Protein 3TW5 (pdb70)

Foldseek 3Di:
DFDDCPLQVLVCVLLVHHFAFFPVPFDQKFFFPPFQFAAALQWQLCLRQCHPLDPPDGTLQQLVCQQPPHDSVQLSVLSNCVRHQVVPVVAAKFQAQVRCVVDDQQWGFGADVPGRIGHTDHGVHGQLVQLQQCSFFAQQQAAWDDGNRGIQFSRSLSRLNSVVSVQFDFDKSKDFVHFVSCVRRVQRCARPVVSHWWWWQQALDDDGHIWTWGMKGWDDKAKAAQQRCCCVFPNDRGNDPDPQFGTKIKTKMKTKTFYHDSDTGRCSVVVVSVVRIDIDIFIKIFGAHPSSGGGGIDGGDPVNSGPIGIIMHGSHDGDCFDAGSSGRTPVVSVVRSVCRNVVD/DFDDCPLQVLVCVLLVHHFAFFPVPFDQKFFAPLFQFAAALQWQLCLRQCHDLDPPDGTLQQLVCVQPVHDSVQLSVLSNCVRHQVVPPVAAKFQAQVSPPPDDQQWGFGDDVPDRIGGTDHRQHGQLVQLQQCSFAADQQAAWDAGNNGIAFSRSLSRLSSVVSVQFDFAKSKDFVPFPSCVVSVQRCARPPVSHWWWFQQDLDDDGHTWTWGMKHWPDKAKDAQQRCCCVFPNDRGRDPDPQFGTKIKTKMKTKTFYHDSDTHDCSVVVVSVVRIDMDIFIKMFGAHPSNGGGGIDGGDPNNSGGIGIIMHGSHRGDQQDAGSSGRTVVVSVVRSVCRSVVD

Secondary structure (DSSP, 8-state):
-BPPHHHHHHHHHHHTSPPP-BGGGS-SEEE-SSPPPP-----GGGTGGGS--STTSPPHHHHHHHHTT--HHHHHHHHHHHTSGGGGTTSPEESSGGGGGG-SS-EEEE--TT-S-EEEEETT-S-HHHHHHHHHHSPPP-S-EEETTEEEPHHHHHHHHHHHHHHS---EEEE----HHHHHHHHIIIIIISS---EEE---SSS--EEEEEEEEEEEEEEE-HHHHHHHHH--SS--S-TT--EEEEEEEEEEEE------S-HHHHTGGGGGEEEEEEEEEEEE-TT-BEEEEEE-TTTTTSS-S-EEEE-SPPPTT-B-TTS-BHHHHHHHHHHHHHT-/-BPPHHHHHHHHHHHSSPPP-BGGGS-SEEE-SSPPPP-----GGGTGGGS-SSTTS--HHHHHHHHTT--HHHHHHHHHHHTSGGGGTTS-EESSGGGGSS-SS-EEEE--TT-S-EEEEETT-S-HHHHHHHHHHSPPP-S-EEETTEEE-HHHHHHHHHHHHHSS---EEEE----HHHHHHHHIIIIIISS---EEE---SSS--EEEEEEEEEEEEEEE-HHHHHHHHH--SS--S-TT--EEEEEEEEEEEE------S-HHHHSGGGGGEEEEEEEEEEEE-TT-BEEEEEE-GGGGTSS-S-EEEE-SPPPTT-B-TTS-BHHHHHHHHHHHHHT-

Radius of gyration: 31.84 Å; Cα contacts (8 Å, |Δi|>4): 1548; chains: 2; bounding box: 90×55×82 Å

InterPro domains:
  IPR032048 Transglutaminase elicitor [PF16683] (169-527)

Sequence (688 aa):
EANGNQDIAKLEAYFGTKMEMTLKDLPTVGVHTPSPWAGPYWPTYQDSINVQWSQGQPSAAEKYAKAFGKDVKTFMDAVSKKNGIDSQSGRKKCSSDDDCSTLTDGSSCSIRTGKTSGYCIPTWFGISHAWSPAAILETEPKCPVKHNGVTFQPMDLKALVSLVYDGARVQTVFTGDLNPAYFHIASANILGKLNSTFVADVTAGAEVWNQPVRGFKVYEQTEMTLEEGAQTFYGLEAYPWNAAAKSLVYVKSRLSWIYETYTDGGLVSSGQIDKFTTGQYYYYLLELDDAGEIIGGEWVYGSDDDHPDFLWLPKAKPAANTVTSVGLSYADVSMLLKKSAACTEANGNQDIAKLEAYFGTKMEMTLKDLPTVGVHTPSPWAGPYWPTYQDSINVQWSQGQPSAAEKYAKAFGKDVKTFMDAVSKKNGIDSQSGRKKCSSDDDCSTLTDGSSCSIRTGKTSGYCIPTWFGISHAWSPAAILETEPKCPVKHNGVTFQPMDLKALVSLVYDGARVQTVFTGDLNPAYFHIASANILGKLNSTFVADVTAGAEVWNQPVRGFKVYEQTEMTLEEGAQTFYGLEAYPWNAAAKSLVYVKSRLSWIYETYTDGGLVSSGQIDKFTTGQYYYYLLELDDAGEIIGGEWVYGSDDDHPDFLWLPKAKPAANTVTSVGLSYADVSMLLKKSAACT

Structure (mmCIF, N/CA/C/O backbone):
data_3TW5
#
_entry.id   3TW5
#
_cell.length_a   195.480
_cell.length_b   195.480
_cell.length_c   137.300
_cell.angle_alpha   90.00
_cell.angle_beta   90.00
_cell.angle_gamma   120.00
#
_symmetry.space_group_name_H-M   'P 62 2 2'
#
loop_
_entity.id
_entity.type
_entity.pdbx_description
1 polymer 'Transglutaminase elicitor'
2 non-polymer '3-CYCLOHEXYL-1-PROPYLSULFONIC ACID'
#
loop_
_atom_site.group_PDB
_atom_site.id
_atom_site.type_symbol
_atom_site.label_atom_id
_atom_site.label_alt_id
_atom_site.label_comp_id
_atom_site.label_asym_id
_atom_site.label_entity_id
_atom_site.label_seq_id
_atom_site.pdbx_PDB_ins_code
_atom_site.Cartn_x
_atom_site.Cartn_y
_atom_site.Cartn_z
_atom_site.occupancy
_atom_site.B_iso_or_equiv
_atom_site.auth_seq_id
_atom_site.auth_comp_id
_atom_site.auth_asym_id
_atom_site.auth_atom_id
_atom_site.pdbx_PDB_model_num
ATOM 1 N N . GLU A 1 1 ? 115.490 -11.728 44.464 1.00 63.19 163 GLU A N 1
ATOM 2 C CA . GLU A 1 1 ? 115.272 -10.256 44.367 1.00 63.29 163 GLU A CA 1
ATOM 3 C C . GLU A 1 1 ? 114.206 -9.799 45.362 1.00 63.12 163 GLU A C 1
ATOM 4 O O . GLU A 1 1 ? 113.194 -10.478 45.552 1.00 63.03 163 GLU A O 1
ATOM 10 N N . ALA A 1 2 ? 114.445 -8.638 45.975 1.00 62.97 164 ALA A N 1
ATOM 11 C CA . ALA A 1 2 ? 113.569 -8.060 47.005 1.00 62.71 164 ALA A CA 1
ATOM 12 C C . ALA A 1 2 ? 112.103 -7.866 46.576 1.00 62.54 164 ALA A C 1
ATOM 13 O O . ALA A 1 2 ? 111.800 -7.681 45.392 1.00 62.54 164 ALA A O 1
ATOM 15 N N . ASN A 1 3 ? 111.211 -7.904 47.565 1.00 62.18 165 ASN A N 1
ATOM 16 C CA . ASN A 1 3 ? 109.765 -7.868 47.353 1.00 61.72 165 ASN A CA 1
ATOM 17 C C . ASN A 1 3 ? 109.166 -6.476 47.585 1.00 61.45 165 ASN A C 1
ATOM 18 O O . ASN A 1 3 ? 109.430 -5.840 48.612 1.00 61.47 165 ASN A O 1
ATOM 23 N N . GLY A 1 4 ? 108.356 -6.018 46.629 1.00 60.99 166 GLY A N 1
ATOM 24 C CA . GLY A 1 4 ? 107.690 -4.711 46.711 1.00 60.24 166 GLY A CA 1
ATOM 25 C C . GLY A 1 4 ? 106.345 -4.735 47.428 1.00 59.71 166 GLY A C 1
ATOM 26 O O . GLY A 1 4 ? 105.404 -5.412 46.994 1.00 59.62 166 GLY A O 1
ATOM 27 N N . ASN A 1 5 ? 106.251 -3.974 48.517 1.00 58.94 167 ASN A N 1
ATOM 28 C CA . ASN A 1 5 ? 105.037 -3.932 49.338 1.00 58.19 167 ASN A CA 1
ATOM 29 C C . ASN A 1 5 ? 103.864 -3.143 48.729 1.00 57.51 167 ASN A C 1
ATOM 30 O O . ASN A 1 5 ? 102.822 -2.982 49.369 1.00 57.49 167 ASN A O 1
ATOM 35 N N . GLN A 1 6 ? 104.039 -2.668 47.497 1.00 56.55 168 GLN A N 1
ATOM 36 C CA . GLN A 1 6 ? 103.015 -1.893 46.792 1.00 55.55 168 GLN A CA 1
ATOM 37 C C . GLN A 1 6 ? 101.772 -2.728 46.470 1.00 54.78 168 GLN A C 1
ATOM 38 O O . GLN A 1 6 ? 100.647 -2.292 46.717 1.00 54.52 168 GLN A O 1
ATOM 44 N N . ASP A 1 7 ? 101.989 -3.921 45.917 1.00 53.81 169 ASP A N 1
ATOM 45 C CA . ASP A 1 7 ? 100.902 -4.830 45.552 1.00 52.76 169 ASP A CA 1
ATOM 46 C C . ASP A 1 7 ? 100.253 -5.484 46.770 1.00 52.07 169 ASP A C 1
ATOM 47 O O . ASP A 1 7 ? 99.052 -5.763 46.761 1.00 51.86 169 ASP A O 1
ATOM 52 N N . ILE A 1 8 ? 101.050 -5.726 47.810 1.00 51.10 170 ILE A N 1
ATOM 53 C CA . ILE A 1 8 ? 100.543 -6.275 49.072 1.00 50.19 170 ILE A CA 1
ATOM 54 C C . ILE A 1 8 ? 99.598 -5.279 49.750 1.00 49.64 170 ILE A C 1
ATOM 55 O O . ILE A 1 8 ? 98.565 -5.670 50.299 1.00 49.50 170 ILE A O 1
ATOM 60 N N . ALA A 1 9 ? 99.955 -3.996 49.686 1.00 48.81 171 ALA A N 1
ATOM 61 C CA . ALA A 1 9 ? 99.125 -2.916 50.216 1.00 48.08 171 ALA A CA 1
ATOM 62 C C . ALA A 1 9 ? 97.729 -2.915 49.594 1.00 47.69 171 ALA A C 1
ATOM 63 O O . ALA A 1 9 ? 96.732 -2.817 50.312 1.00 47.59 171 ALA A O 1
ATOM 65 N N . LYS A 1 10 ? 97.671 -3.033 48.265 1.00 47.08 172 LYS A N 1
ATOM 66 C CA . LYS A 1 10 ? 96.405 -3.082 47.531 1.00 46.55 172 LYS A CA 1
ATOM 67 C C . LYS A 1 10 ? 95.517 -4.214 48.036 1.00 46.23 172 LYS A C 1
ATOM 68 O O . LYS A 1 10 ? 94.307 -4.038 48.195 1.00 46.24 172 LYS A O 1
ATOM 74 N N . LEU A 1 11 ? 96.127 -5.372 48.283 1.00 45.72 173 LEU A N 1
ATOM 75 C CA . LEU A 1 11 ? 95.413 -6.540 48.794 1.00 45.23 173 LEU A CA 1
ATOM 76 C C . LEU A 1 11 ? 94.928 -6.328 50.228 1.00 45.00 173 LEU A C 1
ATOM 77 O O . LEU A 1 11 ? 93.774 -6.623 50.549 1.00 44.89 173 LEU A O 1
ATOM 82 N N . GLU A 1 12 ? 95.814 -5.807 51.076 1.00 44.69 174 GLU A N 1
ATOM 83 C CA . GLU A 1 12 ? 95.509 -5.578 52.489 1.00 44.41 174 GLU A CA 1
ATOM 84 C C . GLU A 1 12 ? 94.398 -4.549 52.667 1.00 44.19 174 GLU A C 1
ATOM 85 O O . GLU A 1 12 ? 93.600 -4.649 53.598 1.00 44.14 174 GLU A O 1
ATOM 91 N N . ALA A 1 13 ? 94.354 -3.571 51.765 1.00 44.02 175 ALA A N 1
ATOM 92 C CA . ALA A 1 13 ? 93.286 -2.573 51.741 1.00 43.81 175 ALA A CA 1
ATOM 93 C C . ALA A 1 13 ? 91.943 -3.202 51.374 1.00 43.68 175 ALA A C 1
ATOM 94 O O . ALA A 1 13 ? 90.941 -2.960 52.046 1.00 43.61 175 ALA A O 1
ATOM 96 N N . TYR A 1 14 ? 91.934 -4.013 50.317 1.00 43.64 176 TYR A N 1
ATOM 97 C CA . TYR A 1 14 ? 90.714 -4.672 49.852 1.00 43.62 176 TYR A CA 1
ATOM 98 C C . TYR A 1 14 ? 90.164 -5.685 50.856 1.00 43.59 176 TYR A C 1
ATOM 99 O O . TYR A 1 14 ? 88.956 -5.745 51.078 1.00 43.73 176 TYR A O 1
ATOM 108 N N . PHE A 1 15 ? 91.047 -6.479 51.455 1.00 43.54 177 PHE A N 1
ATOM 109 C CA . PHE A 1 15 ? 90.621 -7.520 52.389 1.00 43.45 177 PHE A CA 1
ATOM 110 C C . PHE A 1 15 ? 90.444 -7.015 53.821 1.00 43.62 177 PHE A C 1
ATOM 111 O O . PHE A 1 15 ? 89.810 -7.678 54.645 1.00 43.67 177 PHE A O 1
ATOM 119 N N . GLY A 1 16 ? 91.004 -5.842 54.109 1.00 43.71 178 GLY A N 1
ATOM 120 C CA . GLY A 1 16 ? 90.897 -5.234 55.433 1.00 43.88 178 GLY A CA 1
ATOM 121 C C . GLY A 1 16 ? 91.643 -6.013 56.498 1.00 43.97 178 GLY A C 1
ATOM 122 O O . GLY A 1 16 ? 91.297 -5.955 57.680 1.00 44.19 178 GLY A O 1
ATOM 123 N N . THR A 1 17 ? 92.666 -6.749 56.068 1.00 44.01 179 THR A N 1
ATOM 124 C CA . THR A 1 17 ? 93.504 -7.544 56.965 1.00 43.90 179 THR A CA 1
ATOM 125 C C . THR A 1 17 ? 94.921 -7.674 56.402 1.00 43.79 179 THR A C 1
ATOM 126 O O . THR A 1 17 ? 95.118 -7.647 55.184 1.00 43.80 179 THR A O 1
ATOM 130 N N . LYS A 1 18 ? 95.900 -7.801 57.296 1.00 43.64 180 LYS A N 1
ATOM 131 C CA . LYS A 1 18 ? 97.299 -7.966 56.902 1.00 43.50 180 LYS A CA 1
ATOM 132 C C . LYS A 1 18 ? 97.517 -9.322 56.225 1.00 43.42 180 LYS A C 1
ATOM 133 O O . LYS A 1 18 ? 96.827 -10.296 56.537 1.00 43.36 180 LYS A O 1
ATOM 135 N N . MET A 1 19 ? 98.457 -9.367 55.281 1.00 43.31 181 MET A N 1
ATOM 136 C CA . MET A 1 19 ? 98.830 -10.615 54.612 1.00 43.28 181 MET A CA 1
ATOM 137 C C . MET A 1 19 ? 99.822 -11.390 55.475 1.00 43.43 181 MET A C 1
ATOM 138 O O . MET A 1 19 ? 100.694 -10.792 56.112 1.00 43.50 181 MET A O 1
ATOM 143 N N . GLU A 1 20 ? 99.691 -12.715 55.502 1.00 43.50 182 GLU A N 1
ATOM 144 C CA . GLU A 1 20 ? 100.659 -13.548 56.212 1.00 43.69 182 GLU A CA 1
ATOM 145 C C . GLU A 1 20 ? 101.944 -13.655 55.390 1.00 43.69 182 GLU A C 1
ATOM 146 O O . GLU A 1 20 ? 101.910 -14.009 54.210 1.00 43.80 182 GLU A O 1
ATOM 152 N N . MET A 1 21 ? 103.069 -13.338 56.025 1.00 43.66 183 MET A N 1
ATOM 153 C CA . MET A 1 21 ? 104.353 -13.235 55.335 1.00 43.71 183 MET A CA 1
ATOM 154 C C . MET A 1 21 ? 105.375 -14.257 55.841 1.00 43.58 183 MET A C 1
ATOM 155 O O . MET A 1 21 ? 106.451 -14.406 55.257 1.00 43.51 183 MET A O 1
ATOM 160 N N . THR A 1 22 ? 105.035 -14.948 56.928 1.00 43.42 184 THR A N 1
ATOM 161 C CA . THR A 1 22 ? 105.892 -15.990 57.495 1.00 43.12 184 THR A CA 1
ATOM 162 C C . THR A 1 22 ? 105.575 -17.322 56.822 1.00 43.00 184 THR A C 1
ATOM 163 O O . THR A 1 22 ? 104.481 -17.870 56.994 1.00 42.94 184 THR A O 1
ATOM 167 N N . LEU A 1 23 ? 106.541 -17.832 56.060 1.00 42.74 185 LEU A N 1
ATOM 168 C CA . LEU A 1 23 ? 106.350 -19.022 55.226 1.00 42.57 185 LEU A CA 1
ATOM 169 C C . LEU A 1 23 ? 105.764 -20.219 55.972 1.00 42.59 185 LEU A C 1
ATOM 170 O O . LEU A 1 23 ? 104.838 -20.862 55.475 1.00 42.55 185 LEU A O 1
ATOM 175 N N . LYS A 1 24 ? 106.302 -20.507 57.159 1.00 42.66 186 LYS A N 1
ATOM 176 C CA . LYS A 1 24 ? 105.878 -21.662 57.963 1.00 42.67 186 LYS A CA 1
ATOM 177 C C . LYS A 1 24 ? 104.424 -21.558 58.439 1.00 42.73 186 LYS A C 1
ATOM 178 O O . LYS A 1 24 ? 103.802 -22.570 58.773 1.00 42.88 186 LYS A O 1
ATOM 180 N N . ASP A 1 25 ? 103.891 -20.338 58.458 1.00 42.70 187 ASP A N 1
ATOM 181 C CA . ASP A 1 25 ? 102.514 -20.094 58.888 1.00 42.69 187 ASP A CA 1
ATOM 182 C C . ASP A 1 25 ? 101.514 -20.047 57.727 1.00 42.53 187 ASP A C 1
ATOM 183 O O . ASP A 1 25 ? 100.303 -19.981 57.952 1.00 42.75 187 ASP A O 1
ATOM 188 N N . LEU A 1 26 ? 102.018 -20.079 56.495 1.00 42.12 188 LEU A N 1
ATOM 189 C CA . LEU A 1 26 ? 101.159 -20.084 55.312 1.00 41.67 188 LEU A CA 1
ATOM 190 C C . LEU A 1 26 ? 100.592 -21.472 55.050 1.00 41.50 188 LEU A C 1
ATOM 191 O O . LEU A 1 26 ? 101.258 -22.471 55.319 1.00 41.55 188 LEU A O 1
ATOM 196 N N . PRO A 1 27 ? 99.355 -21.542 54.529 1.00 41.39 189 PRO A N 1
ATOM 197 C CA . PRO A 1 27 ? 98.817 -22.835 54.116 1.00 41.33 189 PRO A CA 1
ATOM 198 C C . PRO A 1 27 ? 99.542 -23.362 52.879 1.00 41.25 189 PRO A C 1
ATOM 199 O O . PRO A 1 27 ? 100.104 -22.579 52.108 1.00 41.33 189 PRO A O 1
ATOM 203 N N . THR A 1 28 ? 99.539 -24.679 52.709 1.00 41.12 190 THR A N 1
ATOM 204 C CA . THR A 1 28 ? 100.208 -25.314 51.577 1.00 40.94 190 THR A CA 1
ATOM 205 C C . THR A 1 28 ? 99.187 -25.784 50.546 1.00 40.85 190 THR A C 1
ATOM 206 O O . THR A 1 28 ? 99.543 -26.350 49.512 1.00 40.85 190 THR A O 1
ATOM 210 N N . VAL A 1 29 ? 97.914 -25.545 50.848 1.00 40.80 191 VAL A N 1
ATOM 211 C CA . VAL A 1 29 ? 96.809 -25.886 49.956 1.00 40.70 191 VAL A CA 1
ATOM 212 C C . VAL A 1 29 ? 95.642 -24.913 50.169 1.00 40.68 191 VAL A C 1
ATOM 213 O O . VAL A 1 29 ? 95.296 -24.570 51.306 1.00 40.62 191 VAL A O 1
ATOM 217 N N . GLY A 1 30 ? 95.063 -24.458 49.064 1.00 40.54 192 GLY A N 1
ATOM 218 C CA . GLY A 1 30 ? 93.890 -23.600 49.101 1.00 40.47 192 GLY A CA 1
ATOM 219 C C . GLY A 1 30 ? 93.043 -23.851 47.875 1.00 40.44 192 GLY A C 1
ATOM 220 O O . GLY A 1 30 ? 93.507 -23.664 46.753 1.00 40.49 192 GLY A O 1
ATOM 221 N N . VAL A 1 31 ? 91.809 -24.298 48.093 1.00 40.46 193 VAL A N 1
ATOM 222 C CA . VAL A 1 31 ? 90.861 -24.534 47.004 1.00 40.49 193 VAL A CA 1
ATOM 223 C C . VAL A 1 31 ? 89.636 -23.644 47.192 1.00 40.60 193 VAL A C 1
ATOM 224 O O . VAL A 1 31 ? 89.070 -23.571 48.288 1.00 40.84 193 VAL A O 1
ATOM 228 N N . HIS A 1 32 ? 89.239 -22.961 46.122 1.00 40.59 194 HIS A N 1
ATOM 229 C CA . HIS A 1 32 ? 88.070 -22.100 46.165 1.00 40.52 194 HIS A CA 1
ATOM 230 C C . HIS A 1 32 ? 86.801 -22.863 45.805 1.00 40.52 194 HIS A C 1
ATOM 231 O O . HIS A 1 32 ? 86.688 -23.423 44.715 1.00 40.46 194 HIS A O 1
ATOM 238 N N . THR A 1 33 ? 85.856 -22.882 46.740 1.00 40.69 195 THR A N 1
ATOM 239 C CA . THR A 1 33 ? 84.552 -23.512 46.529 1.00 40.78 195 THR A CA 1
ATOM 240 C C . THR A 1 33 ? 83.425 -22.488 46.702 1.00 40.78 195 THR A C 1
ATOM 241 O O . THR A 1 33 ? 83.459 -21.686 47.642 1.00 40.98 195 THR A O 1
ATOM 245 N N . PRO A 1 34 ? 82.433 -22.497 45.789 1.00 40.72 196 PRO A N 1
ATOM 246 C CA . PRO A 1 34 ? 82.374 -23.380 44.623 1.00 40.60 196 PRO A CA 1
ATOM 247 C C . PRO A 1 34 ? 83.381 -22.954 43.560 1.00 40.43 196 PRO A C 1
ATOM 248 O O . PRO A 1 34 ? 83.765 -21.779 43.504 1.00 40.59 196 PRO A O 1
ATOM 252 N N . SER A 1 35 ? 83.810 -23.908 42.740 1.00 40.07 197 SER A N 1
ATOM 253 C CA . SER A 1 35 ? 84.730 -23.628 41.647 1.00 39.70 197 SER A CA 1
ATOM 254 C C . SER A 1 35 ? 84.125 -22.615 40.681 1.00 39.45 197 SER A C 1
ATOM 255 O O . SER A 1 35 ? 82.913 -22.629 40.448 1.00 39.47 197 SER A O 1
ATOM 258 N N . PRO A 1 36 ? 84.962 -21.716 40.130 1.00 39.11 198 PRO A N 1
ATOM 259 C CA . PRO A 1 36 ? 84.499 -20.881 39.029 1.00 38.91 198 PRO A CA 1
ATOM 260 C C . PRO A 1 36 ? 84.077 -21.768 37.860 1.00 38.70 198 PRO A C 1
ATOM 261 O O . PRO A 1 36 ? 84.733 -22.777 37.588 1.00 38.69 198 PRO A O 1
ATOM 265 N N . TRP A 1 37 ? 82.985 -21.409 37.193 1.00 38.47 199 TRP A N 1
ATOM 266 C CA . TRP A 1 37 ? 82.453 -22.238 36.112 1.00 38.22 199 TRP A CA 1
ATOM 267 C C . TRP A 1 37 ? 83.203 -22.091 34.794 1.00 38.12 199 TRP A C 1
ATOM 268 O O . TRP A 1 37 ? 83.817 -21.058 34.528 1.00 38.19 199 TRP A O 1
ATOM 279 N N . ALA A 1 38 ? 83.152 -23.137 33.975 1.00 37.90 200 ALA A N 1
ATOM 280 C CA . ALA A 1 38 ? 83.801 -23.125 32.673 1.00 37.72 200 ALA A CA 1
ATOM 281 C C . ALA A 1 38 ? 82.888 -22.506 31.625 1.00 37.69 200 ALA A C 1
ATOM 282 O O . ALA A 1 38 ? 81.667 -22.657 31.684 1.00 37.64 200 ALA A O 1
ATOM 284 N N . GLY A 1 39 ? 83.496 -21.805 30.675 1.00 37.63 201 GLY A N 1
ATOM 285 C CA . GLY A 1 39 ? 82.777 -21.149 29.588 1.00 37.81 201 GLY A CA 1
ATOM 286 C C . GLY A 1 39 ? 83.768 -20.623 28.571 1.00 37.97 201 GLY A C 1
ATOM 287 O O . GLY A 1 39 ? 84.947 -20.470 28.884 1.00 38.07 201 GLY A O 1
ATOM 288 N N . PRO A 1 40 ? 83.306 -20.339 27.345 1.00 38.15 202 PRO A N 1
ATOM 289 C CA . PRO A 1 40 ? 84.252 -19.900 26.327 1.00 38.50 202 PRO A CA 1
ATOM 290 C C . PRO A 1 40 ? 84.594 -18.419 26.434 1.00 38.82 202 PRO A C 1
ATOM 291 O O . PRO A 1 40 ? 83.961 -17.682 27.194 1.00 38.67 202 PRO A O 1
ATOM 295 N N . TYR A 1 41 ? 85.601 -18.005 25.674 1.00 39.36 203 TYR A N 1
ATOM 296 C CA . TYR A 1 41 ? 86.005 -16.609 25.613 1.00 40.02 203 TYR A CA 1
ATOM 297 C C . TYR A 1 41 ? 85.302 -15.892 24.457 1.00 40.31 203 TYR A C 1
ATOM 298 O O . TYR A 1 41 ? 85.701 -14.793 24.065 1.00 40.45 203 TYR A O 1
ATOM 307 N N . TRP A 1 42 ? 84.256 -16.531 23.927 1.00 40.69 204 TRP A N 1
ATOM 308 C CA . TRP A 1 42 ? 83.397 -15.975 22.873 1.00 40.97 204 TRP A CA 1
ATOM 309 C C . TRP A 1 42 ? 84.170 -15.139 21.860 1.00 41.37 204 TRP A C 1
ATOM 310 O O . TRP A 1 42 ? 84.008 -13.920 21.807 1.00 41.39 204 TRP A O 1
ATOM 321 N N . PRO A 1 43 ? 85.010 -15.803 21.047 1.00 41.83 205 PRO A N 1
ATOM 322 C CA . PRO A 1 43 ? 85.992 -15.135 20.198 1.00 42.24 205 PRO A CA 1
ATOM 323 C C . PRO A 1 43 ? 85.380 -14.104 19.257 1.00 42.67 205 PRO A C 1
ATOM 324 O O . PRO A 1 43 ? 84.244 -14.264 18.800 1.00 42.75 205 PRO A O 1
ATOM 328 N N . THR A 1 44 ? 86.150 -13.056 18.986 1.00 43.30 206 THR A N 1
ATOM 329 C CA . THR A 1 44 ? 85.753 -11.983 18.082 1.00 43.88 206 THR A CA 1
ATOM 330 C C . THR A 1 44 ? 85.609 -12.510 16.653 1.00 44.34 206 THR A C 1
ATOM 331 O O . THR A 1 44 ? 84.653 -12.171 15.955 1.00 44.30 206 THR A O 1
ATOM 335 N N . TYR A 1 45 ? 86.549 -13.360 16.238 1.00 45.05 207 TYR A N 1
ATOM 336 C CA . TYR A 1 45 ? 86.579 -13.884 14.871 1.00 45.72 207 TYR A CA 1
ATOM 337 C C . TYR A 1 45 ? 85.367 -14.764 14.529 1.00 45.89 207 TYR A C 1
ATOM 338 O O . TYR A 1 45 ? 85.111 -15.044 13.356 1.00 46.00 207 TYR A O 1
ATOM 347 N N . GLN A 1 46 ? 84.635 -15.201 15.552 1.00 46.09 208 GLN A N 1
ATOM 348 C CA . GLN A 1 46 ? 83.401 -15.965 15.353 1.00 46.38 208 GLN A CA 1
ATOM 349 C C . GLN A 1 46 ? 82.150 -15.128 15.627 1.00 46.25 208 GLN A C 1
ATOM 350 O O . GLN A 1 46 ? 81.050 -15.669 15.794 1.00 46.09 208 GLN A O 1
ATOM 356 N N . ASP A 1 47 ? 82.342 -13.809 15.655 1.00 46.11 209 ASP A N 1
ATOM 357 C CA . ASP A 1 47 ? 81.280 -12.825 15.884 1.00 45.99 209 ASP A CA 1
ATOM 358 C C . ASP A 1 47 ? 80.714 -12.878 17.306 1.00 45.93 209 ASP A C 1
ATOM 359 O O . ASP A 1 47 ? 79.498 -12.877 17.501 1.00 45.92 209 ASP A O 1
ATOM 364 N N . SER A 1 48 ? 81.611 -12.916 18.291 1.00 45.76 210 SER A N 1
ATOM 365 C CA . SER A 1 48 ? 81.246 -12.900 19.713 1.00 45.66 210 SER A CA 1
ATOM 366 C C . SER A 1 48 ? 80.082 -13.839 20.048 1.00 45.63 210 SER A C 1
ATOM 367 O O . SER A 1 48 ? 80.116 -15.015 19.692 1.00 45.62 210 SER A O 1
ATOM 370 N N . ILE A 1 49 ? 79.060 -13.313 20.719 1.00 45.58 211 ILE A N 1
ATOM 371 C CA . ILE A 1 49 ? 77.930 -14.123 21.175 1.00 45.57 211 ILE A CA 1
ATOM 372 C C . ILE A 1 49 ? 76.847 -14.298 20.109 1.00 45.69 211 ILE A C 1
ATOM 373 O O . ILE A 1 49 ? 75.806 -14.905 20.366 1.00 45.69 211 ILE A O 1
ATOM 378 N N . ASN A 1 50 ? 77.102 -13.766 18.915 1.00 45.95 212 ASN A N 1
ATOM 379 C CA . ASN A 1 50 ? 76.253 -14.010 17.748 1.00 46.19 212 ASN A CA 1
ATOM 380 C C . ASN A 1 50 ? 76.436 -15.425 17.203 1.00 46.42 212 ASN A C 1
ATOM 381 O O . ASN A 1 50 ? 75.633 -15.894 16.395 1.00 46.42 212 ASN A O 1
ATOM 386 N N . VAL A 1 51 ? 77.502 -16.094 17.643 1.00 46.79 213 VAL A N 1
ATOM 387 C CA . VAL A 1 51 ? 77.827 -17.442 17.182 1.00 47.01 213 VAL A CA 1
ATOM 388 C C . VAL A 1 51 ? 76.755 -18.450 17.587 1.00 47.28 213 VAL A C 1
ATOM 389 O O . VAL A 1 51 ? 76.212 -18.389 18.697 1.00 47.32 213 VAL A O 1
ATOM 393 N N . GLN A 1 52 ? 76.440 -19.352 16.662 1.00 47.54 214 GLN A N 1
ATOM 394 C CA . GLN A 1 52 ? 75.580 -20.485 16.959 1.00 47.86 214 GLN A CA 1
ATOM 395 C C . GLN A 1 52 ? 76.452 -21.621 17.486 1.00 47.87 214 GLN A C 1
ATOM 396 O O . GLN A 1 52 ? 76.968 -22.434 16.715 1.00 47.88 214 GLN A O 1
ATOM 402 N N . TRP A 1 53 ? 76.636 -21.642 18.804 1.00 47.92 215 TRP A N 1
ATOM 403 C CA . TRP A 1 53 ? 77.438 -22.667 19.476 1.00 48.06 215 TRP A CA 1
ATOM 404 C C . TRP A 1 53 ? 76.750 -24.032 19.397 1.00 48.38 215 TRP A C 1
ATOM 405 O O . TRP A 1 53 ? 77.410 -25.074 19.366 1.00 48.42 215 TRP A O 1
ATOM 416 N N . SER A 1 54 ? 75.420 -24.004 19.369 1.00 48.71 216 SER A N 1
ATOM 417 C CA . SER A 1 54 ? 74.604 -25.196 19.211 1.00 49.13 216 SER A CA 1
ATOM 418 C C . SER A 1 54 ? 74.042 -25.241 17.786 1.00 49.46 216 SER A C 1
ATOM 419 O O . SER A 1 54 ? 73.475 -24.254 17.302 1.00 49.61 216 SER A O 1
ATOM 422 N N . GLN A 1 55 ? 74.215 -26.384 17.120 1.00 49.78 217 GLN A N 1
ATOM 423 C CA . GLN A 1 55 ? 73.785 -26.575 15.730 1.00 50.05 217 GLN A CA 1
ATOM 424 C C . GLN A 1 55 ? 72.294 -26.325 15.546 1.00 49.96 217 GLN A C 1
ATOM 425 O O . GLN A 1 55 ? 71.470 -26.854 16.295 1.00 49.98 217 GLN A O 1
ATOM 431 N N . GLY A 1 56 ? 71.957 -25.510 14.551 1.00 49.93 218 GLY A N 1
ATOM 432 C CA . GLY A 1 56 ? 70.564 -25.226 14.214 1.00 49.78 218 GLY A CA 1
ATOM 433 C C . GLY A 1 56 ? 69.837 -24.320 15.189 1.00 49.71 218 GLY A C 1
ATOM 434 O O . GLY A 1 56 ? 68.798 -23.753 14.851 1.00 49.75 218 GLY A O 1
ATOM 435 N N . GLN A 1 57 ? 70.379 -24.188 16.399 1.00 49.59 219 GLN A N 1
ATOM 436 C CA . GLN A 1 57 ? 69.795 -23.328 17.429 1.00 49.40 219 GLN A CA 1
ATOM 437 C C . GLN A 1 57 ? 70.172 -21.861 17.222 1.00 49.21 219 GLN A C 1
ATOM 438 O O . GLN A 1 57 ? 71.300 -21.561 16.824 1.00 49.24 219 GLN A O 1
ATOM 444 N N . PRO A 1 58 ? 69.225 -20.939 17.486 1.00 49.02 220 PRO A N 1
ATOM 445 C CA . PRO A 1 58 ? 69.526 -19.511 17.409 1.00 48.85 220 PRO A CA 1
ATOM 446 C C . PRO A 1 58 ? 70.566 -19.116 18.450 1.00 48.66 220 PRO A C 1
ATOM 447 O O . PRO A 1 58 ? 70.601 -19.693 19.540 1.00 48.66 220 PRO A O 1
ATOM 451 N N . SER A 1 59 ? 71.401 -18.140 18.108 1.00 48.43 221 SER A N 1
ATOM 452 C CA . SER A 1 59 ? 72.457 -17.660 18.998 1.00 48.14 221 SER A CA 1
ATOM 453 C C . SER A 1 59 ? 71.913 -17.058 20.292 1.00 47.98 221 SER A C 1
ATOM 454 O O . SER A 1 59 ? 70.731 -16.707 20.379 1.00 47.89 221 SER A O 1
ATOM 457 N N . ALA A 1 60 ? 72.787 -16.941 21.291 1.00 47.73 222 ALA A N 1
ATOM 458 C CA . ALA A 1 60 ? 72.437 -16.325 22.572 1.00 47.50 222 ALA A CA 1
ATOM 459 C C . ALA A 1 60 ? 71.974 -14.876 22.407 1.00 47.35 222 ALA A C 1
ATOM 460 O O . ALA A 1 60 ? 71.105 -14.408 23.145 1.00 47.35 222 ALA A O 1
ATOM 462 N N . ALA A 1 61 ? 72.555 -14.177 21.434 1.00 47.10 223 ALA A N 1
ATOM 463 C CA . ALA A 1 61 ? 72.141 -12.820 21.099 1.00 46.95 223 ALA A CA 1
ATOM 464 C C . ALA A 1 61 ? 70.710 -12.788 20.565 1.00 46.94 223 ALA A C 1
ATOM 465 O O . ALA A 1 61 ? 69.872 -12.039 21.076 1.00 46.93 223 ALA A O 1
ATOM 467 N N . GLU A 1 62 ? 70.440 -13.612 19.549 1.00 46.84 224 GLU A N 1
ATOM 468 C CA . GLU A 1 62 ? 69.113 -13.713 18.937 1.00 46.71 224 GLU A CA 1
ATOM 469 C C . GLU A 1 62 ? 68.041 -14.096 19.951 1.00 46.68 224 GLU A C 1
ATOM 470 O O . GLU A 1 62 ? 66.929 -13.572 19.914 1.00 46.56 224 GLU A O 1
ATOM 476 N N . LYS A 1 63 ? 68.388 -15.011 20.852 1.00 46.79 225 LYS A N 1
ATOM 477 C CA . LYS A 1 63 ? 67.477 -15.449 21.905 1.00 46.92 225 LYS A CA 1
ATOM 478 C C . LYS A 1 63 ? 67.156 -14.321 22.883 1.00 47.03 225 LYS A C 1
ATOM 479 O O . LYS A 1 63 ? 66.021 -14.207 23.351 1.00 46.93 225 LYS A O 1
ATOM 485 N N . TYR A 1 64 ? 68.157 -13.491 23.179 1.00 47.20 226 TYR A N 1
ATOM 486 C CA . TYR A 1 64 ? 67.972 -12.335 24.056 1.00 47.37 226 TYR A CA 1
ATOM 487 C C . TYR A 1 64 ? 67.060 -11.293 23.412 1.00 47.45 226 TYR A C 1
ATOM 488 O O . TYR A 1 64 ? 66.171 -10.750 24.072 1.00 47.45 226 TYR A O 1
ATOM 497 N N . ALA A 1 65 ? 67.289 -11.020 22.129 1.00 47.52 227 ALA A N 1
ATOM 498 C CA . ALA A 1 65 ? 66.459 -10.088 21.376 1.00 47.78 227 ALA A CA 1
ATOM 499 C C . ALA A 1 65 ? 64.993 -10.528 21.368 1.00 48.03 227 ALA A C 1
ATOM 500 O O . ALA A 1 65 ? 64.108 -9.755 21.740 1.00 48.05 227 ALA A O 1
ATOM 502 N N . LYS A 1 66 ? 64.754 -11.778 20.969 1.00 48.38 228 LYS A N 1
ATOM 503 C CA . LYS A 1 66 ? 63.404 -12.342 20.889 1.00 48.79 228 LYS A CA 1
ATOM 504 C C . LYS A 1 66 ? 62.632 -12.273 22.208 1.00 48.89 228 LYS A C 1
ATOM 505 O O . LYS A 1 66 ? 61.454 -11.913 22.223 1.00 48.98 228 LYS A O 1
ATOM 511 N N . ALA A 1 67 ? 63.302 -12.615 23.306 1.00 49.05 229 ALA A N 1
ATOM 512 C CA . ALA A 1 67 ? 62.672 -12.676 24.623 1.00 49.26 229 ALA A CA 1
ATOM 513 C C . ALA A 1 67 ? 62.277 -11.309 25.166 1.00 49.51 229 ALA A C 1
ATOM 514 O O . ALA A 1 67 ? 61.203 -11.156 25.755 1.00 49.57 229 ALA A O 1
ATOM 516 N N . PHE A 1 68 ? 63.150 -10.324 24.970 1.00 49.68 230 PHE A N 1
ATOM 517 C CA . PHE A 1 68 ? 62.980 -9.009 25.580 1.00 49.83 230 PHE A CA 1
ATOM 518 C C . PHE A 1 68 ? 62.593 -7.928 24.565 1.00 50.06 230 PHE A C 1
ATOM 519 O O . PHE A 1 68 ? 62.896 -6.745 24.750 1.00 50.23 230 PHE A O 1
ATOM 527 N N . GLY A 1 69 ? 61.922 -8.355 23.495 1.00 50.24 231 GLY A N 1
ATOM 528 C CA . GLY A 1 69 ? 61.322 -7.456 22.508 1.00 50.34 231 GLY A CA 1
ATOM 529 C C . GLY A 1 69 ? 62.260 -6.491 21.808 1.00 50.35 231 GLY A C 1
ATOM 530 O O . GLY A 1 69 ? 62.016 -5.283 21.797 1.00 50.54 231 GLY A O 1
ATOM 531 N N . LYS A 1 70 ? 63.330 -7.019 21.223 1.00 50.29 232 LYS A N 1
ATOM 532 C CA . LYS A 1 70 ? 64.263 -6.208 20.441 1.00 50.36 232 LYS A CA 1
ATOM 533 C C . LYS A 1 70 ? 64.413 -6.785 19.037 1.00 50.35 232 LYS A C 1
ATOM 534 O O . LYS A 1 70 ? 64.199 -7.978 18.828 1.00 50.47 232 LYS A O 1
ATOM 540 N N . ASP A 1 71 ? 64.765 -5.937 18.076 1.00 50.34 233 ASP A N 1
ATOM 541 C CA . ASP A 1 71 ? 64.956 -6.389 16.700 1.00 50.43 233 ASP A CA 1
ATOM 542 C C . ASP A 1 71 ? 66.235 -7.217 16.591 1.00 50.37 233 ASP A C 1
ATOM 543 O O . ASP A 1 71 ? 67.321 -6.741 16.927 1.00 50.54 233 ASP A O 1
ATOM 548 N N . VAL A 1 72 ? 66.090 -8.457 16.129 1.00 50.24 234 VAL A N 1
ATOM 549 C CA . VAL A 1 72 ? 67.214 -9.386 16.005 1.00 50.04 234 VAL A CA 1
ATOM 550 C C . VAL A 1 72 ? 68.347 -8.800 15.157 1.00 49.99 234 VAL A C 1
ATOM 551 O O . VAL A 1 72 ? 69.492 -8.743 15.606 1.00 49.91 234 VAL A O 1
ATOM 555 N N . LYS A 1 73 ? 68.017 -8.347 13.950 1.00 49.94 235 LYS A N 1
ATOM 556 C CA . LYS A 1 73 ? 69.013 -7.799 13.026 1.00 49.96 235 LYS A CA 1
ATOM 557 C C . LYS A 1 73 ? 69.853 -6.672 13.638 1.00 49.91 235 LYS A C 1
ATOM 558 O O . LYS A 1 73 ? 71.073 -6.672 13.493 1.00 49.91 235 LYS A O 1
ATOM 560 N N . THR A 1 74 ? 69.209 -5.730 14.328 1.00 49.80 236 THR A N 1
ATOM 561 C CA . THR A 1 74 ? 69.921 -4.568 14.882 1.00 49.70 236 THR A CA 1
ATOM 562 C C . THR A 1 74 ? 70.667 -4.867 16.180 1.00 49.43 236 THR A C 1
ATOM 563 O O . THR A 1 74 ? 71.730 -4.292 16.423 1.00 49.45 236 THR A O 1
ATOM 567 N N . PHE A 1 75 ? 70.115 -5.755 17.008 1.00 49.05 237 PHE A N 1
ATOM 568 C CA . PHE A 1 75 ? 70.783 -6.149 18.251 1.00 48.75 237 PHE A CA 1
ATOM 569 C C . PHE A 1 75 ? 72.042 -6.969 17.983 1.00 48.58 237 PHE A C 1
ATOM 570 O O . PHE A 1 75 ? 73.070 -6.754 18.623 1.00 48.55 237 PHE A O 1
ATOM 578 N N . MET A 1 76 ? 71.955 -7.907 17.042 1.00 48.43 238 MET A N 1
ATOM 579 C CA . MET A 1 76 ? 73.109 -8.712 16.651 1.00 48.24 238 MET A CA 1
ATOM 580 C C . MET A 1 76 ? 74.164 -7.848 15.959 1.00 48.20 238 MET A C 1
ATOM 581 O O . MET A 1 76 ? 75.364 -8.086 16.110 1.00 48.20 238 MET A O 1
ATOM 586 N N . ASP A 1 77 ? 73.711 -6.843 15.211 1.00 48.11 239 ASP A N 1
ATOM 587 C CA . ASP A 1 77 ? 74.616 -5.892 14.569 1.00 48.14 239 ASP A CA 1
ATOM 588 C C . ASP A 1 77 ? 75.343 -5.039 15.601 1.00 47.99 239 ASP A C 1
ATOM 589 O O . ASP A 1 77 ? 76.506 -4.679 15.406 1.00 48.01 239 ASP A O 1
ATOM 594 N N . ALA A 1 78 ? 74.649 -4.722 16.693 1.00 47.71 240 ALA A N 1
ATOM 595 C CA . ALA A 1 78 ? 75.235 -3.976 17.800 1.00 47.48 240 ALA A CA 1
ATOM 596 C C . ALA A 1 78 ? 76.323 -4.800 18.470 1.00 47.38 240 ALA A C 1
ATOM 597 O O . ALA A 1 78 ? 77.411 -4.293 18.748 1.00 47.43 240 ALA A O 1
ATOM 599 N N . VAL A 1 79 ? 76.016 -6.074 18.716 1.00 47.18 241 VAL A N 1
ATOM 600 C CA . VAL A 1 79 ? 76.971 -7.029 19.267 1.00 46.96 241 VAL A CA 1
ATOM 601 C C . VAL A 1 79 ? 78.217 -7.103 18.385 1.00 47.08 241 VAL A C 1
ATOM 602 O O . VAL A 1 79 ? 79.341 -7.058 18.884 1.00 47.11 241 VAL A O 1
ATOM 606 N N . SER A 1 80 ? 78.009 -7.188 17.074 1.00 47.20 242 SER A N 1
ATOM 607 C CA . SER A 1 80 ? 79.115 -7.314 16.132 1.00 47.43 242 SER A CA 1
ATOM 608 C C . SER A 1 80 ? 79.978 -6.053 16.031 1.00 47.64 242 SER A C 1
ATOM 609 O O . SER A 1 80 ? 81.194 -6.144 15.859 1.00 47.70 242 SER A O 1
ATOM 612 N N . LYS A 1 81 ? 79.346 -4.884 16.139 1.00 47.91 243 LYS A N 1
ATOM 613 C CA . LYS A 1 81 ? 80.053 -3.608 16.019 1.00 48.10 243 LYS A CA 1
ATOM 614 C C . LYS A 1 81 ? 80.953 -3.331 17.221 1.00 48.29 243 LYS A C 1
ATOM 615 O O . LYS A 1 81 ? 81.999 -2.702 17.082 1.00 48.30 243 LYS A O 1
ATOM 617 N N . LYS A 1 82 ? 80.545 -3.805 18.395 1.00 48.52 244 LYS A N 1
ATOM 618 C CA . LYS A 1 82 ? 81.305 -3.576 19.622 1.00 48.89 244 LYS A CA 1
ATOM 619 C C . LYS A 1 82 ? 82.272 -4.715 19.928 1.00 49.03 244 LYS A C 1
ATOM 620 O O . LYS A 1 82 ? 83.398 -4.477 20.365 1.00 49.15 244 LYS A O 1
ATOM 626 N N . ASN A 1 83 ? 81.833 -5.948 19.689 1.00 49.29 245 ASN A N 1
ATOM 627 C CA . ASN A 1 83 ? 82.567 -7.129 20.142 1.00 49.45 245 ASN A CA 1
ATOM 628 C C . ASN A 1 83 ? 82.836 -8.192 19.079 1.00 49.72 245 ASN A C 1
ATOM 629 O O . ASN A 1 83 ? 83.719 -9.033 19.255 1.00 49.59 245 ASN A O 1
ATOM 634 N N . GLY A 1 84 ? 82.079 -8.151 17.984 1.00 50.09 246 GLY A N 1
ATOM 635 C CA . GLY A 1 84 ? 82.155 -9.182 16.951 1.00 50.76 246 GLY A CA 1
ATOM 636 C C . GLY A 1 84 ? 83.001 -8.830 15.741 1.00 51.20 246 GLY A C 1
ATOM 637 O O . GLY A 1 84 ? 83.969 -8.077 15.842 1.00 51.21 246 GLY A O 1
ATOM 638 N N . ILE A 1 85 ? 82.622 -9.385 14.593 1.00 51.69 247 ILE A N 1
ATOM 639 C CA . ILE A 1 85 ? 83.364 -9.219 13.342 1.00 52.29 247 ILE A CA 1
ATOM 640 C C . ILE A 1 85 ? 83.391 -7.759 12.867 1.00 52.67 247 ILE A C 1
ATOM 641 O O . ILE A 1 85 ? 84.433 -7.265 12.431 1.00 52.68 247 ILE A O 1
ATOM 646 N N . ASP A 1 86 ? 82.256 -7.072 12.981 1.00 53.26 248 ASP A N 1
ATOM 647 C CA . ASP A 1 86 ? 82.146 -5.679 12.537 1.00 53.91 248 ASP A CA 1
ATOM 648 C C . ASP A 1 86 ? 83.006 -4.703 13.340 1.00 54.33 248 ASP A C 1
ATOM 649 O O . ASP A 1 86 ? 83.238 -3.575 12.901 1.00 54.43 248 ASP A O 1
ATOM 654 N N . SER A 1 87 ? 83.484 -5.141 14.503 1.00 54.97 249 SER A N 1
ATOM 655 C CA . SER A 1 87 ? 84.371 -4.327 15.335 1.00 55.58 249 SER A CA 1
ATOM 656 C C . SER A 1 87 ? 85.788 -4.219 14.760 1.00 56.01 249 SER A C 1
ATOM 657 O O . SER A 1 87 ? 86.607 -3.449 15.263 1.00 56.05 249 SER A O 1
ATOM 660 N N . GLN A 1 88 ? 86.066 -4.988 13.708 1.00 56.74 250 GLN A N 1
ATOM 661 C CA . GLN A 1 88 ? 87.392 -5.013 13.089 1.00 57.47 250 GLN A CA 1
ATOM 662 C C . GLN A 1 88 ? 87.356 -4.605 11.610 1.00 58.08 250 GLN A C 1
ATOM 663 O O . GLN A 1 88 ? 88.147 -5.101 10.801 1.00 58.14 250 GLN A O 1
ATOM 669 N N . SER A 1 89 ? 86.448 -3.685 11.276 1.00 58.95 251 SER A N 1
ATOM 670 C CA . SER A 1 89 ? 86.273 -3.169 9.910 1.00 59.68 251 SER A CA 1
ATOM 671 C C . SER A 1 89 ? 87.575 -2.685 9.272 1.00 60.28 251 SER A C 1
ATOM 672 O O . SER A 1 89 ? 87.719 -2.714 8.048 1.00 60.40 251 SER A O 1
ATOM 675 N N . GLY A 1 90 ? 88.511 -2.240 10.108 1.00 60.97 252 GLY A N 1
ATOM 676 C CA . GLY A 1 90 ? 89.779 -1.685 9.647 1.00 61.97 252 GLY A CA 1
ATOM 677 C C . GLY A 1 90 ? 90.798 -2.707 9.178 1.00 62.57 252 GLY A C 1
ATOM 678 O O . GLY A 1 90 ? 91.770 -2.353 8.509 1.00 62.61 252 GLY A O 1
ATOM 679 N N . ARG A 1 91 ? 90.577 -3.972 9.526 1.00 63.27 253 ARG A N 1
ATOM 680 C CA . ARG A 1 91 ? 91.493 -5.054 9.157 1.00 63.96 253 ARG A CA 1
ATOM 681 C C . ARG A 1 91 ? 91.311 -5.473 7.697 1.00 64.42 253 ARG A C 1
ATOM 682 O O . ARG A 1 91 ? 90.310 -5.121 7.067 1.00 64.51 253 ARG A O 1
ATOM 690 N N . LYS A 1 92 ? 92.284 -6.216 7.168 1.00 65.03 254 LYS A N 1
ATOM 691 C CA . LYS A 1 92 ? 92.289 -6.631 5.759 1.00 65.70 254 LYS A CA 1
ATOM 692 C C . LYS A 1 92 ? 91.022 -7.391 5.370 1.00 66.09 254 LYS A C 1
ATOM 693 O O . LYS A 1 92 ? 90.693 -8.411 5.977 1.00 66.24 254 LYS A O 1
ATOM 695 N N . LYS A 1 93 ? 90.315 -6.874 4.367 1.00 66.71 255 LYS A N 1
ATOM 696 C CA . LYS A 1 93 ? 89.096 -7.502 3.858 1.00 67.38 255 LYS A CA 1
ATOM 697 C C . LYS A 1 93 ? 89.418 -8.835 3.184 1.00 67.86 255 LYS A C 1
ATOM 698 O O . LYS A 1 93 ? 90.477 -8.981 2.567 1.00 67.94 255 LYS A O 1
ATOM 700 N N . CYS A 1 94 ? 88.511 -9.802 3.314 1.00 68.54 256 CYS A N 1
ATOM 701 C CA . CYS A 1 94 ? 88.735 -11.155 2.794 1.00 69.23 256 CYS A CA 1
ATOM 702 C C . CYS A 1 94 ? 87.448 -11.893 2.427 1.00 69.70 256 CYS A C 1
ATOM 703 O O . CYS A 1 94 ? 86.370 -11.585 2.944 1.00 69.77 256 CYS A O 1
ATOM 706 N N . SER A 1 95 ? 87.583 -12.874 1.534 1.00 70.37 257 SER A N 1
ATOM 707 C CA . SER A 1 95 ? 86.487 -13.768 1.152 1.00 70.95 257 SER A CA 1
ATOM 708 C C . SER A 1 95 ? 86.782 -15.207 1.582 1.00 71.30 257 SER A C 1
ATOM 709 O O . SER A 1 95 ? 85.864 -15.988 1.848 1.00 71.33 257 SER A O 1
ATOM 712 N N . SER A 1 96 ? 88.070 -15.545 1.640 1.00 71.82 258 SER A N 1
ATOM 713 C CA . SER A 1 96 ? 88.535 -16.862 2.079 1.00 72.36 258 SER A CA 1
ATOM 714 C C . SER A 1 96 ? 89.770 -16.726 2.969 1.00 72.61 258 SER A C 1
ATOM 715 O O . SER A 1 96 ? 90.364 -15.649 3.056 1.00 72.70 258 SER A O 1
ATOM 718 N N . ASP A 1 97 ? 90.153 -17.823 3.622 1.00 72.98 259 ASP A N 1
ATOM 719 C CA . ASP A 1 97 ? 91.328 -17.843 4.501 1.00 73.30 259 ASP A CA 1
ATOM 720 C C . ASP A 1 97 ? 92.646 -17.634 3.746 1.00 73.46 259 ASP A C 1
ATOM 721 O O . ASP A 1 97 ? 93.652 -17.247 4.345 1.00 73.52 259 ASP A O 1
ATOM 726 N N . ASP A 1 98 ? 92.628 -17.888 2.436 1.00 73.72 260 ASP A N 1
ATOM 727 C CA . ASP A 1 98 ? 93.794 -17.692 1.567 1.00 73.92 260 ASP A CA 1
ATOM 728 C C . ASP A 1 98 ? 94.238 -16.235 1.562 1.00 73.91 260 ASP A C 1
ATOM 729 O O . ASP A 1 98 ? 95.431 -15.940 1.455 1.00 73.95 260 ASP A O 1
ATOM 734 N N . ASP A 1 99 ? 93.261 -15.338 1.684 1.00 73.87 261 ASP A N 1
ATOM 735 C CA . ASP A 1 99 ? 93.484 -13.895 1.639 1.00 73.82 261 ASP A CA 1
ATOM 736 C C . ASP A 1 99 ? 94.333 -13.374 2.803 1.00 73.76 261 ASP A C 1
ATOM 737 O O . ASP A 1 99 ? 95.054 -12.386 2.652 1.00 73.78 261 ASP A O 1
ATOM 742 N N . CYS A 1 100 ? 94.252 -14.040 3.954 1.00 73.64 262 CYS A N 1
ATOM 743 C CA . CYS A 1 100 ? 94.936 -13.578 5.167 1.00 73.44 262 CYS A CA 1
ATOM 744 C C . CYS A 1 100 ? 96.345 -14.166 5.349 1.00 73.79 262 CYS A C 1
ATOM 745 O O . CYS A 1 100 ? 96.981 -13.948 6.386 1.00 73.83 262 CYS A O 1
ATOM 748 N N . SER A 1 101 ? 96.833 -14.890 4.339 1.00 74.17 263 SER A N 1
ATOM 749 C CA . SER A 1 101 ? 98.126 -15.585 4.427 1.00 74.55 263 SER A CA 1
ATOM 750 C C . SER A 1 101 ? 99.344 -14.650 4.491 1.00 74.72 263 SER A C 1
ATOM 751 O O . SER A 1 101 ? 100.429 -15.072 4.896 1.00 74.77 263 SER A O 1
ATOM 754 N N . THR A 1 102 ? 99.152 -13.390 4.102 1.00 74.99 264 THR A N 1
ATOM 755 C CA . THR A 1 102 ? 100.215 -12.377 4.138 1.00 75.23 264 THR A CA 1
ATOM 756 C C . THR A 1 102 ? 100.593 -11.991 5.569 1.00 75.29 264 THR A C 1
ATOM 757 O O . THR A 1 102 ? 101.759 -11.713 5.852 1.00 75.38 264 THR A O 1
ATOM 761 N N . LEU A 1 103 ? 99.600 -11.976 6.458 1.00 75.37 265 LEU A N 1
ATOM 762 C CA . LEU A 1 103 ? 99.774 -11.515 7.838 1.00 75.30 265 LEU A CA 1
ATOM 763 C C . LEU A 1 103 ? 100.451 -12.545 8.743 1.00 75.22 265 LEU A C 1
ATOM 764 O O . LEU A 1 103 ? 100.398 -13.750 8.479 1.00 75.16 265 LEU A O 1
ATOM 769 N N . THR A 1 104 ? 101.083 -12.055 9.808 1.00 75.06 266 THR A N 1
ATOM 770 C CA . THR A 1 104 ? 101.750 -12.907 10.795 1.00 74.97 266 THR A CA 1
ATOM 771 C C . THR A 1 104 ? 101.301 -12.563 12.220 1.00 74.79 266 THR A C 1
ATOM 772 O O . THR A 1 104 ? 102.102 -12.132 13.059 1.00 74.77 266 THR A O 1
ATOM 776 N N . ASP A 1 105 ? 100.009 -12.759 12.476 1.00 74.50 267 ASP A N 1
ATOM 777 C CA . ASP A 1 105 ? 99.400 -12.481 13.782 1.00 74.12 267 ASP A CA 1
ATOM 778 C C . ASP A 1 105 ? 98.421 -13.584 14.194 1.00 73.87 267 ASP A C 1
ATOM 779 O O . ASP A 1 105 ? 97.864 -13.555 15.297 1.00 73.87 267 ASP A O 1
ATOM 784 N N . GLY A 1 106 ? 98.222 -14.549 13.298 1.00 73.48 268 GLY A N 1
ATOM 785 C CA . GLY A 1 106 ? 97.323 -15.674 13.539 1.00 72.88 268 GLY A CA 1
ATOM 786 C C . GLY A 1 106 ? 95.901 -15.385 13.108 1.00 72.49 268 GLY A C 1
ATOM 787 O O . GLY A 1 106 ? 94.952 -15.907 13.696 1.00 72.54 268 GLY A O 1
ATOM 788 N N . SER A 1 107 ? 95.759 -14.553 12.077 1.00 72.03 269 SER A N 1
ATOM 789 C CA . SER A 1 107 ? 94.452 -14.155 11.559 1.00 71.54 269 SER A CA 1
ATOM 790 C C . SER A 1 107 ? 93.737 -15.302 10.864 1.00 71.23 269 SER A C 1
ATOM 791 O O . SER A 1 107 ? 94.364 -16.258 10.411 1.00 71.29 269 SER A O 1
ATOM 794 N N . SER A 1 108 ? 92.416 -15.193 10.794 1.00 70.78 270 SER A N 1
ATOM 795 C CA . SER A 1 108 ? 91.578 -16.129 10.059 1.00 70.34 270 SER A CA 1
ATOM 796 C C . SER A 1 108 ? 90.430 -15.334 9.456 1.00 70.01 270 SER A C 1
ATOM 797 O O . SER A 1 108 ? 89.876 -14.449 10.116 1.00 69.99 270 SER A O 1
ATOM 800 N N . CYS A 1 109 ? 90.080 -15.628 8.206 1.00 69.47 271 CYS A N 1
ATOM 801 C CA . CYS A 1 109 ? 89.016 -14.880 7.549 1.00 69.00 271 CYS A CA 1
ATOM 802 C C . CYS A 1 109 ? 87.690 -15.110 8.252 1.00 68.62 271 CYS A C 1
ATOM 803 O O . CYS A 1 109 ? 87.220 -16.245 8.363 1.00 68.56 271 CYS A O 1
ATOM 806 N N . SER A 1 110 ? 87.109 -14.012 8.729 1.00 68.09 272 SER A N 1
ATOM 807 C CA . SER A 1 110 ? 85.917 -14.049 9.561 1.00 67.51 272 SER A CA 1
ATOM 808 C C . SER A 1 110 ? 84.733 -13.407 8.850 1.00 67.20 272 SER A C 1
ATOM 809 O O . SER A 1 110 ? 84.723 -12.200 8.607 1.00 67.10 272 SER A O 1
ATOM 812 N N . ILE A 1 111 ? 83.744 -14.232 8.520 1.00 66.78 273 ILE A N 1
ATOM 813 C CA . ILE A 1 111 ? 82.547 -13.787 7.817 1.00 66.43 273 ILE A CA 1
ATOM 814 C C . ILE A 1 111 ? 81.324 -14.029 8.694 1.00 66.23 273 ILE A C 1
ATOM 815 O O . ILE A 1 111 ? 81.141 -15.123 9.226 1.00 66.13 273 ILE A O 1
ATOM 820 N N . ARG A 1 112 ? 80.498 -12.998 8.846 1.00 66.03 274 ARG A N 1
ATOM 821 C CA . ARG A 1 112 ? 79.259 -13.097 9.614 1.00 65.90 274 ARG A CA 1
ATOM 822 C C . ARG A 1 112 ? 78.253 -14.027 8.938 1.00 66.03 274 ARG A C 1
ATOM 823 O O . ARG A 1 112 ? 78.368 -14.326 7.748 1.00 66.10 274 ARG A O 1
ATOM 831 N N . THR A 1 113 ? 77.269 -14.480 9.711 1.00 66.19 275 THR A N 1
ATOM 832 C CA . THR A 1 113 ? 76.197 -15.326 9.199 1.00 66.30 275 THR A CA 1
ATOM 833 C C . THR A 1 113 ? 75.289 -14.510 8.281 1.00 66.45 275 THR A C 1
ATOM 834 O O . THR A 1 113 ? 74.708 -13.507 8.699 1.00 66.48 275 THR A O 1
ATOM 838 N N . GLY A 1 114 ? 75.181 -14.941 7.028 1.00 66.67 276 GLY A N 1
ATOM 839 C CA . GLY A 1 114 ? 74.373 -14.232 6.038 1.00 66.96 276 GLY A CA 1
ATOM 840 C C . GLY A 1 114 ? 75.207 -13.376 5.103 1.00 67.13 276 GLY A C 1
ATOM 841 O O . GLY A 1 114 ? 74.806 -13.118 3.966 1.00 67.14 276 GLY A O 1
ATOM 842 N N . LYS A 1 115 ? 76.364 -12.930 5.590 1.00 67.26 277 LYS A N 1
ATOM 843 C CA . LYS A 1 115 ? 77.297 -12.136 4.792 1.00 67.35 277 LYS A CA 1
ATOM 844 C C . LYS A 1 115 ? 78.126 -13.017 3.863 1.00 67.40 277 LYS A C 1
ATOM 845 O O . LYS A 1 115 ? 78.155 -14.240 4.017 1.00 67.43 277 LYS A O 1
ATOM 851 N N . THR A 1 116 ? 78.792 -12.385 2.900 1.00 67.47 278 THR A N 1
ATOM 852 C CA . THR A 1 116 ? 79.560 -13.097 1.876 1.00 67.47 278 THR A CA 1
ATOM 853 C C . THR A 1 116 ? 81.071 -12.820 1.953 1.00 67.39 278 THR A C 1
ATOM 854 O O . THR A 1 116 ? 81.878 -13.604 1.449 1.00 67.36 278 THR A O 1
ATOM 858 N N . SER A 1 117 ? 81.440 -11.707 2.586 1.00 67.33 279 SER A N 1
ATOM 859 C CA . SER A 1 117 ? 82.847 -11.366 2.821 1.00 67.28 279 SER A CA 1
ATOM 860 C C . SER A 1 117 ? 83.046 -10.740 4.203 1.00 67.17 279 SER A C 1
ATOM 861 O O . SER A 1 117 ? 82.118 -10.161 4.770 1.00 67.21 279 SER A O 1
ATOM 864 N N . GLY A 1 118 ? 84.258 -10.863 4.738 1.00 67.06 280 GLY A N 1
ATOM 865 C CA . GLY A 1 118 ? 84.568 -10.352 6.070 1.00 66.88 280 GLY A CA 1
ATOM 866 C C . GLY A 1 118 ? 85.960 -9.766 6.203 1.00 66.85 280 GLY A C 1
ATOM 867 O O . GLY A 1 118 ? 86.484 -9.167 5.262 1.00 66.83 280 GLY A O 1
ATOM 868 N N . TYR A 1 119 ? 86.556 -9.941 7.382 1.00 66.75 281 TYR A N 1
ATOM 869 C CA . TYR A 1 119 ? 87.857 -9.353 7.698 1.00 66.66 281 TYR A CA 1
ATOM 870 C C . TYR A 1 119 ? 88.784 -10.381 8.334 1.00 66.66 281 TYR A C 1
ATOM 871 O O . TYR A 1 119 ? 88.323 -11.370 8.910 1.00 66.65 281 TYR A O 1
ATOM 880 N N . CYS A 1 120 ? 90.090 -10.141 8.223 1.00 66.68 282 CYS A N 1
ATOM 881 C CA . CYS A 1 120 ? 91.102 -11.013 8.822 1.00 66.67 282 CYS A CA 1
ATOM 882 C C . CYS A 1 120 ? 91.331 -10.662 10.293 1.00 65.91 282 CYS A C 1
ATOM 883 O O . CYS A 1 120 ? 92.028 -9.695 10.612 1.00 65.83 282 CYS A O 1
ATOM 886 N N . ILE A 1 121 ? 90.740 -11.462 11.178 1.00 64.91 283 ILE A N 1
ATOM 887 C CA . ILE A 1 121 ? 90.793 -11.229 12.621 1.00 63.84 283 ILE A CA 1
ATOM 888 C C . ILE A 1 121 ? 91.609 -12.326 13.319 1.00 63.13 283 ILE A C 1
ATOM 889 O O . ILE A 1 121 ? 91.409 -13.510 13.040 1.00 63.05 283 ILE A O 1
ATOM 894 N N . PRO A 1 122 ? 92.547 -11.933 14.210 1.00 62.37 284 PRO A N 1
ATOM 895 C CA . PRO A 1 122 ? 93.254 -12.891 15.064 1.00 61.73 284 PRO A CA 1
ATOM 896 C C . PRO A 1 122 ? 92.280 -13.710 15.907 1.00 61.09 284 PRO A C 1
ATOM 897 O O . PRO A 1 122 ? 91.315 -13.163 16.450 1.00 61.07 284 PRO A O 1
ATOM 901 N N . THR A 1 123 ? 92.539 -15.010 16.009 1.00 60.20 285 THR A N 1
ATOM 902 C CA . THR A 1 123 ? 91.602 -15.945 16.638 1.00 59.25 285 THR A CA 1
ATOM 903 C C . THR A 1 123 ? 91.606 -15.912 18.168 1.00 58.58 285 THR A C 1
ATOM 904 O O . THR A 1 123 ? 90.722 -16.486 18.806 1.00 58.46 285 THR A O 1
ATOM 908 N N . TRP A 1 124 ? 92.592 -15.238 18.752 1.00 57.62 286 TRP A N 1
ATOM 909 C CA . TRP A 1 124 ? 92.695 -15.151 20.206 1.00 56.77 286 TRP A CA 1
ATOM 910 C C . TRP A 1 124 ? 91.898 -13.987 20.803 1.00 56.07 286 TRP A C 1
ATOM 911 O O . TRP A 1 124 ? 91.589 -13.991 21.998 1.00 56.02 286 TRP A O 1
ATOM 922 N N . PHE A 1 125 ? 91.575 -12.999 19.966 1.00 54.96 287 PHE A N 1
ATOM 923 C CA . PHE A 1 125 ? 90.722 -11.868 20.346 1.00 53.79 287 PHE A CA 1
ATOM 924 C C . PHE A 1 125 ? 89.412 -12.382 20.930 1.00 52.95 287 PHE A C 1
ATOM 925 O O . PHE A 1 125 ? 88.727 -13.192 20.304 1.00 52.97 287 PHE A O 1
ATOM 933 N N . GLY A 1 126 ? 89.072 -11.919 22.129 1.00 51.85 288 GLY A N 1
ATOM 934 C CA . GLY A 1 126 ? 87.850 -12.355 22.797 1.00 50.27 288 GLY A CA 1
ATOM 935 C C . GLY A 1 126 ? 87.558 -11.632 24.097 1.00 49.32 288 GLY A C 1
ATOM 936 O O . GLY A 1 126 ? 88.045 -10.525 24.333 1.00 49.22 288 GLY A O 1
ATOM 937 N N . ILE A 1 127 ? 86.752 -12.268 24.941 1.00 48.23 289 ILE A N 1
ATOM 938 C CA . ILE A 1 127 ? 86.328 -11.679 26.208 1.00 47.09 289 ILE A CA 1
ATOM 939 C C . ILE A 1 127 ? 86.655 -12.574 27.412 1.00 46.48 289 ILE A C 1
ATOM 940 O O . ILE A 1 127 ? 85.835 -12.743 28.320 1.00 46.29 289 ILE A O 1
ATOM 945 N N . SER A 1 128 ? 87.862 -13.139 27.414 1.00 45.53 290 SER A N 1
ATOM 946 C CA . SER A 1 128 ? 88.335 -13.966 28.528 1.00 44.61 290 SER A CA 1
ATOM 947 C C . SER A 1 128 ? 88.438 -13.147 29.811 1.00 44.01 290 SER A C 1
ATOM 948 O O . SER A 1 128 ? 88.234 -13.669 30.909 1.00 43.73 290 SER A O 1
ATOM 951 N N . HIS A 1 129 ? 88.754 -11.863 29.648 1.00 43.15 291 HIS A N 1
ATOM 952 C CA . HIS A 1 129 ? 88.828 -10.900 30.747 1.00 42.44 291 HIS A CA 1
ATOM 953 C C . HIS A 1 129 ? 87.460 -10.653 31.382 1.00 42.03 291 HIS A C 1
ATOM 954 O O . HIS A 1 129 ? 87.372 -10.166 32.509 1.00 41.96 291 HIS A O 1
ATOM 961 N N . ALA A 1 130 ? 86.403 -10.978 30.641 1.00 41.42 292 ALA A N 1
ATOM 962 C CA . ALA A 1 130 ? 85.031 -10.781 31.094 1.00 40.84 292 ALA A CA 1
ATOM 963 C C . ALA A 1 130 ? 84.418 -12.064 31.652 1.00 40.56 292 ALA A C 1
ATOM 964 O O . ALA A 1 130 ? 83.677 -12.023 32.638 1.00 40.52 292 ALA A O 1
ATOM 966 N N . TRP A 1 131 ? 84.724 -13.195 31.017 1.00 40.03 293 TRP A N 1
ATOM 967 C CA . TRP A 1 131 ? 84.247 -14.501 31.468 1.00 39.39 293 TRP A CA 1
ATOM 968 C C . TRP A 1 131 ? 84.808 -14.879 32.839 1.00 39.21 293 TRP A C 1
ATOM 969 O O . TRP A 1 131 ? 84.069 -15.352 33.708 1.00 39.14 293 TRP A O 1
ATOM 980 N N . SER A 1 132 ? 86.111 -14.669 33.023 1.00 38.79 294 SER A N 1
ATOM 981 C CA . SER A 1 132 ? 86.804 -15.055 34.255 1.00 38.46 294 SER A CA 1
ATOM 982 C C . SER A 1 132 ? 86.167 -14.496 35.535 1.00 38.23 294 SER A C 1
ATOM 983 O O . SER A 1 132 ? 85.852 -15.265 36.444 1.00 38.19 294 SER A O 1
ATOM 986 N N . PRO A 1 133 ? 85.968 -13.162 35.614 1.00 38.06 295 PRO A N 1
ATOM 987 C CA . PRO A 1 133 ? 85.318 -12.625 36.808 1.00 37.88 295 PRO A CA 1
ATOM 988 C C . PRO A 1 133 ? 83.862 -13.066 36.941 1.00 37.79 295 PRO A C 1
ATOM 989 O O . PRO A 1 133 ? 83.363 -13.183 38.058 1.00 37.71 295 PRO A O 1
ATOM 993 N N . ALA A 1 134 ? 83.195 -13.311 35.814 1.00 37.81 296 ALA A N 1
ATOM 994 C CA . ALA A 1 134 ? 81.827 -13.820 35.825 1.00 37.91 296 ALA A CA 1
ATOM 995 C C . ALA A 1 134 ? 81.798 -15.250 36.358 1.00 38.17 296 ALA A C 1
ATOM 996 O O . ALA A 1 134 ? 80.913 -15.609 37.136 1.00 38.20 296 ALA A O 1
ATOM 998 N N . ALA A 1 135 ? 82.782 -16.053 35.955 1.00 38.40 297 ALA A N 1
ATOM 999 C CA . ALA A 1 135 ? 82.944 -17.411 36.473 1.00 38.61 297 ALA A CA 1
ATOM 1000 C C . ALA A 1 135 ? 83.058 -17.427 37.998 1.00 38.80 297 ALA A C 1
ATOM 1001 O O . ALA A 1 135 ? 82.439 -18.257 38.666 1.00 38.92 297 ALA A O 1
ATOM 1003 N N . ILE A 1 136 ? 83.834 -16.491 38.538 1.00 39.06 298 ILE A N 1
ATOM 1004 C CA . ILE A 1 136 ? 84.022 -16.369 39.980 1.00 39.36 298 ILE A CA 1
ATOM 1005 C C . ILE A 1 136 ? 82.762 -15.842 40.673 1.00 39.70 298 ILE A C 1
ATOM 1006 O O . ILE A 1 136 ? 82.131 -16.565 41.447 1.00 39.96 298 ILE A O 1
ATOM 1011 N N . LEU A 1 137 ? 82.391 -14.599 40.373 1.00 40.04 299 LEU A N 1
ATOM 1012 C CA . LEU A 1 137 ? 81.347 -13.895 41.119 1.00 40.45 299 LEU A CA 1
ATOM 1013 C C . LEU A 1 137 ? 79.938 -14.418 40.878 1.00 40.74 299 LEU A C 1
ATOM 1014 O O . LEU A 1 137 ? 79.093 -14.355 41.773 1.00 40.78 299 LEU A O 1
ATOM 1019 N N . GLU A 1 138 ? 79.690 -14.933 39.678 1.00 41.20 300 GLU A N 1
ATOM 1020 C CA . GLU A 1 138 ? 78.345 -15.353 39.291 1.00 41.79 300 GLU A CA 1
ATOM 1021 C C . GLU A 1 138 ? 78.121 -16.857 39.492 1.00 42.08 300 GLU A C 1
ATOM 1022 O O . GLU A 1 138 ? 78.915 -17.677 39.026 1.00 42.19 300 GLU A O 1
ATOM 1028 N N . THR A 1 139 ? 77.045 -17.202 40.201 1.00 42.52 301 THR A N 1
ATOM 1029 C CA . THR A 1 139 ? 76.622 -18.592 40.372 1.00 43.15 301 THR A CA 1
ATOM 1030 C C . THR A 1 139 ? 76.356 -19.203 39.000 1.00 43.60 301 THR A C 1
ATOM 1031 O O . THR A 1 139 ? 75.704 -18.577 38.161 1.00 43.96 301 THR A O 1
ATOM 1035 N N . GLU A 1 140 ? 76.864 -20.414 38.771 1.00 44.18 302 GLU A N 1
ATOM 1036 C CA . GLU A 1 140 ? 76.737 -21.072 37.470 1.00 44.68 302 GLU A CA 1
ATOM 1037 C C . GLU A 1 140 ? 75.287 -21.377 37.105 1.00 45.16 302 GLU A C 1
ATOM 1038 O O . GLU A 1 140 ? 74.537 -21.880 37.942 1.00 45.21 302 GLU A O 1
ATOM 1044 N N . PRO A 1 141 ? 74.890 -21.062 35.855 1.00 45.71 303 PRO A N 1
ATOM 1045 C CA . PRO A 1 141 ? 73.613 -21.524 35.325 1.00 46.30 303 PRO A CA 1
ATOM 1046 C C . PRO A 1 141 ? 73.578 -23.048 35.329 1.00 46.98 303 PRO A C 1
ATOM 1047 O O . PRO A 1 141 ? 74.522 -23.686 34.853 1.00 47.13 303 PRO A O 1
ATOM 1051 N N . LYS A 1 142 ? 72.512 -23.626 35.877 1.00 47.87 304 LYS A N 1
ATOM 1052 C CA . LYS A 1 142 ? 72.421 -25.079 36.004 1.00 48.78 304 LYS A CA 1
ATOM 1053 C C . LYS A 1 142 ? 71.556 -25.710 34.911 1.00 49.28 304 LYS A C 1
ATOM 1054 O O . LYS A 1 142 ? 72.027 -26.571 34.161 1.00 49.42 304 LYS A O 1
ATOM 1060 N N . CYS A 1 143 ? 70.301 -25.278 34.817 1.00 49.95 305 CYS A N 1
ATOM 1061 C CA . CYS A 1 143 ? 69.355 -25.880 33.880 1.00 50.75 305 CYS A CA 1
ATOM 1062 C C . CYS A 1 143 ? 68.566 -24.814 33.092 1.00 50.62 305 CYS A C 1
ATOM 1063 O O . CYS A 1 143 ? 68.495 -23.662 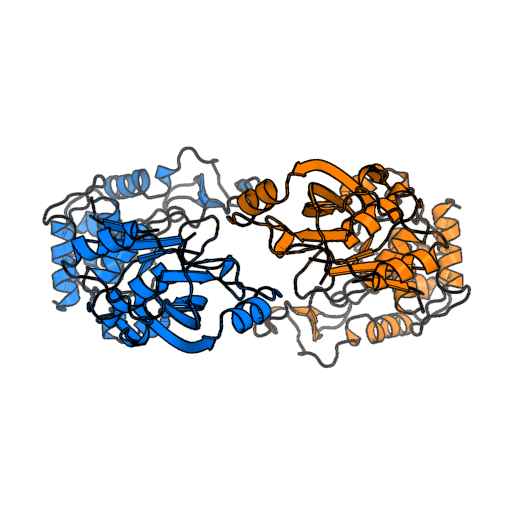33.528 1.00 50.73 305 CYS A O 1
ATOM 1066 N N . PRO A 1 144 ? 67.985 -25.192 31.927 1.00 50.62 306 PRO A N 1
ATOM 1067 C CA . PRO A 1 144 ? 67.352 -24.233 31.005 1.00 50.57 306 PRO A CA 1
ATOM 1068 C C . PRO A 1 144 ? 66.238 -23.377 31.608 1.00 50.55 306 PRO A C 1
ATOM 1069 O O . PRO A 1 144 ? 65.577 -23.794 32.561 1.00 50.48 306 PRO A O 1
ATOM 1073 N N . VAL A 1 145 ? 66.050 -22.184 31.042 1.00 50.62 307 VAL A N 1
ATOM 1074 C CA . VAL A 1 145 ? 65.014 -21.241 31.475 1.00 50.72 307 VAL A CA 1
ATOM 1075 C C . VAL A 1 145 ? 64.220 -20.732 30.272 1.00 50.78 307 VAL A C 1
ATOM 1076 O O . VAL A 1 145 ? 64.797 -20.231 29.303 1.00 50.79 307 VAL A O 1
ATOM 1080 N N . LYS A 1 146 ? 62.898 -20.867 30.339 1.00 50.84 308 LYS A N 1
ATOM 1081 C CA . LYS A 1 146 ? 62.019 -20.344 29.296 1.00 50.90 308 LYS A CA 1
ATOM 1082 C C . LYS A 1 146 ? 61.461 -18.991 29.718 1.00 50.88 308 LYS A C 1
ATOM 1083 O O . LYS A 1 146 ? 60.919 -18.845 30.818 1.00 50.87 308 LYS A O 1
ATOM 1085 N N . HIS A 1 147 ? 61.614 -18.002 28.841 1.00 50.86 309 HIS A N 1
ATOM 1086 C CA . HIS A 1 147 ? 61.104 -16.659 29.087 1.00 50.88 309 HIS A CA 1
ATOM 1087 C C . HIS A 1 147 ? 60.556 -16.072 27.793 1.00 50.92 309 HIS A C 1
ATOM 1088 O O . HIS A 1 147 ? 61.281 -15.955 26.804 1.00 50.92 309 HIS A O 1
ATOM 1095 N N . ASN A 1 148 ? 59.271 -15.712 27.815 1.00 50.92 310 ASN A N 1
ATOM 1096 C CA . ASN A 1 148 ? 58.535 -15.242 26.631 1.00 50.86 310 ASN A CA 1
ATOM 1097 C C . ASN A 1 148 ? 58.702 -16.138 25.395 1.00 50.67 310 ASN A C 1
ATOM 1098 O O . ASN A 1 148 ? 58.985 -15.661 24.292 1.00 50.62 310 ASN A O 1
ATOM 1103 N N . GLY A 1 149 ? 58.535 -17.443 25.602 1.00 50.41 311 GLY A N 1
ATOM 1104 C CA . GLY A 1 149 ? 58.506 -18.413 24.511 1.00 50.03 311 GLY A CA 1
ATOM 1105 C C . GLY A 1 149 ? 59.851 -18.878 23.986 1.00 49.79 311 GLY A C 1
ATOM 1106 O O . GLY A 1 149 ? 59.907 -19.759 23.123 1.00 49.94 311 GLY A O 1
ATOM 1107 N N . VAL A 1 150 ? 60.936 -18.292 24.488 1.00 49.40 312 VAL A N 1
ATOM 1108 C CA . VAL A 1 150 ? 62.281 -18.712 24.077 1.00 48.92 312 VAL A CA 1
ATOM 1109 C C . VAL A 1 150 ? 63.049 -19.384 25.224 1.00 48.51 312 VAL A C 1
ATOM 1110 O O . VAL A 1 150 ? 63.079 -18.878 26.352 1.00 48.42 312 VAL A O 1
ATOM 1114 N N . THR A 1 151 ? 63.637 -20.541 24.918 1.00 47.91 313 THR A N 1
ATOM 1115 C CA . THR A 1 151 ? 64.414 -21.313 25.884 1.00 47.26 313 THR A CA 1
ATOM 1116 C C . THR A 1 151 ? 65.868 -20.858 25.876 1.00 46.80 313 THR A C 1
ATOM 1117 O O . THR A 1 151 ? 66.531 -20.869 24.833 1.00 46.65 313 THR A O 1
ATOM 1121 N N . PHE A 1 152 ? 66.345 -20.444 27.047 1.00 46.15 314 PHE A N 1
ATOM 1122 C CA . PHE A 1 152 ? 67.743 -20.091 27.243 1.00 45.53 314 PHE A CA 1
ATOM 1123 C C . PHE A 1 152 ? 68.484 -21.258 27.875 1.00 45.15 314 PHE A C 1
ATOM 1124 O O . PHE A 1 152 ? 68.132 -21.710 28.967 1.00 45.05 314 PHE A O 1
ATOM 1132 N N . GLN A 1 153 ? 69.502 -21.750 27.179 1.00 44.54 315 GLN A N 1
ATOM 1133 C CA . GLN A 1 153 ? 70.354 -22.801 27.714 1.00 44.08 315 GLN A CA 1
ATOM 1134 C C . GLN A 1 153 ? 71.341 -22.197 28.713 1.00 43.70 315 GLN A C 1
ATOM 1135 O O . GLN A 1 153 ? 71.676 -21.017 28.606 1.00 43.65 315 GLN A O 1
ATOM 1141 N N . PRO A 1 154 ? 71.798 -22.994 29.703 1.00 43.35 316 PRO A N 1
ATOM 1142 C CA . PRO A 1 154 ? 72.818 -22.503 30.632 1.00 42.98 316 PRO A CA 1
ATOM 1143 C C . PRO A 1 154 ? 73.990 -21.859 29.900 1.00 42.54 316 PRO A C 1
ATOM 1144 O O . PRO A 1 154 ? 74.523 -20.843 30.347 1.00 42.56 316 PRO A O 1
ATOM 1148 N N . MET A 1 155 ? 74.357 -22.446 28.768 1.00 42.00 317 MET A N 1
ATOM 1149 C CA . MET A 1 155 ? 75.421 -21.929 27.926 1.00 41.53 317 MET A CA 1
ATOM 1150 C C . MET A 1 155 ? 75.083 -20.564 27.312 1.00 41.25 317 MET A C 1
ATOM 1151 O O . MET A 1 155 ? 75.943 -19.685 27.244 1.00 41.28 317 MET A O 1
ATOM 1156 N N . ASP A 1 156 ? 73.839 -20.396 26.866 1.00 40.76 318 ASP A N 1
ATOM 1157 C CA . ASP A 1 156 ? 73.369 -19.115 26.341 1.00 40.28 318 ASP A CA 1
ATOM 1158 C C . ASP A 1 156 ? 73.515 -18.016 27.393 1.00 40.01 318 ASP A C 1
ATOM 1159 O O . ASP A 1 156 ? 73.942 -16.899 27.084 1.00 39.92 318 ASP A O 1
ATOM 1164 N N . LEU A 1 157 ? 73.163 -18.350 28.635 1.00 39.44 319 LEU A N 1
ATOM 1165 C CA . LEU A 1 157 ? 73.260 -17.418 29.755 1.00 38.93 319 LEU A CA 1
ATOM 1166 C C . LEU A 1 157 ? 74.707 -17.083 30.100 1.00 38.70 319 LEU A C 1
ATOM 1167 O O . LEU A 1 157 ? 75.009 -15.953 30.479 1.00 38.74 319 LEU A O 1
ATOM 1172 N N . LYS A 1 158 ? 75.597 -18.063 29.957 1.00 38.39 320 LYS A N 1
ATOM 1173 C CA . LYS A 1 158 ? 77.035 -17.830 30.110 1.00 38.06 320 LYS A CA 1
ATOM 1174 C C . LYS A 1 158 ? 77.537 -16.802 29.093 1.00 37.85 320 LYS A C 1
ATOM 1175 O O . LYS A 1 158 ? 78.386 -15.972 29.414 1.00 37.74 320 LYS A O 1
ATOM 1181 N N . ALA A 1 159 ? 76.993 -16.858 27.877 1.00 37.58 321 ALA A N 1
ATOM 1182 C CA . ALA A 1 159 ? 77.309 -15.895 26.822 1.00 37.29 321 ALA A CA 1
ATOM 1183 C C . ALA A 1 159 ? 76.827 -14.498 27.176 1.00 37.11 321 ALA A C 1
ATOM 1184 O O . ALA A 1 159 ? 77.582 -13.530 27.074 1.00 37.08 321 ALA A O 1
ATOM 1186 N N . LEU A 1 160 ? 75.567 -14.405 27.591 1.00 36.76 322 LEU A N 1
ATOM 1187 C CA . LEU A 1 160 ? 74.955 -13.124 27.916 1.00 36.45 322 LEU A CA 1
ATOM 1188 C C . LEU A 1 160 ? 75.664 -12.425 29.075 1.00 36.33 322 LEU A C 1
ATOM 1189 O O . LEU A 1 160 ? 76.043 -11.259 28.951 1.00 36.42 322 LEU A O 1
ATOM 1194 N N . VAL A 1 161 ? 75.865 -13.143 30.181 1.00 36.03 323 VAL A N 1
ATOM 1195 C CA . VAL A 1 161 ? 76.519 -12.574 31.364 1.00 35.78 323 VAL A CA 1
ATOM 1196 C C . VAL A 1 161 ? 77.990 -12.216 31.106 1.00 35.63 323 VAL A C 1
ATOM 1197 O O . VAL A 1 161 ? 78.499 -11.243 31.658 1.00 35.70 323 VAL A O 1
ATOM 1201 N N . SER A 1 162 ? 78.658 -12.984 30.250 1.00 35.47 324 SER A N 1
ATOM 1202 C CA . SER A 1 162 ? 80.046 -12.697 29.899 1.00 35.33 324 SER A CA 1
ATOM 1203 C C . SER A 1 162 ? 80.175 -11.354 29.185 1.00 35.27 324 SER A C 1
ATOM 1204 O O . SER A 1 162 ? 81.041 -10.550 29.529 1.00 35.20 324 SER A O 1
ATOM 1207 N N . LEU A 1 163 ? 79.302 -11.114 28.207 1.00 35.19 325 LEU A N 1
ATOM 1208 C CA . LEU A 1 163 ? 79.314 -9.866 27.447 1.00 35.14 325 LEU A CA 1
ATOM 1209 C C . LEU A 1 163 ? 78.879 -8.673 28.301 1.00 35.35 325 LEU A C 1
ATOM 1210 O O . LEU A 1 163 ? 79.343 -7.549 28.083 1.00 35.46 325 LEU A O 1
ATOM 1215 N N . VAL A 1 164 ? 77.990 -8.922 29.264 1.00 35.43 326 VAL A N 1
ATOM 1216 C CA . VAL A 1 164 ? 77.598 -7.900 30.231 1.00 35.54 326 VAL A CA 1
ATOM 1217 C C . VAL A 1 164 ? 78.843 -7.395 30.949 1.00 35.73 326 VAL A C 1
ATOM 1218 O O . VAL A 1 164 ? 79.097 -6.192 30.982 1.00 35.94 326 VAL A O 1
ATOM 1222 N N . TYR A 1 165 ? 79.628 -8.324 31.489 1.00 35.99 327 TYR A N 1
ATOM 1223 C CA . TYR A 1 165 ? 80.853 -7.996 32.218 1.00 36.20 327 TYR A CA 1
ATOM 1224 C C . TYR A 1 165 ? 81.867 -7.236 31.370 1.00 36.77 327 TYR A C 1
ATOM 1225 O O . TYR A 1 165 ? 82.651 -6.448 31.898 1.00 37.00 327 TYR A O 1
ATOM 1234 N N . ASP A 1 166 ? 81.851 -7.472 30.061 1.00 37.52 328 ASP A N 1
ATOM 1235 C CA . ASP A 1 166 ? 82.695 -6.714 29.146 1.00 38.28 328 ASP A CA 1
ATOM 1236 C C . ASP A 1 166 ? 82.200 -5.277 29.020 1.00 38.86 328 ASP A C 1
ATOM 1237 O O . ASP A 1 166 ? 82.999 -4.342 29.020 1.00 39.14 328 ASP A O 1
ATOM 1242 N N . GLY A 1 167 ? 80.884 -5.113 28.916 1.00 39.53 329 GLY A N 1
ATOM 1243 C CA . GLY A 1 167 ? 80.281 -3.804 28.695 1.00 40.49 329 GLY A CA 1
ATOM 1244 C C . GLY A 1 167 ? 80.200 -2.935 29.933 1.00 41.14 329 GLY A C 1
ATOM 1245 O O . GLY A 1 167 ? 80.212 -1.708 29.840 1.00 41.28 329 GLY A O 1
ATOM 1246 N N . ALA A 1 168 ? 80.116 -3.572 31.095 1.00 41.79 330 ALA A N 1
ATOM 1247 C CA . ALA A 1 168 ? 79.991 -2.857 32.356 1.00 42.51 330 ALA A CA 1
ATOM 1248 C C . ALA A 1 168 ? 81.349 -2.592 32.993 1.00 43.04 330 ALA A C 1
ATOM 1249 O O . ALA A 1 168 ? 82.327 -3.294 32.722 1.00 43.12 330 ALA A O 1
ATOM 1251 N N . ARG A 1 169 ? 81.399 -1.563 33.832 1.00 43.91 331 ARG A N 1
ATOM 1252 C CA . ARG A 1 169 ? 82.566 -1.294 34.656 1.00 44.62 331 ARG A CA 1
ATOM 1253 C C . ARG A 1 169 ? 82.587 -2.302 35.800 1.00 45.04 331 ARG A C 1
ATOM 1254 O O . ARG A 1 169 ? 81.694 -2.305 36.652 1.00 45.16 331 ARG A O 1
ATOM 1256 N N . VAL A 1 170 ? 83.588 -3.179 35.790 1.00 45.60 332 VAL A N 1
ATOM 1257 C CA . VAL A 1 170 ? 83.808 -4.109 36.894 1.00 46.04 332 VAL A CA 1
ATOM 1258 C C . VAL A 1 170 ? 85.052 -3.649 37.640 1.00 46.35 332 VAL A C 1
ATOM 1259 O O . VAL A 1 170 ? 86.142 -3.583 37.065 1.00 46.41 332 VAL A O 1
ATOM 1263 N N . GLN A 1 171 ? 84.873 -3.322 38.916 1.00 46.75 333 GLN A N 1
ATOM 1264 C CA . GLN A 1 171 ? 85.960 -2.817 39.752 1.00 47.11 333 GLN A CA 1
ATOM 1265 C C . GLN A 1 171 ? 86.941 -3.929 40.092 1.00 47.00 333 GLN A C 1
ATOM 1266 O O . GLN A 1 171 ? 86.540 -4.999 40.548 1.00 47.04 333 GLN A O 1
ATOM 1272 N N . THR A 1 172 ? 88.226 -3.671 39.860 1.00 46.94 334 THR A N 1
ATOM 1273 C CA . THR A 1 172 ? 89.257 -4.692 40.034 1.00 46.83 334 THR A CA 1
ATOM 1274 C C . THR A 1 172 ? 90.350 -4.273 41.010 1.00 46.84 334 THR A C 1
ATOM 1275 O O . THR A 1 172 ? 90.616 -3.082 41.187 1.00 46.82 334 THR A O 1
ATOM 1279 N N . VAL A 1 173 ? 90.972 -5.271 41.637 1.00 46.81 335 VAL A N 1
ATOM 1280 C CA . VAL A 1 173 ? 92.227 -5.087 42.362 1.00 46.73 335 VAL A CA 1
ATOM 1281 C C . VAL A 1 173 ? 93.322 -5.686 41.486 1.00 46.74 335 VAL A C 1
ATOM 1282 O O . VAL A 1 173 ? 93.538 -6.897 41.500 1.00 46.83 335 VAL A O 1
ATOM 1286 N N . PHE A 1 174 ? 93.992 -4.836 40.713 1.00 46.81 336 PHE A N 1
ATOM 1287 C CA . PHE A 1 174 ? 94.989 -5.287 39.743 1.00 46.93 336 PHE A CA 1
ATOM 1288 C C . PHE A 1 174 ? 96.399 -5.250 40.321 1.00 46.97 336 PHE A C 1
ATOM 1289 O O . PHE A 1 174 ? 96.825 -4.234 40.875 1.00 47.08 336 PHE A O 1
ATOM 1297 N N . THR A 1 175 ? 97.120 -6.362 40.187 1.00 47.02 337 THR A N 1
ATOM 1298 C CA . THR A 1 175 ? 98.477 -6.476 40.729 1.00 47.07 337 THR A CA 1
ATOM 1299 C C . THR A 1 175 ? 99.444 -7.129 39.741 1.00 47.21 337 THR A C 1
ATOM 1300 O O . THR A 1 175 ? 99.056 -8.006 38.970 1.00 47.16 337 THR A O 1
ATOM 1304 N N . GLY A 1 176 ? 100.703 -6.696 39.778 1.00 47.38 338 GLY A N 1
ATOM 1305 C CA . GLY A 1 176 ? 101.739 -7.229 38.895 1.00 47.61 338 GLY A CA 1
ATOM 1306 C C . GLY A 1 176 ? 102.519 -6.148 38.170 1.00 47.76 338 GLY A C 1
ATOM 1307 O O . GLY A 1 176 ? 102.260 -5.859 37.002 1.00 47.81 338 GLY A O 1
ATOM 1308 N N . ASP A 1 199 ? 106.578 -9.392 34.067 1.00 48.92 361 ASP A N 1
ATOM 1309 C CA . ASP A 1 199 ? 107.211 -10.093 35.185 1.00 48.89 361 ASP A CA 1
ATOM 1310 C C . ASP A 1 199 ? 106.510 -9.843 36.529 1.00 48.40 361 ASP A C 1
ATOM 1311 O O . ASP A 1 199 ? 105.899 -8.789 36.753 1.00 48.52 361 ASP A O 1
ATOM 1316 N N . LEU A 1 200 ? 106.623 -10.828 37.416 1.00 47.47 362 LEU A N 1
ATOM 1317 C CA . LEU A 1 200 ? 105.912 -10.854 38.685 1.00 46.31 362 LEU A CA 1
ATOM 1318 C C . LEU A 1 200 ? 106.795 -11.578 39.689 1.00 45.66 362 LEU A C 1
ATOM 1319 O O . LEU A 1 200 ? 107.211 -12.711 39.442 1.00 45.73 362 LEU A O 1
ATOM 1324 N N . ASN A 1 201 ? 107.090 -10.923 40.808 1.00 44.65 363 ASN A N 1
ATOM 1325 C CA . ASN A 1 201 ? 107.943 -11.506 41.843 1.00 43.62 363 ASN A CA 1
ATOM 1326 C C . ASN A 1 201 ? 107.338 -12.795 42.406 1.00 42.93 363 ASN A C 1
ATOM 1327 O O . ASN A 1 201 ? 106.164 -12.815 42.779 1.00 42.96 363 ASN A O 1
ATOM 1332 N N . PRO A 1 202 ? 108.133 -13.884 42.448 1.00 42.13 364 PRO A N 1
ATOM 1333 C CA . PRO A 1 202 ? 107.632 -15.160 42.961 1.00 41.47 364 PRO A CA 1
ATOM 1334 C C . PRO A 1 202 ? 107.301 -15.120 44.453 1.00 40.86 364 PRO A C 1
ATOM 1335 O O . PRO A 1 202 ? 106.459 -15.894 44.914 1.00 40.72 364 PRO A O 1
ATOM 1339 N N . ALA A 1 203 ? 107.953 -14.225 45.193 1.00 40.12 365 ALA A N 1
ATOM 1340 C CA . ALA A 1 203 ? 107.590 -13.968 46.585 1.00 39.42 365 ALA A CA 1
ATOM 1341 C C . ALA A 1 203 ? 106.149 -13.488 46.640 1.00 38.99 365 ALA A C 1
ATOM 1342 O O . ALA A 1 203 ? 105.337 -14.026 47.396 1.00 39.00 365 ALA A O 1
ATOM 1344 N N . TYR A 1 204 ? 105.832 -12.489 45.817 1.00 38.28 366 TYR A N 1
ATOM 1345 C CA . TYR A 1 204 ? 104.473 -11.981 45.745 1.00 37.57 366 TYR A CA 1
ATOM 1346 C C . TYR A 1 204 ? 103.499 -13.072 45.295 1.00 37.27 366 TYR A C 1
ATOM 1347 O O . TYR A 1 204 ? 102.433 -13.234 45.887 1.00 37.22 366 TYR A O 1
ATOM 1356 N N . PHE A 1 205 ? 103.876 -13.823 44.264 1.00 36.83 367 PHE A N 1
ATOM 1357 C CA . PHE A 1 205 ? 103.039 -14.910 43.760 1.00 36.59 367 PHE A CA 1
ATOM 1358 C C . PHE A 1 205 ? 102.622 -15.871 44.878 1.00 36.59 367 PHE A C 1
ATOM 1359 O O . PHE A 1 205 ? 101.431 -16.141 45.054 1.00 36.50 367 PHE A O 1
ATOM 1367 N N . HIS A 1 206 ? 103.604 -16.368 45.632 1.00 36.47 368 HIS A N 1
ATOM 1368 C CA . HIS A 1 206 ? 103.351 -17.310 46.725 1.00 36.26 368 HIS A CA 1
ATOM 1369 C C . HIS A 1 206 ? 102.488 -16.684 47.817 1.00 36.11 368 HIS A C 1
ATOM 1370 O O . HIS A 1 206 ? 101.471 -17.258 48.201 1.00 36.18 368 HIS A O 1
ATOM 1377 N N . ILE A 1 207 ? 102.889 -15.505 48.294 1.00 35.88 369 ILE A N 1
ATOM 1378 C CA . ILE A 1 207 ? 102.168 -14.795 49.356 1.00 35.75 369 ILE A CA 1
ATOM 1379 C C . ILE A 1 207 ? 100.702 -14.548 48.982 1.00 35.77 369 ILE A C 1
ATOM 1380 O O . ILE A 1 207 ? 99.803 -14.823 49.776 1.00 35.80 369 ILE A O 1
ATOM 1385 N N . ALA A 1 208 ? 100.472 -14.050 47.768 1.00 35.72 370 ALA A N 1
ATOM 1386 C CA . ALA A 1 208 ? 99.122 -13.783 47.277 1.00 35.60 370 ALA A CA 1
ATOM 1387 C C . ALA A 1 208 ? 98.302 -15.063 47.142 1.00 35.58 370 ALA A C 1
ATOM 1388 O O . ALA A 1 208 ? 97.186 -15.137 47.652 1.00 35.62 370 ALA A O 1
ATOM 1390 N N . SER A 1 209 ? 98.867 -16.068 46.471 1.00 35.57 371 SER A N 1
ATOM 1391 C CA . SER A 1 209 ? 98.165 -17.327 46.205 1.00 35.56 371 SER A CA 1
ATOM 1392 C C . SER A 1 209 ? 97.778 -18.059 47.483 1.00 35.67 371 SER A C 1
ATOM 1393 O O . SER A 1 209 ? 96.670 -18.579 47.590 1.00 35.76 371 SER A O 1
ATOM 1396 N N . ALA A 1 210 ? 98.692 -18.082 48.450 1.00 35.92 372 ALA A N 1
ATOM 1397 C CA . ALA A 1 210 ? 98.465 -18.766 49.722 1.00 36.09 372 ALA A CA 1
ATOM 1398 C C . ALA A 1 210 ? 97.423 -18.057 50.590 1.00 36.18 372 ALA A C 1
ATOM 1399 O O . ALA A 1 210 ? 96.556 -18.705 51.176 1.00 36.17 372 ALA A O 1
ATOM 1401 N N . ASN A 1 211 ? 97.516 -16.731 50.667 1.00 36.30 373 ASN A N 1
ATOM 1402 C CA . ASN A 1 211 ? 96.572 -15.926 51.442 1.00 36.46 373 ASN A CA 1
ATOM 1403 C C . ASN A 1 211 ? 95.156 -15.918 50.857 1.00 36.65 373 ASN A C 1
ATOM 1404 O O . ASN A 1 211 ? 94.187 -16.144 51.579 1.00 36.63 373 ASN A O 1
ATOM 1409 N N . ILE A 1 212 ? 95.044 -15.673 49.553 1.00 36.94 374 ILE A N 1
ATOM 1410 C CA . ILE A 1 212 ? 93.738 -15.535 48.902 1.00 37.26 374 ILE A CA 1
ATOM 1411 C C . ILE A 1 212 ? 92.988 -16.873 48.819 1.00 37.73 374 ILE A C 1
ATOM 1412 O O . ILE A 1 212 ? 91.851 -16.975 49.291 1.00 37.80 374 ILE A O 1
ATOM 1417 N N . LEU A 1 213 ? 93.628 -17.889 48.239 1.00 38.27 375 LEU A N 1
ATOM 1418 C CA . LEU A 1 213 ? 93.026 -19.222 48.129 1.00 38.83 375 LEU A CA 1
ATOM 1419 C C . LEU A 1 213 ? 92.939 -19.962 49.470 1.00 39.39 375 LEU A C 1
ATOM 1420 O O . LEU A 1 213 ? 91.978 -20.694 49.715 1.00 39.53 375 LEU A O 1
ATOM 1425 N N . GLY A 1 214 ? 93.938 -19.767 50.330 1.00 40.00 376 GLY A N 1
ATOM 1426 C CA . GLY A 1 214 ? 94.055 -20.528 51.573 1.00 40.98 376 GLY A CA 1
ATOM 1427 C C . GLY A 1 214 ? 93.421 -19.907 52.805 1.00 41.62 376 GLY A C 1
ATOM 1428 O O . GLY A 1 214 ? 92.579 -20.532 53.452 1.00 41.84 376 GLY A O 1
ATOM 1429 N N . LYS A 1 215 ? 93.827 -18.683 53.133 1.00 42.23 377 LYS A N 1
ATOM 1430 C CA . LYS A 1 215 ? 93.371 -18.013 54.356 1.00 42.91 377 LYS A CA 1
ATOM 1431 C C . LYS A 1 215 ? 92.081 -17.199 54.206 1.00 43.14 377 LYS A C 1
ATOM 1432 O O . LYS A 1 215 ? 91.334 -17.041 55.171 1.00 43.30 377 LYS A O 1
ATOM 1438 N N . LEU A 1 216 ? 91.821 -16.685 53.008 1.00 43.56 378 LEU A N 1
ATOM 1439 C CA . LEU A 1 216 ? 90.744 -15.710 52.819 1.00 43.91 378 LEU A CA 1
ATOM 1440 C C . LEU A 1 216 ? 89.518 -16.242 52.067 1.00 44.34 378 LEU A C 1
ATOM 1441 O O . LEU A 1 216 ? 88.609 -15.470 51.740 1.00 44.56 378 LEU A O 1
ATOM 1446 N N . ASN A 1 217 ? 89.491 -17.552 51.810 1.00 44.77 379 ASN A N 1
ATOM 1447 C CA . ASN A 1 217 ? 88.363 -18.214 51.131 1.00 45.12 379 ASN A CA 1
ATOM 1448 C C . ASN A 1 217 ? 87.930 -17.508 49.839 1.00 45.20 379 ASN A C 1
ATOM 1449 O O . ASN A 1 217 ? 86.736 -17.390 49.545 1.00 45.41 379 ASN A O 1
ATOM 1454 N N . SER A 1 218 ? 88.915 -17.048 49.074 1.00 45.27 380 SER A N 1
ATOM 1455 C CA . SER A 1 218 ? 88.672 -16.265 47.865 1.00 45.37 380 SER A CA 1
ATOM 1456 C C . SER A 1 218 ? 89.535 -16.765 46.696 1.00 45.36 380 SER A C 1
ATOM 1457 O O . SER A 1 218 ? 90.302 -17.720 46.850 1.00 45.46 380 SER A O 1
ATOM 1460 N N . THR A 1 219 ? 89.394 -16.133 45.531 1.00 45.27 381 THR A N 1
ATOM 1461 C CA . THR A 1 219 ? 90.218 -16.455 44.362 1.00 45.35 381 THR A CA 1
ATOM 1462 C C . THR A 1 219 ? 90.468 -15.229 43.464 1.00 45.56 381 THR A C 1
ATOM 1463 O O . THR A 1 219 ? 89.991 -14.130 43.758 1.00 45.59 381 THR A O 1
ATOM 1467 N N . PHE A 1 220 ? 91.224 -15.424 42.383 1.00 45.77 382 PHE A N 1
ATOM 1468 C CA . PHE A 1 220 ? 91.589 -14.336 41.473 1.00 45.98 382 PHE A CA 1
ATOM 1469 C C . PHE A 1 220 ? 91.652 -14.774 40.010 1.00 46.38 382 PHE A C 1
ATOM 1470 O O . PHE A 1 220 ? 91.373 -15.928 39.684 1.00 46.42 382 PHE A O 1
ATOM 1478 N N . VAL A 1 221 ? 92.014 -13.834 39.139 1.00 47.08 383 VAL A N 1
ATOM 1479 C CA . VAL A 1 221 ? 92.189 -14.084 37.710 1.00 47.75 383 VAL A CA 1
ATOM 1480 C C . VAL A 1 221 ? 93.666 -13.914 37.362 1.00 48.53 383 VAL A C 1
ATOM 1481 O O . VAL A 1 221 ? 94.310 -12.964 37.814 1.00 48.58 383 VAL A O 1
ATOM 1485 N N . ALA A 1 222 ? 94.196 -14.840 36.563 1.00 49.63 384 ALA A N 1
ATOM 1486 C CA . ALA A 1 222 ? 95.614 -14.844 36.209 1.00 50.89 384 ALA A CA 1
ATOM 1487 C C . ALA A 1 222 ? 95.847 -14.920 34.705 1.00 51.79 384 ALA A C 1
ATOM 1488 O O . ALA A 1 222 ? 95.058 -15.527 33.980 1.00 51.98 384 ALA A O 1
ATOM 1490 N N . ASP A 1 223 ? 96.927 -14.287 34.246 1.00 53.17 385 ASP A N 1
ATOM 1491 C CA . ASP A 1 223 ? 97.423 -14.486 32.888 1.00 54.59 385 ASP A CA 1
ATOM 1492 C C . ASP A 1 223 ? 98.430 -15.615 32.931 1.00 55.45 385 ASP A C 1
ATOM 1493 O O . ASP A 1 223 ? 99.495 -15.479 33.526 1.00 55.76 385 ASP A O 1
ATOM 1498 N N . VAL A 1 224 ? 98.092 -16.728 32.290 1.00 56.72 386 VAL A N 1
ATOM 1499 C CA . VAL A 1 224 ? 98.886 -17.949 32.413 1.00 57.92 386 VAL A CA 1
ATOM 1500 C C . VAL A 1 224 ? 99.758 -18.261 31.192 1.00 58.74 386 VAL A C 1
ATOM 1501 O O . VAL A 1 224 ? 100.464 -19.272 31.174 1.00 59.01 386 VAL A O 1
ATOM 1505 N N . THR A 1 225 ? 99.716 -17.395 30.182 1.00 59.92 387 THR A N 1
ATOM 1506 C CA . THR A 1 225 ? 100.515 -17.600 28.967 1.00 60.97 387 THR A CA 1
ATOM 1507 C C . THR A 1 225 ? 101.942 -17.070 29.083 1.00 61.47 387 THR A C 1
ATOM 1508 O O . THR A 1 225 ? 102.888 -17.751 28.673 1.00 61.75 387 THR A O 1
ATOM 1512 N N . ALA A 1 226 ? 102.084 -15.860 29.635 1.00 62.11 388 ALA A N 1
ATOM 1513 C CA . ALA A 1 226 ? 103.371 -15.141 29.709 1.00 62.58 388 ALA A CA 1
ATOM 1514 C C . ALA A 1 226 ? 104.003 -14.884 28.332 1.00 62.83 388 ALA A C 1
ATOM 1515 O O . ALA A 1 226 ? 105.140 -14.408 28.239 1.00 62.89 388 ALA A O 1
ATOM 1517 N N . GLY A 1 227 ? 103.256 -15.206 27.274 1.00 63.15 389 GLY A N 1
ATOM 1518 C CA . GLY A 1 227 ? 103.667 -14.940 25.896 1.00 63.29 389 GLY A CA 1
ATOM 1519 C C . GLY A 1 227 ? 103.229 -13.558 25.440 1.00 63.38 389 GLY A C 1
ATOM 1520 O O . GLY A 1 227 ? 103.046 -12.648 26.262 1.00 63.40 389 GLY A O 1
ATOM 1521 N N . ALA A 1 228 ? 103.062 -13.402 24.127 1.00 63.33 390 ALA A N 1
ATOM 1522 C CA . ALA A 1 228 ? 102.652 -12.123 23.542 1.00 63.19 390 ALA A CA 1
ATOM 1523 C C . ALA A 1 228 ? 101.205 -11.784 23.905 1.00 63.05 390 ALA A C 1
ATOM 1524 O O . ALA A 1 228 ? 100.931 -10.731 24.492 1.00 63.07 390 ALA A O 1
ATOM 1526 N N . GLU A 1 229 ? 100.292 -12.694 23.570 1.00 62.65 391 GLU A N 1
ATOM 1527 C CA . GLU A 1 229 ? 98.862 -12.498 23.795 1.00 62.17 391 GLU A CA 1
ATOM 1528 C C . GLU A 1 229 ? 98.461 -12.617 25.268 1.00 61.67 391 GLU A C 1
ATOM 1529 O O . GLU A 1 229 ? 99.091 -13.340 26.046 1.00 61.65 391 GLU A O 1
ATOM 1535 N N . VAL A 1 230 ? 97.405 -11.891 25.628 1.00 60.94 392 VAL A N 1
ATOM 1536 C CA . VAL A 1 230 ? 96.878 -11.865 26.989 1.00 60.09 392 VAL A CA 1
ATOM 1537 C C . VAL A 1 230 ? 95.763 -12.906 27.133 1.00 59.46 392 VAL A C 1
ATOM 1538 O O . VAL A 1 230 ? 94.800 -12.904 26.362 1.00 59.41 392 VAL A O 1
ATOM 1542 N N . TRP A 1 231 ? 95.910 -13.797 28.112 1.00 58.47 393 TRP A N 1
ATOM 1543 C CA . TRP A 1 231 ? 94.882 -14.788 28.425 1.00 57.45 393 TRP A CA 1
ATOM 1544 C C . TRP A 1 231 ? 94.453 -14.693 29.878 1.00 56.33 393 TRP A C 1
ATOM 1545 O O . TRP A 1 231 ? 95.291 -14.664 30.774 1.00 56.33 393 TRP A O 1
ATOM 1556 N N . ASN A 1 232 ? 93.145 -14.643 30.105 1.00 54.77 394 ASN A N 1
ATOM 1557 C CA . ASN A 1 232 ? 92.599 -14.592 31.456 1.00 53.11 394 ASN A CA 1
ATOM 1558 C C . ASN A 1 232 ? 91.875 -15.877 31.814 1.00 52.07 394 ASN A C 1
ATOM 1559 O O . ASN A 1 232 ? 91.036 -16.358 31.052 1.00 51.85 394 ASN A O 1
ATOM 1564 N N . GLN A 1 233 ? 92.217 -16.432 32.973 1.00 50.61 395 GLN A N 1
ATOM 1565 C CA . GLN A 1 233 ? 91.580 -17.644 33.483 1.00 49.23 395 GLN A CA 1
ATOM 1566 C C . GLN A 1 233 ? 91.260 -17.448 34.962 1.00 48.28 395 GLN A C 1
ATOM 1567 O O . GLN A 1 233 ? 92.085 -16.908 35.700 1.00 48.22 395 GLN A O 1
ATOM 1573 N N . PRO A 1 234 ? 90.065 -17.884 35.404 1.00 47.28 396 PRO A N 1
ATOM 1574 C CA . PRO A 1 234 ? 89.755 -17.839 36.831 1.00 46.55 396 PRO A CA 1
ATOM 1575 C C . PRO A 1 234 ? 90.436 -18.990 37.571 1.00 45.91 396 PRO A C 1
ATOM 1576 O O . PRO A 1 234 ? 90.372 -20.138 37.125 1.00 45.91 396 PRO A O 1
ATOM 1580 N N . VAL A 1 235 ? 91.092 -18.679 38.685 1.00 45.01 397 VAL A N 1
ATOM 1581 C CA . VAL A 1 235 ? 91.830 -19.685 39.449 1.00 44.14 397 VAL A CA 1
ATOM 1582 C C . VAL A 1 235 ? 90.892 -20.512 40.334 1.00 43.75 397 VAL A C 1
ATOM 1583 O O . VAL A 1 235 ? 89.977 -19.974 40.958 1.00 43.57 397 VAL A O 1
ATOM 1587 N N . ARG A 1 236 ? 91.122 -21.823 40.362 1.00 43.16 398 ARG A N 1
ATOM 1588 C CA . ARG A 1 236 ? 90.365 -22.729 41.218 1.00 42.68 398 ARG A CA 1
ATOM 1589 C C . ARG A 1 236 ? 91.129 -23.075 42.494 1.00 42.46 398 ARG A C 1
ATOM 1590 O O . ARG A 1 236 ? 90.525 -23.225 43.559 1.00 42.49 398 ARG A O 1
ATOM 1598 N N . GLY A 1 237 ? 92.450 -23.203 42.391 1.00 42.10 399 GLY A N 1
ATOM 1599 C CA . GLY A 1 237 ? 93.250 -23.606 43.539 1.00 41.67 399 GLY A CA 1
ATOM 1600 C C . GLY A 1 237 ? 94.750 -23.451 43.419 1.00 41.50 399 GLY A C 1
ATOM 1601 O O . GLY A 1 237 ? 95.291 -23.264 42.329 1.00 41.45 399 GLY A O 1
ATOM 1602 N N . PHE A 1 238 ? 95.414 -23.543 44.566 1.00 41.38 400 PHE A N 1
ATOM 1603 C CA . PHE A 1 238 ? 96.861 -23.425 44.671 1.00 41.35 400 PHE A CA 1
ATOM 1604 C C . PHE A 1 238 ? 97.367 -24.449 45.682 1.00 41.51 400 PHE A C 1
ATOM 1605 O O . PHE A 1 238 ? 96.897 -24.486 46.825 1.00 41.56 400 PHE A O 1
ATOM 1613 N N . LYS A 1 239 ? 98.314 -25.283 45.257 1.00 41.63 401 LYS A N 1
ATOM 1614 C CA . LYS A 1 239 ? 98.897 -26.295 46.139 1.00 41.74 401 LYS A CA 1
ATOM 1615 C C . LYS A 1 239 ? 100.422 -26.283 46.098 1.00 41.63 401 LYS A C 1
ATOM 1616 O O . LYS A 1 239 ? 101.022 -26.245 45.025 1.00 41.60 401 LYS A O 1
ATOM 1622 N N . VAL A 1 240 ? 101.030 -26.303 47.282 1.00 41.58 402 VAL A N 1
ATOM 1623 C CA . VAL A 1 240 ? 102.476 -26.408 47.425 1.00 41.57 402 VAL A CA 1
ATOM 1624 C C . VAL A 1 240 ? 102.851 -27.888 47.452 1.00 41.74 402 VAL A C 1
ATOM 1625 O O . VAL A 1 240 ? 102.386 -28.642 48.312 1.00 41.73 402 VAL A O 1
ATOM 1629 N N . TYR A 1 241 ? 103.684 -28.295 46.500 1.00 41.87 403 TYR A N 1
ATOM 1630 C CA . TYR A 1 241 ? 104.080 -29.693 46.359 1.00 42.05 403 TYR A CA 1
ATOM 1631 C C . TYR A 1 241 ? 105.401 -30.015 47.056 1.00 42.07 403 TYR A C 1
ATOM 1632 O O . TYR A 1 241 ? 105.638 -31.161 47.433 1.00 42.15 403 TYR A O 1
ATOM 1641 N N . GLU A 1 242 ? 106.253 -29.007 47.224 1.00 42.15 404 GLU A N 1
ATOM 1642 C CA . GLU A 1 242 ? 107.553 -29.200 47.857 1.00 42.21 404 GLU A CA 1
ATOM 1643 C C . GLU A 1 242 ? 108.104 -27.921 48.482 1.00 42.25 404 GLU A C 1
ATOM 1644 O O . GLU A 1 242 ? 108.114 -26.862 47.852 1.00 42.28 404 GLU A O 1
ATOM 1650 N N . GLN A 1 243 ? 108.557 -28.037 49.727 1.00 42.30 405 GLN A N 1
ATOM 1651 C CA . GLN A 1 243 ? 109.346 -26.999 50.381 1.00 42.35 405 GLN A CA 1
ATOM 1652 C C . GLN A 1 243 ? 110.645 -27.630 50.856 1.00 42.37 405 GLN A C 1
ATOM 1653 O O . GLN A 1 243 ? 110.630 -28.603 51.616 1.00 42.70 405 GLN A O 1
ATOM 1659 N N . THR A 1 244 ? 111.765 -27.085 50.394 1.00 42.30 406 THR A N 1
ATOM 1660 C CA . THR A 1 244 ? 113.080 -27.603 50.748 1.00 42.17 406 THR A CA 1
ATOM 1661 C C . THR A 1 244 ? 113.980 -26.451 51.168 1.00 42.27 406 THR A C 1
ATOM 1662 O O . THR A 1 244 ? 114.357 -25.619 50.344 1.00 42.32 406 THR A O 1
ATOM 1666 N N . GLU A 1 245 ? 114.308 -26.402 52.456 1.00 42.44 407 GLU A N 1
ATOM 1667 C CA . GLU A 1 245 ? 115.202 -25.372 52.979 1.00 42.68 407 GLU A CA 1
ATOM 1668 C C . GLU A 1 245 ? 116.595 -25.522 52.378 1.00 42.42 407 GLU A C 1
ATOM 1669 O O . GLU A 1 245 ? 117.064 -26.641 52.144 1.00 42.44 407 GLU A O 1
ATOM 1675 N N . MET A 1 246 ? 117.232 -24.384 52.117 1.00 42.06 408 MET A N 1
ATOM 1676 C CA . MET A 1 246 ? 118.569 -24.326 51.538 1.00 41.66 408 MET A CA 1
ATOM 1677 C C . MET A 1 246 ? 119.340 -23.165 52.139 1.00 41.43 408 MET A C 1
ATOM 1678 O O . MET A 1 246 ? 118.770 -22.106 52.405 1.00 41.43 408 MET A O 1
ATOM 1683 N N . THR A 1 247 ? 120.637 -23.359 52.354 1.00 41.13 409 THR A N 1
ATOM 1684 C CA . THR A 1 247 ? 121.495 -22.253 52.765 1.00 40.79 409 THR A CA 1
ATOM 1685 C C . THR A 1 247 ? 121.741 -21.369 51.549 1.00 40.61 409 THR A C 1
ATOM 1686 O O . THR A 1 247 ? 121.579 -21.814 50.408 1.00 40.62 409 THR A O 1
ATOM 1690 N N . LEU A 1 248 ? 122.115 -20.117 51.794 1.00 40.40 410 LEU A N 1
ATOM 1691 C CA . LEU A 1 248 ? 122.431 -19.184 50.720 1.00 40.08 410 LEU A CA 1
ATOM 1692 C C . LEU A 1 248 ? 123.432 -19.806 49.754 1.00 40.06 410 LEU A C 1
ATOM 1693 O O . LEU A 1 248 ? 123.248 -19.745 48.536 1.00 40.02 410 LEU A O 1
ATOM 1698 N N . GLU A 1 249 ? 124.466 -20.431 50.316 1.00 39.97 411 GLU A N 1
ATOM 1699 C CA . GLU A 1 249 ? 125.532 -21.075 49.546 1.00 39.99 411 GLU A CA 1
ATOM 1700 C C . GLU A 1 249 ? 125.027 -22.260 48.716 1.00 39.79 411 GLU A C 1
ATOM 1701 O O . GLU A 1 249 ? 125.464 -22.457 47.578 1.00 39.77 411 GLU A O 1
ATOM 1707 N N . GLU A 1 250 ? 124.107 -23.038 49.286 1.00 39.53 412 GLU A N 1
ATOM 1708 C CA . GLU A 1 250 ? 123.509 -24.175 48.589 1.00 39.33 412 GLU A CA 1
ATOM 1709 C C . GLU A 1 250 ? 122.690 -23.746 47.374 1.00 39.16 412 GLU A C 1
ATOM 1710 O O . GLU A 1 250 ? 122.834 -24.322 46.292 1.00 39.03 412 GLU A O 1
ATOM 1716 N N . GLY A 1 251 ? 121.840 -22.735 47.563 1.00 38.89 413 GLY A N 1
ATOM 1717 C CA . GLY A 1 251 ? 120.981 -22.219 46.497 1.00 38.41 413 GLY A CA 1
ATOM 1718 C C . GLY A 1 251 ? 121.765 -21.572 45.371 1.00 38.15 413 GLY A C 1
ATOM 1719 O O . GLY A 1 251 ? 121.487 -21.806 44.192 1.00 38.07 413 GLY A O 1
ATOM 1720 N N . ALA A 1 252 ? 122.753 -20.765 45.746 1.00 37.87 414 ALA A N 1
ATOM 1721 C CA . ALA A 1 252 ? 123.609 -20.070 44.790 1.00 37.71 414 ALA A CA 1
ATOM 1722 C C . ALA A 1 252 ? 124.341 -21.030 43.857 1.00 37.68 414 ALA A C 1
ATOM 1723 O O . ALA A 1 252 ? 124.435 -20.780 42.656 1.00 37.86 414 ALA A O 1
ATOM 1725 N N . GLN A 1 253 ? 124.859 -22.125 44.407 1.00 37.61 415 GLN A N 1
ATOM 1726 C CA . GLN A 1 253 ? 125.583 -23.106 43.603 1.00 37.38 415 GLN A CA 1
ATOM 1727 C C . GLN A 1 253 ? 124.643 -23.958 42.749 1.00 37.28 415 GLN A C 1
ATOM 1728 O O . GLN A 1 253 ? 124.880 -24.144 41.552 1.00 37.26 415 GLN A O 1
ATOM 1734 N N . THR A 1 254 ? 123.577 -24.463 43.365 1.00 37.12 416 THR A N 1
ATOM 1735 C CA . THR A 1 254 ? 122.639 -25.354 42.684 1.00 37.07 416 THR A CA 1
ATOM 1736 C C . THR A 1 254 ? 121.983 -24.696 41.469 1.00 37.06 416 THR A C 1
ATOM 1737 O O . THR A 1 254 ? 121.852 -25.326 40.417 1.00 37.16 416 THR A O 1
ATOM 1741 N N . PHE A 1 255 ? 121.598 -23.428 41.609 1.00 37.02 417 PHE A N 1
ATOM 1742 C CA . PHE A 1 255 ? 120.789 -22.757 40.586 1.00 36.76 417 PHE A CA 1
ATOM 1743 C C . PHE A 1 255 ? 121.522 -21.719 39.740 1.00 36.90 417 PHE A C 1
ATOM 1744 O O . PHE A 1 255 ? 121.018 -21.314 38.689 1.00 36.97 417 PHE A O 1
ATOM 1752 N N . TYR A 1 256 ? 122.704 -21.295 40.184 1.00 37.04 418 TYR A N 1
ATOM 1753 C CA . TYR A 1 256 ? 123.436 -20.235 39.487 1.00 37.45 418 TYR A CA 1
ATOM 1754 C C . TYR A 1 256 ? 124.915 -20.547 39.253 1.00 37.82 418 TYR A C 1
ATOM 1755 O O . TYR A 1 256 ? 125.573 -19.889 38.440 1.00 38.00 418 TYR A O 1
ATOM 1764 N N . GLY A 1 257 ? 125.425 -21.559 39.949 1.00 38.16 419 GLY A N 1
ATOM 1765 C CA . GLY A 1 257 ? 126.830 -21.939 39.842 1.00 38.62 419 GLY A CA 1
ATOM 1766 C C . GLY A 1 257 ? 127.751 -20.950 40.533 1.00 38.97 419 GLY A C 1
ATOM 1767 O O . GLY A 1 257 ? 128.883 -20.732 40.095 1.00 39.05 419 GLY A O 1
ATOM 1768 N N . LEU A 1 258 ? 127.263 -20.358 41.619 1.00 39.29 420 LEU A N 1
ATOM 1769 C CA . LEU A 1 258 ? 128.002 -19.328 42.340 1.00 39.75 420 LEU A CA 1
ATOM 1770 C C . LEU A 1 258 ? 128.263 -19.734 43.786 1.00 40.08 420 LEU A C 1
ATOM 1771 O O . LEU A 1 258 ? 127.491 -20.494 44.377 1.00 40.21 420 LEU A O 1
ATOM 1776 N N . GLU A 1 259 ? 129.350 -19.218 44.354 1.00 40.46 421 GLU A N 1
ATOM 1777 C CA . GLU A 1 259 ? 129.709 -19.520 45.738 1.00 40.89 421 GLU A CA 1
ATOM 1778 C C . GLU A 1 259 ? 128.910 -18.694 46.741 1.00 40.68 421 GLU A C 1
ATOM 1779 O O . GLU A 1 259 ? 128.734 -19.108 47.888 1.00 40.88 421 GLU A O 1
ATOM 1785 N N . ALA A 1 260 ? 128.424 -17.533 46.299 1.00 40.42 422 ALA A N 1
ATOM 1786 C CA . ALA A 1 260 ? 127.586 -16.669 47.130 1.00 40.08 422 ALA A CA 1
ATOM 1787 C C . ALA A 1 260 ? 126.284 -16.297 46.422 1.00 39.97 422 ALA A C 1
ATOM 1788 O O . ALA A 1 260 ? 126.249 -16.162 45.196 1.00 39.90 422 ALA A O 1
ATOM 1790 N N . TYR A 1 261 ? 125.219 -16.143 47.207 1.00 39.80 423 TYR A N 1
ATOM 1791 C CA . TYR A 1 261 ? 123.912 -15.727 46.697 1.00 39.60 423 TYR A CA 1
ATOM 1792 C C . TYR A 1 261 ? 123.896 -14.221 46.412 1.00 39.64 423 TYR A C 1
ATOM 1793 O O . TYR A 1 261 ? 124.076 -13.414 47.325 1.00 39.65 423 TYR A O 1
ATOM 1802 N N . PRO A 1 262 ? 123.678 -13.837 45.143 1.00 39.70 424 PRO A N 1
ATOM 1803 C CA . PRO A 1 262 ? 123.815 -12.432 44.764 1.00 39.81 424 PRO A CA 1
ATOM 1804 C C . PRO A 1 262 ? 122.527 -11.597 44.788 1.00 39.92 424 PRO A C 1
ATOM 1805 O O . PRO A 1 262 ? 122.604 -10.375 44.872 1.00 40.08 424 PRO A O 1
ATOM 1809 N N . TRP A 1 263 ? 121.369 -12.249 44.731 1.00 40.02 425 TRP A N 1
ATOM 1810 C CA . TRP A 1 263 ? 120.107 -11.578 44.405 1.00 40.10 425 TRP A CA 1
ATOM 1811 C C . TRP A 1 263 ? 119.452 -10.755 45.518 1.00 40.21 425 TRP A C 1
ATOM 1812 O O . TRP A 1 263 ? 118.499 -10.018 45.258 1.00 40.44 425 TRP A O 1
ATOM 1823 N N . ASN A 1 264 ? 119.952 -10.880 46.744 1.00 40.34 426 ASN A N 1
ATOM 1824 C CA . ASN A 1 264 ? 119.417 -10.133 47.885 1.00 40.38 426 ASN A CA 1
ATOM 1825 C C . ASN A 1 264 ? 120.376 -10.151 49.067 1.00 40.44 426 ASN A C 1
ATOM 1826 O O . ASN A 1 264 ? 120.541 -11.180 49.728 1.00 40.68 426 ASN A O 1
ATOM 1831 N N . ALA A 1 265 ? 120.993 -9.002 49.334 1.00 40.44 427 ALA A N 1
ATOM 1832 C CA . ALA A 1 265 ? 121.941 -8.858 50.438 1.00 40.27 427 ALA A CA 1
ATOM 1833 C C . ALA A 1 265 ? 121.302 -9.179 51.786 1.00 40.22 427 ALA A C 1
ATOM 1834 O O . ALA A 1 265 ? 121.955 -9.728 52.672 1.00 40.39 427 ALA A O 1
ATOM 1836 N N . ALA A 1 266 ? 120.019 -8.851 51.918 1.00 40.12 428 ALA A N 1
ATOM 1837 C CA . ALA A 1 266 ? 119.285 -9.005 53.173 1.00 40.02 428 ALA A CA 1
ATOM 1838 C C . ALA A 1 266 ? 118.773 -10.426 53.421 1.00 40.02 428 ALA A C 1
ATOM 1839 O O . ALA A 1 266 ? 118.291 -10.727 54.520 1.00 40.18 428 ALA A O 1
ATOM 1841 N N . ALA A 1 267 ? 118.875 -11.290 52.409 1.00 39.82 429 ALA A N 1
ATOM 1842 C CA . ALA A 1 267 ? 118.394 -12.670 52.507 1.00 39.59 429 ALA A CA 1
ATOM 1843 C C . ALA A 1 267 ? 119.285 -13.510 53.421 1.00 39.51 429 ALA A C 1
ATOM 1844 O O . ALA A 1 267 ? 120.507 -13.539 53.249 1.00 39.63 429 ALA A O 1
ATOM 1846 N N . LYS A 1 268 ? 118.667 -14.184 54.390 1.00 39.24 430 LYS A N 1
ATOM 1847 C CA . LYS A 1 268 ? 119.400 -14.979 55.380 1.00 39.05 430 LYS A CA 1
ATOM 1848 C C . LYS A 1 268 ? 119.438 -16.472 55.051 1.00 38.79 430 LYS A C 1
ATOM 1849 O O . LYS A 1 268 ? 120.444 -17.138 55.300 1.00 39.03 430 LYS A O 1
ATOM 1855 N N . SER A 1 269 ? 118.341 -16.992 54.507 1.00 38.26 431 SER A N 1
ATOM 1856 C CA . SER A 1 269 ? 118.282 -18.378 54.041 1.00 37.77 431 SER A CA 1
ATOM 1857 C C . SER A 1 269 ? 117.311 -18.510 52.870 1.00 37.46 431 SER A C 1
ATOM 1858 O O . SER A 1 269 ? 116.572 -17.572 52.554 1.00 37.50 431 SER A O 1
ATOM 1861 N N . LEU A 1 270 ? 117.314 -19.676 52.230 1.00 36.88 432 LEU A N 1
ATOM 1862 C CA . LEU A 1 270 ? 116.484 -19.901 51.051 1.00 36.36 432 LEU A CA 1
ATOM 1863 C C . LEU A 1 270 ? 115.576 -21.115 51.222 1.00 36.15 432 LEU A C 1
ATOM 1864 O O . LEU A 1 270 ? 115.878 -22.023 51.999 1.00 36.09 432 LEU A O 1
ATOM 1869 N N . VAL A 1 271 ? 114.453 -21.113 50.507 1.00 35.75 433 VAL A N 1
ATOM 1870 C CA . VAL A 1 271 ? 113.571 -22.274 50.447 1.00 35.46 433 VAL A CA 1
ATOM 1871 C C . VAL A 1 271 ? 113.178 -22.516 48.998 1.00 35.33 433 VAL A C 1
ATOM 1872 O O . VAL A 1 271 ? 112.582 -21.650 48.361 1.00 35.53 433 VAL A O 1
ATOM 1876 N N . TYR A 1 272 ? 113.530 -23.688 48.478 1.00 35.16 434 TYR A N 1
ATOM 1877 C CA . TYR A 1 272 ? 113.102 -24.094 47.147 1.00 34.87 434 TYR A CA 1
ATOM 1878 C C . TYR A 1 272 ? 111.658 -24.547 47.223 1.00 34.87 434 TYR A C 1
ATOM 1879 O O . TYR A 1 272 ? 111.318 -25.432 48.008 1.00 34.85 434 TYR A O 1
ATOM 1888 N N . VAL A 1 273 ? 110.809 -23.931 46.410 1.00 34.90 435 VAL A N 1
ATOM 1889 C CA . VAL A 1 273 ? 109.393 -24.265 46.400 1.00 34.89 435 VAL A CA 1
ATOM 1890 C C . VAL A 1 273 ? 108.963 -24.722 45.016 1.00 35.04 435 VAL A C 1
ATOM 1891 O O . VAL A 1 273 ? 109.313 -24.109 44.008 1.00 34.97 435 VAL A O 1
ATOM 1895 N N . LYS A 1 274 ? 108.229 -25.828 44.988 1.00 35.27 436 LYS A N 1
ATOM 1896 C CA . LYS A 1 274 ? 107.525 -26.270 43.801 1.00 35.56 436 LYS A CA 1
ATOM 1897 C C . LYS A 1 274 ? 106.044 -26.285 44.143 1.00 35.81 436 LYS A C 1
ATOM 1898 O O . LYS A 1 274 ? 105.619 -26.975 45.076 1.00 35.81 436 LYS A O 1
ATOM 1904 N N . SER A 1 275 ? 105.268 -25.502 43.397 1.00 36.05 437 SER A N 1
ATOM 1905 C CA . SER A 1 275 ? 103.833 -25.363 43.639 1.00 36.21 437 SER A CA 1
ATOM 1906 C C . SER A 1 275 ? 103.060 -25.386 42.333 1.00 36.36 437 SER A C 1
ATOM 1907 O O . SER A 1 275 ? 103.622 -25.127 41.268 1.00 36.47 437 SER A O 1
ATOM 1910 N N . ARG A 1 276 ? 101.771 -25.701 42.420 1.00 36.60 438 ARG A N 1
ATOM 1911 C CA . ARG A 1 276 ? 100.917 -25.771 41.242 1.00 36.83 438 ARG A CA 1
ATOM 1912 C C . ARG A 1 276 ? 99.705 -24.857 41.370 1.00 36.92 438 ARG A C 1
ATOM 1913 O O . ARG A 1 276 ? 98.992 -24.880 42.378 1.00 37.01 438 ARG A O 1
ATOM 1921 N N . LEU A 1 277 ? 99.495 -24.047 40.337 1.00 37.01 439 LEU A N 1
ATOM 1922 C CA . LEU A 1 277 ? 98.304 -23.224 40.216 1.00 37.11 439 LEU A CA 1
ATOM 1923 C C . LEU A 1 277 ? 97.296 -23.960 39.344 1.00 37.26 439 LEU A C 1
ATOM 1924 O O . LEU A 1 277 ? 97.665 -24.561 38.336 1.00 37.21 439 LEU A O 1
ATOM 1929 N N . SER A 1 278 ? 96.028 -23.922 39.738 1.00 37.54 440 SER A N 1
ATOM 1930 C CA . SER A 1 278 ? 94.977 -24.622 39.003 1.00 37.90 440 SER A CA 1
ATOM 1931 C C . SER A 1 278 ? 93.883 -23.660 38.556 1.00 37.98 440 SER A C 1
ATOM 1932 O O . SER A 1 278 ? 93.306 -22.944 39.374 1.00 38.14 440 SER A O 1
ATOM 1935 N N . TRP A 1 279 ? 93.603 -23.650 37.257 1.00 38.16 441 TRP A N 1
ATOM 1936 C CA . TRP A 1 279 ? 92.601 -22.752 36.700 1.00 38.30 441 TRP A CA 1
ATOM 1937 C C . TRP A 1 279 ? 91.635 -23.457 35.760 1.00 38.65 441 TRP A C 1
ATOM 1938 O O . TRP A 1 279 ? 91.891 -24.575 35.307 1.00 38.73 441 TRP A O 1
ATOM 1949 N N . ILE A 1 280 ? 90.530 -22.777 35.467 1.00 39.03 442 ILE A N 1
ATOM 1950 C CA . ILE A 1 280 ? 89.484 -23.296 34.597 1.00 39.37 442 ILE A CA 1
ATOM 1951 C C . ILE A 1 280 ? 89.742 -22.838 33.166 1.00 39.78 442 ILE A C 1
ATOM 1952 O O . ILE A 1 280 ? 90.128 -21.692 32.945 1.00 39.83 442 ILE A O 1
ATOM 1957 N N . TYR A 1 281 ? 89.542 -23.732 32.199 1.00 40.42 443 TYR A N 1
ATOM 1958 C CA . TYR A 1 281 ? 89.697 -23.360 30.790 1.00 41.17 443 TYR A CA 1
ATOM 1959 C C . TYR A 1 281 ? 88.391 -23.409 29.981 1.00 41.43 443 TYR A C 1
ATOM 1960 O O . TYR A 1 281 ? 87.377 -23.925 30.453 1.00 41.43 443 TYR A O 1
ATOM 1969 N N . GLU A 1 282 ? 88.441 -22.869 28.764 1.00 41.86 444 GLU A N 1
ATOM 1970 C CA . GLU A 1 282 ? 87.258 -22.643 27.928 1.00 42.26 444 GLU A CA 1
ATOM 1971 C C . GLU A 1 282 ? 86.616 -23.916 27.375 1.00 42.27 444 GLU A C 1
ATOM 1972 O O . GLU A 1 282 ? 87.311 -24.875 27.030 1.00 42.38 444 GLU A O 1
ATOM 1978 N N . THR A 1 283 ? 85.285 -23.902 27.295 1.00 42.24 445 THR A N 1
ATOM 1979 C CA . THR A 1 283 ? 84.501 -24.985 26.687 1.00 42.24 445 THR A CA 1
ATOM 1980 C C . THR A 1 283 ? 83.094 -24.519 26.309 1.00 42.23 445 THR A C 1
ATOM 1981 O O . THR A 1 283 ? 82.551 -23.602 26.923 1.00 42.33 445 THR A O 1
ATOM 1985 N N . TYR A 1 284 ? 82.508 -25.165 25.304 1.00 42.18 446 TYR A N 1
ATOM 1986 C CA . TYR A 1 284 ? 81.139 -24.866 24.889 1.00 41.95 446 TYR A CA 1
ATOM 1987 C C . TYR A 1 284 ? 80.133 -25.896 25.417 1.00 42.04 446 TYR A C 1
ATOM 1988 O O . TYR A 1 284 ? 78.974 -25.924 24.995 1.00 41.93 446 TYR A O 1
ATOM 1997 N N . THR A 1 285 ? 80.583 -26.731 26.351 1.00 42.14 447 THR A N 1
ATOM 1998 C CA . THR A 1 285 ? 79.744 -27.779 26.927 1.00 42.25 447 THR A CA 1
ATOM 1999 C C . THR A 1 285 ? 78.608 -27.183 27.761 1.00 42.39 447 THR A C 1
ATOM 2000 O O . THR A 1 285 ? 78.842 -26.461 28.735 1.00 42.46 447 THR A O 1
ATOM 2004 N N . ASP A 1 286 ? 77.379 -27.495 27.361 1.00 42.56 448 ASP A N 1
ATOM 2005 C CA . ASP A 1 286 ? 76.182 -26.976 28.021 1.00 42.67 448 ASP A CA 1
ATOM 2006 C C . ASP A 1 286 ? 75.922 -27.684 29.354 1.00 42.65 448 ASP A C 1
ATOM 2007 O O . ASP A 1 286 ? 76.465 -28.762 29.610 1.00 42.73 448 ASP A O 1
ATOM 2012 N N . GLY A 1 287 ? 75.102 -27.065 30.199 1.00 42.64 449 GLY A N 1
ATOM 2013 C CA . GLY A 1 287 ? 74.725 -27.639 31.486 1.00 42.66 449 GLY A CA 1
ATOM 2014 C C . GLY A 1 287 ? 75.490 -27.047 32.651 1.00 42.79 449 GLY A C 1
ATOM 2015 O O . GLY A 1 287 ? 76.468 -26.315 32.462 1.00 42.82 449 GLY A O 1
ATOM 2016 N N . GLY A 1 288 ? 75.034 -27.363 33.861 1.00 42.83 450 GLY A N 1
ATOM 2017 C CA . GLY A 1 288 ? 75.695 -26.920 35.083 1.00 43.09 450 GLY A CA 1
ATOM 2018 C C . GLY A 1 288 ? 76.888 -27.798 35.403 1.00 43.26 450 GLY A C 1
ATOM 2019 O O . GLY A 1 288 ? 76.761 -28.794 36.116 1.00 43.24 450 GLY A O 1
ATOM 2020 N N . LEU A 1 289 ? 78.048 -27.413 34.877 1.00 43.43 451 LEU A N 1
ATOM 2021 C CA . LEU A 1 289 ? 79.275 -28.204 34.988 1.00 43.67 451 LEU A CA 1
ATOM 2022 C C . LEU A 1 289 ? 79.821 -28.328 36.413 1.00 43.91 451 LEU A C 1
ATOM 2023 O O . LEU A 1 289 ? 80.460 -29.326 36.746 1.00 43.99 451 LEU A O 1
ATOM 2028 N N . VAL A 1 290 ? 79.578 -27.317 37.244 1.00 44.30 452 VAL A N 1
ATOM 2029 C CA . VAL A 1 290 ? 80.087 -27.313 38.619 1.00 44.68 452 VAL A CA 1
ATOM 2030 C C . VAL A 1 290 ? 79.292 -28.259 39.524 1.00 45.02 452 VAL A C 1
ATOM 2031 O O . VAL A 1 290 ? 79.885 -29.078 40.236 1.00 45.17 452 VAL A O 1
ATOM 2035 N N . SER A 1 291 ? 77.962 -28.161 39.484 1.00 45.33 453 SER A N 1
ATOM 2036 C CA . SER A 1 291 ? 77.100 -29.027 40.298 1.00 45.73 453 SER A CA 1
ATOM 2037 C C . SER A 1 291 ? 77.110 -30.486 39.826 1.00 45.82 453 SER A C 1
ATOM 2038 O O . SER A 1 291 ? 76.756 -31.386 40.589 1.00 45.92 453 SER A O 1
ATOM 2041 N N . SER A 1 292 ? 77.516 -30.706 38.574 1.00 45.97 454 SER A N 1
ATOM 2042 C CA . SER A 1 292 ? 77.695 -32.053 38.022 1.00 46.21 454 SER A CA 1
ATOM 2043 C C . SER A 1 292 ? 78.953 -32.735 38.551 1.00 46.31 454 SER A C 1
ATOM 2044 O O . SER A 1 292 ? 79.036 -33.965 38.579 1.00 46.55 454 SER A O 1
ATOM 2047 N N . GLY A 1 293 ? 79.934 -31.932 38.954 1.00 46.33 455 GLY A N 1
ATOM 2048 C CA . GLY A 1 293 ? 81.279 -32.432 39.214 1.00 46.35 455 GLY A CA 1
ATOM 2049 C C . GLY A 1 293 ? 82.043 -32.527 37.904 1.00 46.39 455 GLY A C 1
ATOM 2050 O O . GLY A 1 293 ? 83.214 -32.913 37.880 1.00 46.56 455 GLY A O 1
ATOM 2051 N N . GLN A 1 294 ? 81.370 -32.155 36.817 1.00 46.28 456 GLN A N 1
ATOM 2052 C CA . GLN A 1 294 ? 81.934 -32.190 35.473 1.00 46.30 456 GLN A CA 1
ATOM 2053 C C . GLN A 1 294 ? 82.994 -31.102 35.257 1.00 46.19 456 GLN A C 1
ATOM 2054 O O . GLN A 1 294 ? 83.720 -31.122 34.258 1.00 46.21 456 GLN A O 1
ATOM 2060 N N . ILE A 1 295 ? 83.083 -30.167 36.203 1.00 46.12 457 ILE A N 1
ATOM 2061 C CA . ILE A 1 295 ? 84.053 -29.063 36.147 1.00 46.11 457 ILE A CA 1
ATOM 2062 C C . ILE A 1 295 ? 85.513 -29.543 36.185 1.00 46.09 457 ILE A C 1
ATOM 2063 O O . ILE A 1 295 ? 86.413 -28.852 35.698 1.00 46.15 457 ILE A O 1
ATOM 2068 N N . ASP A 1 296 ? 85.733 -30.732 36.745 1.00 46.06 458 ASP A N 1
ATOM 2069 C CA . ASP A 1 296 ? 87.064 -31.336 36.816 1.00 45.93 458 ASP A CA 1
ATOM 2070 C C . ASP A 1 296 ? 87.680 -31.564 35.435 1.00 45.65 458 ASP A C 1
ATOM 2071 O O . ASP A 1 296 ? 88.894 -31.452 35.275 1.00 45.53 458 ASP A O 1
ATOM 2076 N N . LYS A 1 297 ? 86.837 -31.868 34.447 1.00 45.33 459 LYS A N 1
ATOM 2077 C CA . LYS A 1 297 ? 87.276 -32.052 33.058 1.00 45.20 459 LYS A CA 1
ATOM 2078 C C . LYS A 1 297 ? 87.887 -30.781 32.477 1.00 44.74 459 LYS A C 1
ATOM 2079 O O . LYS A 1 297 ? 88.720 -30.839 31.566 1.00 44.64 459 LYS A O 1
ATOM 2085 N N . PHE A 1 298 ? 87.467 -29.639 33.016 1.00 44.19 460 PHE A N 1
ATOM 2086 C CA . PHE A 1 298 ? 87.875 -28.338 32.501 1.00 43.53 460 PHE A CA 1
ATOM 2087 C C . PHE A 1 298 ? 88.755 -27.575 33.489 1.00 43.29 460 PHE A C 1
ATOM 2088 O O . PHE A 1 298 ? 88.876 -26.350 33.418 1.00 43.26 460 PHE A O 1
ATOM 2096 N N . THR A 1 299 ? 89.376 -28.320 34.400 1.00 42.88 461 THR A N 1
ATOM 2097 C CA . THR A 1 299 ? 90.383 -27.777 35.300 1.00 42.51 461 THR A CA 1
ATOM 2098 C C . THR A 1 299 ? 91.771 -28.232 34.843 1.00 42.37 461 THR A C 1
ATOM 2099 O O . THR A 1 299 ? 92.029 -29.429 34.692 1.00 42.47 461 THR A O 1
ATOM 2103 N N . THR A 1 300 ? 92.651 -27.266 34.605 1.00 42.07 462 THR A N 1
ATOM 2104 C CA . THR A 1 300 ? 94.034 -27.542 34.222 1.00 41.79 462 THR A CA 1
ATOM 2105 C C . THR A 1 300 ? 94.984 -26.815 35.180 1.00 41.68 462 THR A C 1
ATOM 2106 O O . THR A 1 300 ? 94.534 -26.180 36.134 1.00 41.80 462 THR A O 1
ATOM 2110 N N . GLY A 1 301 ? 96.287 -26.913 34.942 1.00 41.44 463 GLY A N 1
ATOM 2111 C CA . GLY A 1 301 ? 97.254 -26.263 35.815 1.00 41.27 463 GLY A CA 1
ATOM 2112 C C . GLY A 1 301 ? 98.6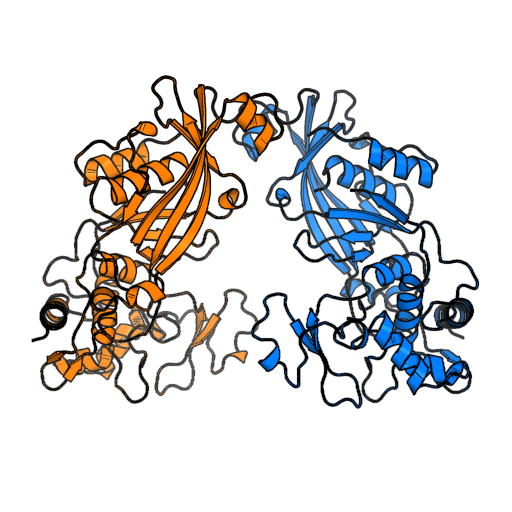80 -26.262 35.307 1.00 41.23 463 GLY A C 1
ATOM 2113 O O . GLY A 1 301 ? 98.965 -26.740 34.209 1.00 41.43 463 GLY A O 1
ATOM 2114 N N . GLN A 1 302 ? 99.576 -25.714 36.120 1.00 41.11 464 GLN A N 1
ATOM 2115 C CA . GLN A 1 302 ? 100.991 -25.634 35.785 1.00 41.03 464 GLN A CA 1
ATOM 2116 C C . GLN A 1 302 ? 101.841 -25.606 37.048 1.00 40.75 464 GLN A C 1
ATOM 2117 O O . GLN A 1 302 ? 101.455 -25.005 38.055 1.00 40.72 464 GLN A O 1
ATOM 2123 N N . TYR A 1 303 ? 102.995 -26.262 36.991 1.00 40.30 465 TYR A N 1
ATOM 2124 C CA . TYR A 1 303 ? 103.947 -26.205 38.087 1.00 39.82 465 TYR A CA 1
ATOM 2125 C C . TYR A 1 303 ? 104.815 -24.963 37.970 1.00 39.35 465 TYR A C 1
ATOM 2126 O O . TYR A 1 303 ? 105.098 -24.488 36.866 1.00 39.25 465 TYR A O 1
ATOM 2135 N N . TYR A 1 304 ? 105.214 -24.435 39.121 1.00 38.72 466 TYR A N 1
ATOM 2136 C CA . TYR A 1 304 ? 106.122 -23.301 39.186 1.00 38.10 466 TYR A CA 1
ATOM 2137 C C . TYR A 1 304 ? 107.212 -23.581 40.202 1.00 37.77 466 TYR A C 1
ATOM 2138 O O . TYR A 1 304 ? 106.950 -24.111 41.284 1.00 37.64 466 TYR A O 1
ATOM 2147 N N . TYR A 1 305 ? 108.435 -23.224 39.835 1.00 37.36 467 TYR A N 1
ATOM 2148 C CA . TYR A 1 305 ? 109.611 -23.516 40.637 1.00 36.90 467 TYR A CA 1
ATOM 2149 C C . TYR A 1 305 ? 110.307 -22.206 40.961 1.00 36.62 467 TYR A C 1
ATOM 2150 O O . TYR A 1 305 ? 110.614 -21.417 40.064 1.00 36.61 467 TYR A O 1
ATOM 2159 N N . TYR A 1 306 ? 110.547 -21.976 42.246 1.00 36.18 468 TYR A N 1
ATOM 2160 C CA . TYR A 1 306 ? 111.163 -20.738 42.691 1.00 35.78 468 TYR A CA 1
ATOM 2161 C C . TYR A 1 306 ? 111.879 -20.870 44.028 1.00 36.00 468 TYR A C 1
ATOM 2162 O O . TYR A 1 306 ? 111.534 -21.717 44.856 1.00 35.92 468 TYR A O 1
ATOM 2171 N N . LEU A 1 307 ? 112.895 -20.034 44.213 1.00 36.27 469 LEU A N 1
ATOM 2172 C CA . LEU A 1 307 ? 113.557 -19.883 45.499 1.00 36.67 469 LEU A CA 1
ATOM 2173 C C . LEU A 1 307 ? 112.901 -18.730 46.235 1.00 36.89 469 LEU A C 1
ATOM 2174 O O . LEU A 1 307 ? 112.790 -17.634 45.692 1.00 37.11 469 LEU A O 1
ATOM 2179 N N . LEU A 1 308 ? 112.457 -18.977 47.460 1.00 37.32 470 LEU A N 1
ATOM 2180 C CA . LEU A 1 308 ? 111.963 -17.904 48.315 1.00 37.80 470 LEU A CA 1
ATOM 2181 C C . LEU A 1 308 ? 113.069 -17.435 49.252 1.00 38.22 470 LEU A C 1
ATOM 2182 O O . LEU A 1 308 ? 113.809 -18.252 49.809 1.00 38.48 470 LEU A O 1
ATOM 2187 N N . GLU A 1 309 ? 113.187 -16.120 49.411 1.00 38.66 471 GLU A N 1
ATOM 2188 C CA . GLU A 1 309 ? 114.179 -15.542 50.312 1.00 39.23 471 GLU A CA 1
ATOM 2189 C C . GLU A 1 309 ? 113.570 -15.273 51.681 1.00 39.65 471 GLU A C 1
ATOM 2190 O O . GLU A 1 309 ? 112.532 -14.616 51.793 1.00 39.74 471 GLU A O 1
ATOM 2196 N N . LEU A 1 310 ? 114.226 -15.794 52.715 1.00 40.27 472 LEU A N 1
ATOM 2197 C CA . LEU A 1 310 ? 113.769 -15.658 54.095 1.00 40.74 472 LEU A CA 1
ATOM 2198 C C . LEU A 1 310 ? 114.754 -14.846 54.925 1.00 41.14 472 LEU A C 1
ATOM 2199 O O . LEU A 1 310 ? 115.964 -14.923 54.713 1.00 41.31 472 LEU A O 1
ATOM 2204 N N . ASP A 1 311 ? 114.234 -14.059 55.862 1.00 41.77 473 ASP A N 1
ATOM 2205 C CA . ASP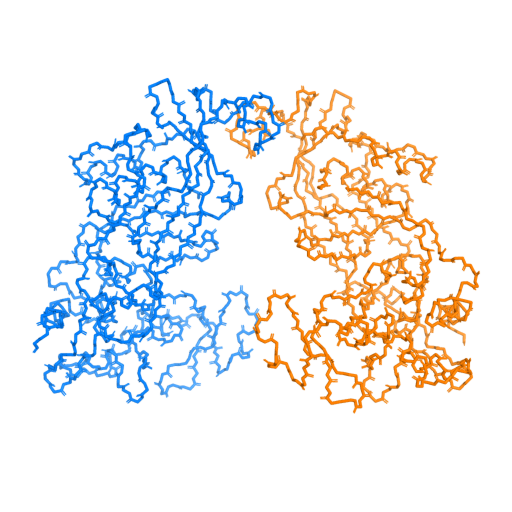 A 1 311 ? 115.079 -13.391 56.851 1.00 42.44 473 ASP A CA 1
ATOM 2206 C C . ASP A 1 311 ? 115.213 -14.282 58.093 1.00 42.75 473 ASP A C 1
ATOM 2207 O O . ASP A 1 311 ? 114.781 -15.438 58.074 1.00 42.77 473 ASP A O 1
ATOM 2212 N N . ASP A 1 312 ? 115.803 -13.747 59.160 1.00 43.25 474 ASP A N 1
ATOM 2213 C CA . ASP A 1 312 ? 115.973 -14.494 60.411 1.00 43.67 474 ASP A CA 1
ATOM 2214 C C . ASP A 1 312 ? 114.658 -14.988 61.012 1.00 43.63 474 ASP A C 1
ATOM 2215 O O . ASP A 1 312 ? 114.580 -16.120 61.490 1.00 43.68 474 ASP A O 1
ATOM 2220 N N . ALA A 1 313 ? 113.632 -14.140 60.976 1.00 43.60 475 ALA A N 1
ATOM 2221 C CA . ALA A 1 313 ? 112.315 -14.483 61.514 1.00 43.53 475 ALA A CA 1
ATOM 2222 C C . ALA A 1 313 ? 111.549 -15.457 60.616 1.00 43.50 475 ALA A C 1
ATOM 2223 O O . ALA A 1 313 ? 110.410 -15.822 60.918 1.00 43.67 475 ALA A O 1
ATOM 2225 N N . GLY A 1 314 ? 112.176 -15.875 59.517 1.00 43.36 476 GLY A N 1
ATOM 2226 C CA . GLY A 1 314 ? 111.563 -16.812 58.576 1.00 43.23 476 GLY A CA 1
ATOM 2227 C C . GLY A 1 314 ? 110.453 -16.177 57.762 1.00 43.18 476 GLY A C 1
ATOM 2228 O O . GLY A 1 314 ? 109.517 -16.855 57.325 1.00 43.17 476 GLY A O 1
ATOM 2229 N N . GLU A 1 315 ? 110.565 -14.867 57.563 1.00 43.07 477 GLU A N 1
ATOM 2230 C CA . GLU A 1 315 ? 109.582 -14.105 56.813 1.00 43.08 477 GLU A CA 1
ATOM 2231 C C . GLU A 1 315 ? 110.028 -13.947 55.362 1.00 42.65 477 GLU A C 1
ATOM 2232 O O . GLU A 1 315 ? 111.201 -13.693 55.094 1.00 42.55 477 GLU A O 1
ATOM 2238 N N . ILE A 1 316 ? 109.087 -14.112 54.435 1.00 42.24 478 ILE A N 1
ATOM 2239 C CA . ILE A 1 316 ? 109.370 -13.985 53.007 1.00 41.88 478 ILE A CA 1
ATOM 2240 C C . ILE A 1 316 ? 109.647 -12.527 52.649 1.00 41.81 478 ILE A C 1
ATOM 2241 O O . ILE A 1 316 ? 108.779 -11.663 52.802 1.00 41.83 478 ILE A O 1
ATOM 2246 N N . ILE A 1 317 ? 110.865 -12.268 52.178 1.00 41.65 479 ILE A N 1
ATOM 2247 C CA . ILE A 1 317 ? 111.302 -10.914 51.829 1.00 41.46 479 ILE A CA 1
ATOM 2248 C C . ILE A 1 317 ? 111.633 -10.769 50.342 1.00 41.53 479 ILE A C 1
ATOM 2249 O O . ILE A 1 317 ? 111.918 -9.667 49.864 1.00 41.54 479 ILE A O 1
ATOM 2254 N N . GLY A 1 318 ? 111.593 -11.885 49.619 1.00 41.46 480 GLY A N 1
ATOM 2255 C CA . GLY A 1 318 ? 111.946 -11.897 48.207 1.00 41.44 480 GLY A CA 1
ATOM 2256 C C . GLY A 1 318 ? 111.935 -13.279 47.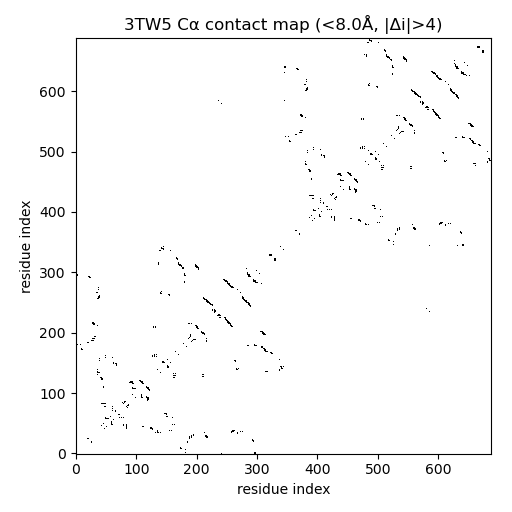593 1.00 41.44 480 GLY A C 1
ATOM 2257 O O . GLY A 1 318 ? 111.542 -14.251 48.236 1.00 41.50 480 GLY A O 1
ATOM 2258 N N . GLY A 1 319 ? 112.364 -13.361 46.338 1.00 41.53 481 GLY A N 1
ATOM 2259 C CA . GLY A 1 319 ? 112.345 -14.615 45.600 1.00 41.67 481 GLY A CA 1
ATOM 2260 C C . GLY A 1 319 ? 113.007 -14.528 44.241 1.00 41.82 481 GLY A C 1
ATOM 2261 O O . GLY A 1 319 ? 113.348 -13.437 43.775 1.00 41.89 481 GLY A O 1
ATOM 2262 N N . GLU A 1 320 ? 113.193 -15.690 43.616 1.00 41.93 482 GLU A N 1
ATOM 2263 C CA . GLU A 1 320 ? 113.747 -15.800 42.266 1.00 42.17 482 GLU A CA 1
ATOM 2264 C C . GLU A 1 320 ? 113.129 -16.995 41.548 1.00 42.34 482 GLU A C 1
ATOM 2265 O O . GLU A 1 320 ? 113.002 -18.067 42.134 1.00 42.45 482 GLU A O 1
ATOM 2271 N N . TRP A 1 321 ? 112.747 -16.809 40.286 1.00 42.64 483 TRP A N 1
ATOM 2272 C CA . TRP A 1 321 ? 112.227 -17.906 39.468 1.00 43.00 483 TRP A CA 1
ATOM 2273 C C . TRP A 1 321 ? 113.359 -18.829 39.011 1.00 43.57 483 TRP A C 1
ATOM 2274 O O . TRP A 1 321 ? 114.448 -18.363 38.672 1.00 43.66 483 TRP A O 1
ATOM 2285 N N . VAL A 1 322 ? 113.097 -20.135 39.003 1.00 44.41 484 VAL A N 1
ATOM 2286 C CA . VAL A 1 322 ? 114.075 -21.133 38.546 1.00 45.27 484 VAL A CA 1
ATOM 2287 C C . VAL A 1 322 ? 113.429 -22.171 37.620 1.00 46.12 484 VAL A C 1
ATOM 2288 O O . VAL A 1 322 ? 112.221 -22.130 37.385 1.00 46.20 484 VAL A O 1
ATOM 2292 N N . TYR A 1 323 ? 114.246 -23.091 37.101 1.00 47.32 485 TYR A N 1
ATOM 2293 C CA . TYR A 1 323 ? 113.785 -24.231 36.288 1.00 48.58 485 TYR A CA 1
ATOM 2294 C C . TYR A 1 323 ? 112.836 -23.874 35.138 1.00 49.28 485 TYR A C 1
ATOM 2295 O O . TYR A 1 323 ? 111.849 -24.582 34.892 1.00 49.49 485 TYR A O 1
ATOM 2304 N N . GLY A 1 324 ? 113.126 -22.785 34.436 1.00 50.04 486 GLY A N 1
ATOM 2305 C CA . GLY A 1 324 ? 112.336 -22.418 33.265 1.00 51.18 486 GLY A CA 1
ATOM 2306 C C . GLY A 1 324 ? 110.979 -21.804 33.566 1.00 51.83 486 GLY A C 1
ATOM 2307 O O . GLY A 1 324 ? 110.219 -21.503 32.644 1.00 51.96 486 GLY A O 1
ATOM 2308 N N . SER A 1 325 ? 110.667 -21.633 34.852 1.00 52.56 487 SER A N 1
ATOM 2309 C CA . SER A 1 325 ? 109.560 -20.769 35.272 1.00 53.28 487 SER A CA 1
ATOM 2310 C C . SER A 1 325 ? 110.028 -19.314 35.221 1.00 53.81 487 SER A C 1
ATOM 2311 O O . SER A 1 325 ? 109.308 -18.398 35.619 1.00 53.96 487 SER A O 1
ATOM 2314 N N . ASP A 1 326 ? 111.253 -19.132 34.728 1.00 54.63 488 ASP A N 1
ATOM 2315 C CA . ASP A 1 326 ? 111.856 -17.830 34.471 1.00 55.35 488 ASP A CA 1
ATOM 2316 C C . ASP A 1 326 ? 111.116 -17.087 33.352 1.00 55.61 488 ASP A C 1
ATOM 2317 O O . ASP A 1 326 ? 110.907 -15.875 33.437 1.00 55.70 488 ASP A O 1
ATOM 2322 N N . ASP A 1 327 ? 110.726 -17.823 32.311 1.00 55.96 489 ASP A N 1
ATOM 2323 C CA . ASP A 1 327 ? 109.962 -17.266 31.191 1.00 56.21 489 ASP A CA 1
ATOM 2324 C C . ASP A 1 327 ? 108.480 -17.607 31.303 1.00 56.17 489 ASP A C 1
ATOM 2325 O O . ASP A 1 327 ? 107.627 -16.877 30.791 1.00 56.30 489 ASP A O 1
ATOM 2330 N N . ASP A 1 328 ? 108.184 -18.715 31.978 1.00 56.06 490 ASP A N 1
ATOM 2331 C CA . ASP A 1 328 ? 106.831 -19.259 32.032 1.00 55.91 490 ASP A CA 1
ATOM 2332 C C . ASP A 1 328 ? 106.183 -19.093 33.410 1.00 55.62 490 ASP A C 1
ATOM 2333 O O . ASP A 1 328 ? 106.070 -20.050 34.184 1.00 55.68 490 ASP A O 1
ATOM 2338 N N . HIS A 1 329 ? 105.757 -17.866 33.699 1.00 55.14 491 HIS A N 1
ATOM 2339 C CA . HIS A 1 329 ? 105.084 -17.537 34.953 1.00 54.65 491 HIS A CA 1
ATOM 2340 C C . HIS A 1 329 ? 104.039 -16.440 34.721 1.00 54.29 491 HIS A C 1
ATOM 2341 O O . HIS A 1 329 ? 104.202 -15.622 33.811 1.00 54.42 491 HIS A O 1
ATOM 2348 N N . PRO A 1 330 ? 102.965 -16.417 35.538 1.00 53.81 492 PRO A N 1
ATOM 2349 C CA . PRO A 1 330 ? 101.880 -15.447 35.361 1.00 53.36 492 PRO A CA 1
ATOM 2350 C C . PRO A 1 330 ? 102.353 -13.994 35.331 1.00 52.94 492 PRO A C 1
ATOM 2351 O O . PRO A 1 330 ? 103.182 -13.595 36.152 1.00 52.86 492 PRO A O 1
ATOM 2355 N N . ASP A 1 331 ? 101.827 -13.224 34.380 1.00 52.37 493 ASP A N 1
ATOM 2356 C CA . ASP A 1 331 ? 102.192 -11.817 34.225 1.00 51.84 493 ASP A CA 1
ATOM 2357 C C . ASP A 1 331 ? 101.552 -10.932 35.292 1.00 51.23 493 ASP A C 1
ATOM 2358 O O . ASP A 1 331 ? 102.196 -10.017 35.811 1.00 51.20 493 ASP A O 1
ATOM 2363 N N . PHE A 1 332 ? 100.290 -11.211 35.613 1.00 50.35 494 PHE A N 1
ATOM 2364 C CA . PHE A 1 332 ? 99.544 -10.429 36.600 1.00 49.46 494 PHE A CA 1
ATOM 2365 C C . PHE A 1 332 ? 98.445 -11.228 37.297 1.00 48.73 494 PHE A C 1
ATOM 2366 O O . PHE A 1 332 ? 98.010 -12.268 36.803 1.00 48.61 494 PHE A O 1
ATOM 2374 N N . LEU A 1 333 ? 98.018 -10.731 38.454 1.00 47.79 495 LEU A N 1
ATOM 2375 C CA . LEU A 1 333 ? 96.912 -11.298 39.222 1.00 46.86 495 LEU A CA 1
ATOM 2376 C C . LEU A 1 333 ? 95.917 -10.185 39.530 1.00 46.24 495 LEU A C 1
ATOM 2377 O O . LEU A 1 333 ? 96.311 -9.102 39.968 1.00 46.11 495 LEU A O 1
ATOM 2382 N N . TRP A 1 334 ? 94.633 -10.442 39.306 1.00 45.30 496 TRP A N 1
ATOM 2383 C CA . TRP A 1 334 ? 93.609 -9.466 39.668 1.00 44.50 496 TRP A CA 1
ATOM 2384 C C . TRP A 1 334 ? 92.317 -10.082 40.187 1.00 44.43 496 TRP A C 1
ATOM 2385 O O . TRP A 1 334 ? 91.953 -11.192 39.807 1.00 44.40 496 TRP A O 1
ATOM 2396 N N . LEU A 1 335 ? 91.642 -9.347 41.067 1.00 44.30 497 LEU A N 1
ATOM 2397 C CA . LEU A 1 335 ? 90.359 -9.767 41.627 1.00 44.16 497 LEU A CA 1
ATOM 2398 C C . LEU A 1 335 ? 89.270 -8.761 41.275 1.00 44.03 497 LEU A C 1
ATOM 2399 O O . LEU A 1 335 ? 89.496 -7.551 41.357 1.00 43.95 497 LEU A O 1
ATOM 2404 N N . PRO A 1 336 ? 88.084 -9.252 40.878 1.00 43.82 498 PRO A N 1
ATOM 2405 C CA . PRO A 1 336 ? 86.939 -8.358 40.754 1.00 43.77 498 PRO A CA 1
ATOM 2406 C C . PRO A 1 336 ? 86.361 -8.038 42.136 1.00 43.71 498 PRO A C 1
ATOM 2407 O O . PRO A 1 336 ? 86.043 -8.954 42.899 1.00 43.77 498 PRO A O 1
ATOM 2411 N N . LYS A 1 337 ? 86.250 -6.749 42.456 1.00 43.56 499 LYS A N 1
ATOM 2412 C CA . LYS A 1 337 ? 85.774 -6.304 43.767 1.00 43.46 499 LYS A CA 1
ATOM 2413 C C . LYS A 1 337 ? 84.338 -6.736 44.044 1.00 43.24 499 LYS A C 1
ATOM 2414 O O . LYS A 1 337 ? 84.026 -7.205 45.142 1.00 43.31 499 LYS A O 1
ATOM 2420 N N . ALA A 1 338 ? 83.474 -6.569 43.044 1.00 42.91 500 ALA A N 1
ATOM 2421 C CA . ALA A 1 338 ? 82.055 -6.895 43.160 1.00 42.57 500 ALA A CA 1
ATOM 2422 C C . ALA A 1 338 ? 81.423 -7.064 41.782 1.00 42.42 500 ALA A C 1
ATOM 2423 O O . ALA A 1 338 ? 82.039 -6.737 40.764 1.00 42.40 500 ALA A O 1
ATOM 2425 N N . LYS A 1 339 ? 80.199 -7.588 41.761 1.00 42.10 501 LYS A N 1
ATOM 2426 C CA . LYS A 1 339 ? 79.393 -7.665 40.546 1.00 41.84 501 LYS A CA 1
ATOM 2427 C C . LYS A 1 339 ? 79.120 -6.262 40.003 1.00 41.81 501 LYS A C 1
ATOM 2428 O O . LYS A 1 339 ? 79.127 -5.292 40.767 1.00 41.92 501 LYS A O 1
ATOM 2434 N N . PRO A 1 340 ? 78.867 -6.143 38.683 1.00 41.72 502 PRO A N 1
ATOM 2435 C CA . PRO A 1 340 ? 78.411 -4.859 38.145 1.00 41.52 502 PRO A CA 1
ATOM 2436 C C . PRO A 1 340 ? 77.115 -4.396 38.811 1.00 41.35 502 PRO A C 1
ATOM 2437 O O . PRO A 1 340 ? 76.388 -5.208 39.397 1.00 41.27 502 PRO A O 1
ATOM 2441 N N . ALA A 1 341 ? 76.842 -3.097 38.722 1.00 41.13 503 ALA A N 1
ATOM 2442 C CA . ALA A 1 341 ? 75.704 -2.490 39.404 1.00 40.88 503 ALA A CA 1
ATOM 2443 C C . ALA A 1 341 ? 74.362 -3.030 38.911 1.00 40.78 503 ALA A C 1
ATOM 2444 O O . ALA A 1 341 ? 74.173 -3.254 37.716 1.00 40.68 503 ALA A O 1
ATOM 2446 N N . ALA A 1 342 ? 73.443 -3.219 39.856 1.00 40.73 504 ALA A N 1
ATOM 2447 C CA . ALA A 1 342 ? 72.158 -3.901 39.649 1.00 40.72 504 ALA A CA 1
ATOM 2448 C C . ALA A 1 342 ? 71.496 -3.747 38.274 1.00 40.71 504 ALA A C 1
ATOM 2449 O O . ALA A 1 342 ? 71.117 -4.747 37.649 1.00 40.94 504 ALA A O 1
ATOM 2451 N N . ASN A 1 343 ? 71.357 -2.509 37.804 1.00 40.43 505 ASN A N 1
ATOM 2452 C CA . ASN A 1 343 ? 70.559 -2.246 36.606 1.00 40.11 505 ASN A CA 1
ATOM 2453 C C . ASN A 1 343 ? 71.337 -1.732 35.395 1.00 39.96 505 ASN A C 1
ATOM 2454 O O . ASN A 1 343 ? 70.768 -1.081 34.514 1.00 40.01 505 ASN A O 1
ATOM 2459 N N . THR A 1 344 ? 72.629 -2.038 35.349 1.00 39.64 506 THR A N 1
ATOM 2460 C CA . THR A 1 344 ? 73.498 -1.578 34.270 1.00 39.38 506 THR A CA 1
ATOM 2461 C C . THR A 1 344 ? 73.021 -2.097 32.913 1.00 39.26 506 THR A C 1
ATOM 2462 O O . THR A 1 344 ? 72.629 -3.259 32.786 1.00 39.25 506 THR A O 1
ATOM 2466 N N . VAL A 1 345 ? 73.027 -1.215 31.916 1.00 39.07 507 VAL A N 1
ATOM 2467 C CA . VAL A 1 345 ? 72.755 -1.597 30.534 1.00 38.93 507 VAL A CA 1
ATOM 2468 C C . VAL A 1 345 ? 74.000 -1.324 29.691 1.00 39.01 507 VAL A C 1
ATOM 2469 O O . VAL A 1 345 ? 74.520 -0.208 29.675 1.00 39.16 507 VAL A O 1
ATOM 2473 N N . THR A 1 346 ? 74.480 -2.362 29.014 1.00 39.08 508 THR A N 1
ATOM 2474 C CA . THR A 1 346 ? 75.655 -2.280 28.152 1.00 39.33 508 THR A CA 1
ATOM 2475 C C . THR A 1 346 ? 75.358 -1.419 26.919 1.00 39.40 508 THR A C 1
ATOM 2476 O O . THR A 1 346 ? 74.196 -1.228 26.553 1.00 39.51 508 THR A O 1
ATOM 2480 N N . SER A 1 347 ? 76.406 -0.892 26.291 1.00 39.46 509 SER A N 1
ATOM 2481 C CA . SER A 1 347 ? 76.248 -0.092 25.081 1.00 39.62 509 SER A CA 1
ATOM 2482 C C . SER A 1 347 ? 75.733 -0.920 23.899 1.00 39.71 509 SER A C 1
ATOM 2483 O O . SER A 1 347 ? 75.347 -0.362 22.870 1.00 39.87 509 SER A O 1
ATOM 2486 N N . VAL A 1 348 ? 75.731 -2.245 24.050 1.00 39.87 510 VAL A N 1
ATOM 2487 C CA . VAL A 1 348 ? 75.158 -3.142 23.038 1.00 39.96 510 VAL A CA 1
ATOM 2488 C C . VAL A 1 348 ? 73.658 -3.342 23.268 1.00 39.95 510 VAL A C 1
ATOM 2489 O O . VAL A 1 348 ? 72.963 -3.909 22.425 1.00 40.11 510 VAL A O 1
ATOM 2493 N N . GLY A 1 349 ? 73.170 -2.873 24.413 1.00 39.94 511 GLY A N 1
ATOM 2494 C CA . GLY A 1 349 ? 71.756 -2.975 24.753 1.00 40.05 511 GLY A CA 1
ATOM 2495 C C . GLY A 1 349 ? 71.449 -4.149 25.656 1.00 40.09 511 GLY A C 1
ATOM 2496 O O . GLY A 1 349 ? 70.294 -4.556 25.792 1.00 40.17 511 GLY A O 1
ATOM 2497 N N . LEU A 1 350 ? 72.491 -4.689 26.277 1.00 40.17 512 LEU A N 1
ATOM 2498 C CA . LEU A 1 350 ? 72.358 -5.840 27.149 1.00 40.35 512 LEU A CA 1
ATOM 2499 C C . LEU A 1 350 ? 72.132 -5.357 28.578 1.00 40.51 512 LEU A C 1
ATOM 2500 O O . LEU A 1 350 ? 73.021 -4.759 29.185 1.00 40.56 512 LEU A O 1
ATOM 2505 N N . SER A 1 351 ? 70.930 -5.598 29.098 1.00 40.72 513 SER A N 1
ATOM 2506 C CA . SER A 1 351 ? 70.579 -5.210 30.461 1.00 41.06 513 SER A CA 1
ATOM 2507 C C . SER A 1 351 ? 70.977 -6.291 31.459 1.00 41.36 513 SER A C 1
ATOM 2508 O O . SER A 1 351 ? 70.563 -7.446 31.329 1.00 41.51 513 SER A O 1
ATOM 2511 N N . TYR A 1 352 ? 71.768 -5.905 32.458 1.00 41.64 514 TYR A N 1
ATOM 2512 C CA . TYR A 1 352 ? 72.194 -6.822 33.514 1.00 41.93 514 TYR A CA 1
ATOM 2513 C C . TYR A 1 352 ? 71.019 -7.219 34.403 1.00 42.17 514 TYR A C 1
ATOM 2514 O O . TYR A 1 352 ? 71.032 -8.288 35.011 1.00 42.31 514 TYR A O 1
ATOM 2523 N N . ALA A 1 353 ? 70.005 -6.358 34.463 1.00 42.50 515 ALA A N 1
ATOM 2524 C CA . ALA A 1 353 ? 68.778 -6.651 35.197 1.00 42.71 515 ALA A CA 1
ATOM 2525 C C . ALA A 1 353 ? 68.060 -7.848 34.576 1.00 42.86 515 ALA A C 1
ATOM 2526 O O . ALA A 1 353 ? 67.608 -8.745 35.289 1.00 42.87 515 ALA A O 1
ATOM 2528 N N . ASP A 1 354 ? 67.974 -7.852 33.246 1.00 43.13 516 ASP A N 1
ATOM 2529 C CA . ASP A 1 354 ? 67.357 -8.945 32.495 1.00 43.39 516 ASP A CA 1
ATOM 2530 C C . ASP A 1 354 ? 68.145 -10.244 32.637 1.00 43.46 516 ASP A C 1
ATOM 2531 O O . ASP A 1 354 ? 67.557 -11.310 32.826 1.00 43.56 516 ASP A O 1
ATOM 2536 N N . VAL A 1 355 ? 69.471 -10.139 32.552 1.00 43.56 517 VAL A N 1
ATOM 2537 C CA . VAL A 1 355 ? 70.365 -11.297 32.627 1.00 43.55 517 VAL A CA 1
ATOM 2538 C C . VAL A 1 355 ? 70.396 -11.899 34.039 1.00 43.79 517 VAL A C 1
ATOM 2539 O O . VAL A 1 355 ? 70.351 -13.122 34.191 1.00 43.85 517 VAL A O 1
ATOM 2543 N N . SER A 1 356 ? 70.451 -11.042 35.059 1.00 44.05 518 SER A N 1
ATOM 2544 C CA . SER A 1 356 ? 70.405 -11.488 36.456 1.00 44.51 518 SER A CA 1
ATOM 2545 C C . SER A 1 356 ? 69.147 -12.304 36.736 1.00 44.73 518 SER A C 1
ATOM 2546 O O . SER A 1 356 ? 69.205 -13.342 37.401 1.00 44.88 518 SER A O 1
ATOM 2549 N N . MET A 1 357 ? 68.020 -11.820 36.217 1.00 45.07 519 MET A N 1
ATOM 2550 C CA . MET A 1 357 ? 66.720 -12.468 36.372 1.00 45.37 519 MET A CA 1
ATOM 2551 C C . MET A 1 357 ? 66.754 -13.907 35.852 1.00 45.54 519 MET A C 1
ATOM 2552 O O . MET A 1 357 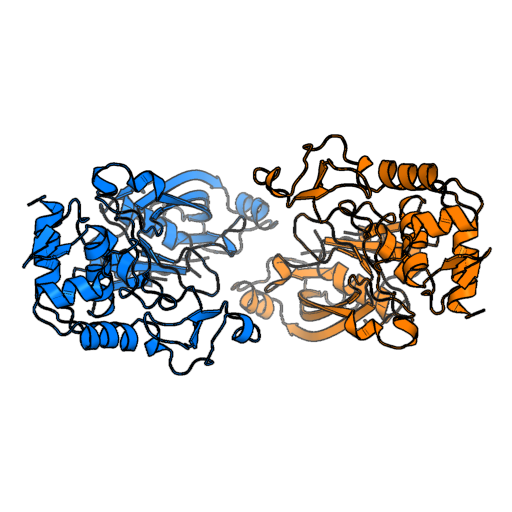? 66.257 -14.823 36.514 1.00 45.57 519 MET A O 1
ATOM 2557 N N . LEU A 1 358 ? 67.352 -14.092 34.676 1.00 45.82 520 LEU A N 1
ATOM 2558 C CA . LEU A 1 358 ? 67.465 -15.410 34.052 1.00 46.10 520 LEU A CA 1
ATOM 2559 C C . LEU A 1 358 ? 68.476 -16.302 34.774 1.00 46.42 520 LEU A C 1
ATOM 2560 O O . LEU A 1 358 ? 68.250 -17.504 34.924 1.00 46.43 520 LEU A O 1
ATOM 2565 N N . LEU A 1 359 ? 69.579 -15.700 35.221 1.00 46.86 521 LEU A N 1
ATOM 2566 C CA . LEU A 1 359 ? 70.609 -16.403 35.988 1.00 47.30 521 LEU A CA 1
ATOM 2567 C C . LEU A 1 359 ? 70.077 -16.983 37.299 1.00 47.70 521 LEU A C 1
ATOM 2568 O O . LEU A 1 359 ? 70.437 -18.099 37.678 1.00 47.68 521 LEU A O 1
ATOM 2573 N N . LYS A 1 360 ? 69.225 -16.220 37.984 1.00 48.31 522 LYS A N 1
ATOM 2574 C CA . LYS A 1 360 ? 68.643 -16.654 39.253 1.00 48.98 522 LYS A CA 1
ATOM 2575 C C . LYS A 1 360 ? 67.730 -17.863 39.066 1.00 49.18 522 LYS A C 1
ATOM 2576 O O . LYS A 1 360 ? 67.722 -18.774 39.895 1.00 49.39 522 LYS A O 1
ATOM 2582 N N . LYS A 1 361 ? 66.968 -17.862 37.975 1.00 49.51 523 LYS A N 1
ATOM 2583 C CA . LYS A 1 361 ? 66.071 -18.967 37.654 1.00 49.79 523 LYS A CA 1
ATOM 2584 C C . LYS A 1 361 ? 66.839 -20.206 37.207 1.00 49.94 523 LYS A C 1
ATOM 2585 O O . LYS A 1 361 ? 66.430 -21.330 37.490 1.00 50.09 523 LYS A O 1
ATOM 2591 N N . SER A 1 362 ? 67.955 -19.992 36.516 1.00 50.17 524 SER A N 1
ATOM 2592 C CA . SER A 1 362 ? 68.785 -21.087 36.023 1.00 50.46 524 SER A CA 1
ATOM 2593 C C . SER A 1 362 ? 69.483 -21.844 37.151 1.00 50.76 524 SER A C 1
ATOM 2594 O O . SER A 1 362 ? 69.573 -23.073 37.118 1.00 50.82 524 SER A O 1
ATOM 2597 N N . ALA A 1 363 ? 69.971 -21.100 38.140 1.00 51.16 525 ALA A N 1
ATOM 2598 C CA . ALA A 1 363 ? 70.691 -21.672 39.273 1.00 51.60 525 ALA A CA 1
ATOM 2599 C C . ALA A 1 363 ? 69.760 -22.389 40.249 1.00 51.91 525 ALA A C 1
ATOM 2600 O O . ALA A 1 363 ? 70.146 -23.388 40.861 1.00 52.02 525 ALA A O 1
ATOM 2602 N N . ALA A 1 364 ? 68.540 -21.872 40.388 1.00 52.30 526 ALA A N 1
ATOM 2603 C CA . ALA A 1 364 ? 67.544 -22.448 41.292 1.00 52.75 526 ALA A CA 1
ATOM 2604 C C . ALA A 1 364 ? 66.707 -23.529 40.603 1.00 53.03 526 ALA A C 1
ATOM 2605 O O . ALA A 1 364 ? 65.912 -24.216 41.252 1.00 53.19 526 ALA A O 1
ATOM 2607 N N . CYS A 1 365 ? 66.907 -23.677 39.294 1.00 53.38 527 CYS A N 1
ATOM 2608 C CA . CYS A 1 365 ? 66.166 -24.627 38.457 1.00 53.75 527 CYS A CA 1
ATOM 2609 C C . CYS A 1 365 ? 64.641 -24.436 38.507 1.00 54.13 527 CYS A C 1
ATOM 2610 O O . CYS A 1 365 ? 63.903 -25.313 38.964 1.00 54.34 527 CYS A O 1
ATOM 2613 N N . THR A 1 366 ? 64.195 -23.272 38.035 1.00 54.54 528 THR A N 1
ATOM 2614 C CA . THR A 1 366 ? 62.774 -22.961 37.861 1.00 54.83 528 THR A CA 1
ATOM 2615 C C . THR A 1 366 ? 62.559 -22.329 36.484 1.00 54.89 528 THR A C 1
ATOM 2616 O O . THR A 1 366 ? 61.429 -22.087 36.058 1.00 55.01 528 THR A O 1
ATOM 2620 N N . GLU B 1 1 ? 130.486 -16.525 32.920 1.00 63.40 163 GLU B N 1
ATOM 2621 C CA . GLU B 1 1 ? 131.436 -17.354 33.723 1.00 63.42 163 GLU B CA 1
ATOM 2622 C C . GLU B 1 1 ? 132.684 -17.736 32.918 1.00 63.25 163 GLU B C 1
ATOM 2623 O O . GLU B 1 1 ? 132.716 -17.573 31.693 1.00 63.17 163 GLU B O 1
ATOM 2629 N N . ALA B 1 2 ? 133.693 -18.257 33.619 1.00 63.01 164 ALA B N 1
ATOM 2630 C CA . ALA B 1 2 ? 135.007 -18.575 33.045 1.00 62.69 164 ALA B CA 1
ATOM 2631 C C . ALA B 1 2 ? 134.983 -19.531 31.843 1.00 62.49 164 ALA B C 1
ATOM 2632 O O . ALA B 1 2 ? 134.041 -20.309 31.661 1.00 62.48 164 ALA B O 1
ATOM 2634 N N . ASN B 1 3 ? 136.044 -19.459 31.042 1.00 62.18 165 ASN B N 1
ATOM 2635 C CA . ASN B 1 3 ? 136.174 -20.209 29.792 1.00 61.71 165 ASN B CA 1
ATOM 2636 C C . ASN B 1 3 ? 137.116 -21.421 29.914 1.00 61.44 165 ASN B C 1
ATOM 2637 O O . ASN B 1 3 ? 138.199 -21.327 30.508 1.00 61.30 165 ASN B O 1
ATOM 2642 N N . GLY B 1 4 ? 136.691 -22.551 29.347 1.00 60.99 166 GLY B N 1
ATOM 2643 C CA . GLY B 1 4 ? 137.491 -23.779 29.333 1.00 60.21 166 GLY B CA 1
ATOM 2644 C C . GLY B 1 4 ? 138.437 -23.877 28.143 1.00 59.70 166 GLY B C 1
ATOM 2645 O O . GLY B 1 4 ? 138.027 -23.696 26.988 1.00 59.62 166 GLY B O 1
ATOM 2646 N N . ASN B 1 5 ? 139.704 -24.173 28.430 1.00 58.91 167 ASN B N 1
ATOM 2647 C CA . ASN B 1 5 ? 140.726 -24.321 27.390 1.00 58.03 167 ASN B CA 1
ATOM 2648 C C . ASN B 1 5 ? 140.686 -25.662 26.650 1.00 57.32 167 ASN B C 1
ATOM 2649 O O . ASN B 1 5 ? 141.478 -25.890 25.735 1.00 57.23 167 ASN B O 1
ATOM 2654 N N . GLN B 1 6 ? 139.760 -26.533 27.045 1.00 56.34 168 GLN B N 1
ATOM 2655 C CA . GLN B 1 6 ? 139.584 -27.846 26.420 1.00 55.42 168 GLN B CA 1
ATOM 2656 C C . GLN B 1 6 ? 139.257 -27.772 24.933 1.00 54.68 168 GLN B C 1
ATOM 2657 O O . GLN B 1 6 ? 139.896 -28.438 24.118 1.00 54.48 168 GLN B O 1
ATOM 2663 N N . ASP B 1 7 ? 138.257 -26.963 24.590 1.00 53.71 169 ASP B N 1
ATOM 2664 C CA . ASP B 1 7 ? 137.833 -26.800 23.201 1.00 52.68 169 ASP B CA 1
ATOM 2665 C C . ASP B 1 7 ? 138.829 -25.970 22.391 1.00 52.00 169 ASP B C 1
ATOM 2666 O O . ASP B 1 7 ? 139.061 -26.252 21.215 1.00 51.80 169 ASP B O 1
ATOM 2671 N N . ILE B 1 8 ? 139.416 -24.958 23.028 1.00 51.01 170 ILE B N 1
ATOM 2672 C CA . ILE B 1 8 ? 140.442 -24.119 22.400 1.00 50.14 170 ILE B CA 1
ATOM 2673 C C . ILE B 1 8 ? 141.664 -24.951 21.991 1.00 49.63 170 ILE B C 1
ATOM 2674 O O . ILE B 1 8 ? 142.208 -24.766 20.898 1.00 49.60 170 ILE B O 1
ATOM 2679 N N . ALA B 1 9 ? 142.078 -25.867 22.868 1.00 48.83 171 ALA B N 1
ATOM 2680 C CA . ALA B 1 9 ? 143.230 -26.737 22.618 1.00 48.03 171 ALA B CA 1
ATOM 2681 C C . ALA B 1 9 ? 143.027 -27.624 21.394 1.00 47.57 171 ALA B C 1
ATOM 2682 O O . ALA B 1 9 ? 143.956 -27.825 20.614 1.00 47.46 171 ALA B O 1
ATOM 2684 N N . LYS B 1 10 ? 141.810 -28.145 21.236 1.00 46.96 172 LYS B N 1
ATOM 2685 C CA . LYS B 1 10 ? 141.444 -28.964 20.081 1.00 46.41 172 LYS B CA 1
ATOM 2686 C C . LYS B 1 10 ? 141.583 -28.207 18.765 1.00 46.09 172 LYS B C 1
ATOM 2687 O O . LYS B 1 10 ? 142.044 -28.767 17.769 1.00 46.12 172 LYS B O 1
ATOM 2693 N N . LEU B 1 11 ? 141.186 -26.936 18.772 1.00 45.56 173 LEU B N 1
ATOM 2694 C CA . LEU B 1 11 ? 141.289 -26.083 17.591 1.00 45.11 173 LEU B CA 1
ATOM 2695 C C . LEU B 1 11 ? 142.744 -25.762 17.256 1.00 44.97 173 LEU B C 1
ATOM 2696 O O . LEU B 1 11 ? 143.159 -25.865 16.098 1.00 44.77 173 LEU B O 1
ATOM 2701 N N . GLU B 1 12 ? 143.510 -25.386 18.281 1.00 44.76 174 GLU B N 1
ATOM 2702 C CA . GLU B 1 12 ? 144.926 -25.041 18.131 1.00 44.53 174 GLU B CA 1
ATOM 2703 C C . GLU B 1 12 ? 145.777 -26.234 17.685 1.00 44.42 174 GLU B C 1
ATOM 2704 O O . GLU B 1 12 ? 146.810 -26.060 17.032 1.00 44.42 174 GLU B O 1
ATOM 2710 N N . ALA B 1 13 ? 145.335 -27.439 18.038 1.00 44.18 175 ALA B N 1
ATOM 2711 C CA . ALA B 1 13 ? 145.979 -28.664 17.583 1.00 43.98 175 ALA B CA 1
ATOM 2712 C C . ALA B 1 13 ? 145.675 -28.932 16.110 1.00 43.90 175 ALA B C 1
ATOM 2713 O O . ALA B 1 13 ? 146.568 -29.315 15.352 1.00 43.95 175 ALA B O 1
ATOM 2715 N N . TYR B 1 14 ? 144.420 -28.722 15.712 1.00 43.73 176 TYR B N 1
ATOM 2716 C CA . TYR B 1 14 ? 143.996 -28.978 14.336 1.00 43.67 176 TYR B CA 1
ATOM 2717 C C . TYR B 1 14 ? 144.560 -27.969 13.333 1.00 43.62 176 TYR B C 1
ATOM 2718 O O . TYR B 1 14 ? 145.038 -28.353 12.264 1.00 43.67 176 TYR B O 1
ATOM 2727 N N . PHE B 1 15 ? 144.498 -26.685 13.675 1.00 43.55 177 PHE B N 1
ATOM 2728 C CA . PHE B 1 15 ? 144.976 -25.630 12.782 1.00 43.41 177 PHE B CA 1
ATOM 2729 C C . PHE B 1 15 ? 146.489 -25.431 12.856 1.00 43.55 177 PHE B C 1
ATOM 2730 O O . PHE B 1 15 ? 147.096 -24.918 11.917 1.00 43.62 177 PHE B O 1
ATOM 2738 N N . GLY B 1 16 ? 147.093 -25.836 13.970 1.00 43.62 178 GLY B N 1
ATOM 2739 C CA . GLY B 1 16 ? 148.538 -25.710 14.148 1.00 43.87 178 GLY B CA 1
ATOM 2740 C C . GLY B 1 16 ? 148.981 -24.282 14.395 1.00 43.89 178 GLY B C 1
ATOM 2741 O O . GLY B 1 16 ? 150.085 -23.889 14.014 1.00 44.09 178 GLY B O 1
ATOM 2742 N N . THR B 1 17 ? 148.106 -23.510 15.030 1.00 43.93 179 THR B N 1
ATOM 2743 C CA . THR B 1 17 ? 148.385 -22.127 15.406 1.00 43.88 179 THR B CA 1
ATOM 2744 C C . THR B 1 17 ? 147.490 -21.722 16.580 1.00 43.75 179 THR B C 1
ATOM 2745 O O . THR B 1 17 ? 146.396 -22.267 16.748 1.00 43.76 179 THR B O 1
ATOM 2749 N N . LYS B 1 18 ? 147.961 -20.780 17.393 1.00 43.57 180 LYS B N 1
ATOM 2750 C CA . LYS B 1 18 ? 147.197 -20.321 18.552 1.00 43.46 180 LYS B CA 1
ATOM 2751 C C . LYS B 1 18 ? 145.959 -19.539 18.113 1.00 43.39 180 LYS B C 1
ATOM 2752 O O . LYS B 1 18 ? 145.961 -18.902 17.057 1.00 43.37 180 LYS B O 1
ATOM 2754 N N . MET B 1 19 ? 144.897 -19.618 18.912 1.00 43.35 181 MET B N 1
ATOM 2755 C CA . MET B 1 19 ? 143.698 -18.811 18.692 1.00 43.24 181 MET B CA 1
ATOM 2756 C C . MET B 1 19 ? 143.911 -17.419 19.281 1.00 43.36 181 MET B C 1
ATOM 2757 O O . MET B 1 19 ? 144.458 -17.284 20.380 1.00 43.32 181 MET B O 1
ATOM 2762 N N . GLU B 1 20 ? 143.486 -16.390 18.551 1.00 43.46 182 GLU B N 1
ATOM 2763 C CA . GLU B 1 20 ? 143.531 -15.024 19.066 1.00 43.74 182 GLU B CA 1
ATOM 2764 C C . GLU B 1 20 ? 142.473 -14.855 20.156 1.00 43.82 182 GLU B C 1
ATOM 2765 O O . GLU B 1 20 ? 141.303 -15.197 19.954 1.00 43.88 182 GLU B O 1
ATOM 2771 N N . MET B 1 21 ? 142.896 -14.336 21.307 1.00 43.84 183 MET B N 1
ATOM 2772 C CA . MET B 1 21 ? 142.039 -14.244 22.490 1.00 43.83 183 MET B CA 1
ATOM 2773 C C . MET B 1 21 ? 141.725 -12.797 22.869 1.00 43.73 183 MET B C 1
ATOM 2774 O O . MET B 1 21 ? 140.810 -12.540 23.656 1.00 43.78 183 MET B O 1
ATOM 2779 N N . THR B 1 22 ? 142.493 -11.861 22.312 1.00 43.52 184 THR B N 1
ATOM 2780 C CA . THR B 1 22 ? 142.278 -10.432 22.534 1.00 43.24 184 THR B CA 1
ATOM 2781 C C . THR B 1 22 ? 141.175 -9.928 21.605 1.00 42.99 184 THR B C 1
ATOM 2782 O O . THR B 1 22 ? 141.310 -9.984 20.381 1.00 42.89 184 THR B O 1
ATOM 2786 N N . LEU B 1 23 ? 140.089 -9.437 22.199 1.00 42.72 185 LEU B N 1
ATOM 2787 C CA . LEU B 1 23 ? 138.899 -9.030 21.449 1.00 42.53 185 LEU B CA 1
ATOM 2788 C C . LEU B 1 23 ? 139.165 -7.935 20.411 1.00 42.47 185 LEU B C 1
ATOM 2789 O O . LEU B 1 23 ? 138.675 -8.021 19.281 1.00 42.30 185 LEU B O 1
ATOM 2794 N N . LYS B 1 24 ? 139.946 -6.925 20.795 1.00 42.44 186 LYS B N 1
ATOM 2795 C CA . LYS B 1 24 ? 140.276 -5.797 19.912 1.00 42.45 186 LYS B CA 1
ATOM 2796 C C . LYS B 1 24 ? 141.017 -6.223 18.639 1.00 42.46 186 LYS B C 1
ATOM 2797 O O . LYS B 1 24 ? 140.954 -5.531 17.620 1.00 42.57 186 LYS B O 1
ATOM 2799 N N . ASP B 1 25 ? 141.705 -7.364 18.706 1.00 42.45 187 ASP B N 1
ATOM 2800 C CA . ASP B 1 25 ? 142.502 -7.880 17.590 1.00 42.34 187 ASP B CA 1
ATOM 2801 C C . ASP B 1 25 ? 141.762 -8.919 16.748 1.00 42.14 187 ASP B C 1
ATOM 2802 O O . ASP B 1 25 ? 142.308 -9.442 15.774 1.00 42.23 187 ASP B O 1
ATOM 2807 N N . LEU B 1 26 ? 140.525 -9.222 17.126 1.00 41.84 188 LEU B N 1
ATOM 2808 C CA . LEU B 1 26 ? 139.727 -10.207 16.402 1.00 41.59 188 LEU B CA 1
ATOM 2809 C C . LEU B 1 26 ? 138.988 -9.572 15.229 1.00 41.50 188 LEU B C 1
ATOM 2810 O O . LEU B 1 26 ? 138.521 -8.440 15.336 1.00 41.70 188 LEU B O 1
ATOM 2815 N N . PRO B 1 27 ? 138.882 -10.295 14.100 1.00 41.39 189 PRO B N 1
ATOM 2816 C CA . PRO B 1 27 ? 138.061 -9.790 13.000 1.00 41.36 189 PRO B CA 1
ATOM 2817 C C . PRO B 1 27 ? 136.597 -9.696 13.415 1.00 41.27 189 PRO B C 1
ATOM 2818 O O . PRO B 1 27 ? 136.144 -10.478 14.253 1.00 41.48 189 PRO B O 1
ATOM 2822 N N . THR B 1 28 ? 135.876 -8.734 12.847 1.00 41.16 190 THR B N 1
ATOM 2823 C CA . THR B 1 28 ? 134.458 -8.535 13.169 1.00 40.93 190 THR B CA 1
ATOM 2824 C C . THR B 1 28 ? 133.555 -9.099 12.075 1.00 40.77 190 THR B C 1
ATOM 2825 O O . THR B 1 28 ? 132.330 -9.010 12.161 1.00 40.74 190 THR B O 1
ATOM 2829 N N . VAL B 1 29 ? 134.176 -9.675 11.048 1.00 40.58 191 VAL B N 1
ATOM 2830 C CA . VAL B 1 29 ? 133.457 -10.366 9.982 1.00 40.48 191 VAL B CA 1
ATOM 2831 C C . VAL B 1 29 ? 134.299 -11.517 9.410 1.00 40.51 191 VAL B C 1
ATOM 2832 O O . VAL B 1 29 ? 135.527 -11.423 9.315 1.00 40.47 191 VAL B O 1
ATOM 2836 N N . GLY B 1 30 ? 133.622 -12.606 9.057 1.00 40.42 192 GLY B N 1
ATOM 2837 C CA . GLY B 1 30 ? 134.253 -13.751 8.412 1.00 40.27 192 GLY B CA 1
ATOM 2838 C C . GLY B 1 30 ? 133.251 -14.453 7.521 1.00 40.16 192 GLY B C 1
ATOM 2839 O O . GLY B 1 30 ? 132.157 -14.792 7.965 1.00 40.17 192 GLY B O 1
ATOM 2840 N N . VAL B 1 31 ? 133.619 -14.649 6.257 1.00 40.10 193 VAL B N 1
ATOM 2841 C CA . VAL B 1 31 ? 132.749 -15.310 5.286 1.00 40.19 193 VAL B CA 1
ATOM 2842 C C . VAL B 1 31 ? 133.543 -16.380 4.539 1.00 40.25 193 VAL B C 1
ATOM 2843 O O . VAL B 1 31 ? 134.613 -16.102 3.996 1.00 40.36 193 VAL B O 1
ATOM 2847 N N . HIS B 1 32 ? 133.013 -17.602 4.526 1.00 40.32 194 HIS B N 1
ATOM 2848 C CA . HIS B 1 32 ? 133.669 -18.723 3.866 1.00 40.39 194 HIS B CA 1
ATOM 2849 C C . HIS B 1 32 ? 133.335 -18.749 2.380 1.00 40.46 194 HIS B C 1
ATOM 2850 O O . HIS B 1 32 ? 132.162 -18.735 1.999 1.00 40.55 194 HIS B O 1
ATOM 2857 N N . THR B 1 33 ? 134.375 -18.769 1.549 1.00 40.55 195 THR B N 1
ATOM 2858 C CA . THR B 1 33 ? 134.219 -18.896 0.098 1.00 40.64 195 THR B CA 1
ATOM 2859 C C . THR B 1 33 ? 135.076 -20.050 -0.412 1.00 40.58 195 THR B C 1
ATOM 2860 O O . THR B 1 33 ? 136.238 -20.173 -0.017 1.00 40.71 195 THR B O 1
ATOM 2864 N N . PRO B 1 34 ? 134.504 -20.910 -1.279 1.00 40.49 196 PRO B N 1
ATOM 2865 C CA . PRO B 1 34 ? 133.116 -20.858 -1.739 1.00 40.31 196 PRO B CA 1
ATOM 2866 C C . PRO B 1 34 ? 132.166 -21.268 -0.626 1.00 40.14 196 PRO B C 1
ATOM 2867 O O . PRO B 1 34 ? 132.539 -22.066 0.238 1.00 40.31 196 PRO B O 1
ATOM 2871 N N . SER B 1 35 ? 130.958 -20.712 -0.642 1.00 39.85 197 SER B N 1
ATOM 2872 C CA . SER B 1 35 ? 129.931 -21.063 0.333 1.00 39.55 197 SER B CA 1
ATOM 2873 C C . SER B 1 35 ? 129.600 -22.554 0.264 1.00 39.34 197 SER B C 1
ATOM 2874 O O . SER B 1 35 ? 129.580 -23.132 -0.825 1.00 39.32 197 SER B O 1
ATOM 2877 N N . PRO B 1 36 ? 129.351 -23.185 1.428 1.00 39.05 198 PRO B N 1
ATOM 2878 C CA . PRO B 1 36 ? 128.878 -24.565 1.426 1.00 38.83 198 PRO B CA 1
ATOM 2879 C C . PRO B 1 36 ? 127.559 -24.648 0.676 1.00 38.61 198 PRO B C 1
ATOM 2880 O O . PRO B 1 36 ? 126.746 -23.728 0.762 1.00 38.67 198 PRO B O 1
ATOM 2884 N N . TRP B 1 37 ? 127.355 -25.729 -0.066 1.00 38.41 199 TRP B N 1
ATOM 2885 C CA . TRP B 1 37 ? 126.152 -25.861 -0.877 1.00 38.22 199 TRP B CA 1
ATOM 2886 C C . TRP B 1 37 ? 124.928 -26.344 -0.103 1.00 38.14 199 TRP B C 1
ATOM 2887 O O . TRP B 1 37 ? 125.045 -27.059 0.892 1.00 38.16 199 TRP B O 1
ATOM 2898 N N . ALA B 1 38 ? 123.755 -25.933 -0.573 1.00 38.01 200 ALA B N 1
ATOM 2899 C CA . ALA B 1 38 ? 122.493 -26.371 -0.001 1.00 37.77 200 ALA B CA 1
ATOM 2900 C C . ALA B 1 38 ? 122.091 -27.713 -0.586 1.00 37.72 200 ALA B C 1
ATOM 2901 O O . ALA B 1 38 ? 122.397 -28.018 -1.742 1.00 37.56 200 ALA B O 1
ATOM 2903 N N . GLY B 1 39 ? 121.409 -28.508 0.231 1.00 37.71 201 GLY B N 1
ATOM 2904 C CA . GLY B 1 39 ? 120.899 -29.808 -0.172 1.00 37.76 201 GLY B CA 1
ATOM 2905 C C . GLY B 1 39 ? 119.963 -30.359 0.884 1.00 37.91 201 GLY B C 1
ATOM 2906 O O . GLY B 1 39 ? 119.863 -29.799 1.974 1.00 37.74 201 GLY B O 1
ATOM 2907 N N . PRO B 1 40 ? 119.268 -31.463 0.570 1.00 38.19 202 PRO B N 1
ATOM 2908 C CA . PRO B 1 40 ? 118.346 -32.073 1.520 1.00 38.54 202 PRO B CA 1
ATOM 2909 C C . PRO B 1 40 ? 119.075 -32.855 2.602 1.00 38.94 202 PRO B C 1
ATOM 2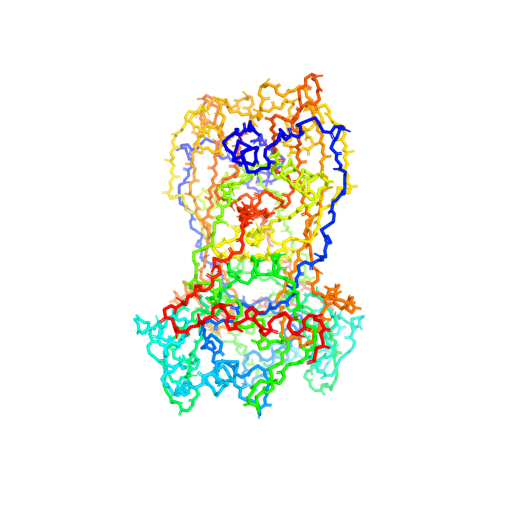910 O O . PRO B 1 40 ? 120.265 -33.156 2.464 1.00 38.80 202 PRO B O 1
ATOM 2914 N N . TYR B 1 41 ? 118.352 -33.163 3.676 1.00 39.56 203 TYR B N 1
ATOM 2915 C CA . TYR B 1 41 ? 118.848 -34.047 4.723 1.00 40.24 203 TYR B CA 1
ATOM 2916 C C . TYR B 1 41 ? 118.339 -35.468 4.468 1.00 40.46 203 TYR B C 1
ATOM 2917 O O . TYR B 1 41 ? 118.443 -36.342 5.332 1.00 40.55 203 TYR B O 1
ATOM 2926 N N . TRP B 1 42 ? 117.797 -35.669 3.264 1.00 40.86 204 TRP B N 1
ATOM 2927 C CA . TRP B 1 42 ? 117.342 -36.970 2.754 1.00 41.26 204 TRP B CA 1
ATOM 2928 C C . TRP B 1 42 ? 116.628 -37.821 3.804 1.00 41.80 204 TRP B C 1
ATOM 2929 O O . TRP B 1 42 ? 117.064 -38.939 4.102 1.00 41.83 204 TRP B O 1
ATOM 2940 N N . PRO B 1 43 ? 115.512 -37.293 4.351 1.00 42.36 205 PRO B N 1
ATOM 2941 C CA . PRO B 1 43 ? 114.827 -37.839 5.526 1.00 42.78 205 PRO B CA 1
ATOM 2942 C C . PRO B 1 43 ? 114.572 -39.338 5.463 1.00 43.18 205 PRO B C 1
ATOM 2943 O O . PRO B 1 43 ? 114.268 -39.880 4.394 1.00 43.25 205 PRO B O 1
ATOM 2947 N N . THR B 1 44 ? 114.707 -39.985 6.619 1.00 43.73 206 THR B N 1
ATOM 2948 C CA . THR B 1 44 ? 114.488 -41.422 6.770 1.00 44.31 206 THR B CA 1
ATOM 2949 C C . THR B 1 44 ? 113.065 -41.819 6.366 1.00 44.77 206 THR B C 1
ATOM 2950 O O . THR B 1 44 ? 112.872 -42.788 5.626 1.00 44.78 206 THR B O 1
ATOM 2954 N N . TYR B 1 45 ? 112.082 -41.048 6.834 1.00 45.40 207 TYR B N 1
ATOM 2955 C CA . TYR B 1 45 ? 110.665 -41.344 6.604 1.00 46.05 207 TYR B CA 1
ATOM 2956 C C . TYR B 1 45 ? 110.255 -41.300 5.122 1.00 46.28 207 TYR B C 1
ATOM 2957 O O . TYR B 1 45 ? 109.149 -41.718 4.763 1.00 46.39 207 TYR B O 1
ATOM 2966 N N . GLN B 1 46 ? 111.140 -40.786 4.274 1.00 46.47 208 GLN B N 1
ATOM 2967 C CA . GLN B 1 46 ? 110.912 -40.792 2.834 1.00 46.66 208 GLN B CA 1
ATOM 2968 C C . GLN B 1 46 ? 111.813 -41.803 2.132 1.00 46.58 208 GLN B C 1
ATOM 2969 O O . GLN B 1 46 ? 111.980 -41.754 0.910 1.00 46.56 208 GLN B O 1
ATOM 2975 N N . ASP B 1 47 ? 112.383 -42.717 2.919 1.00 46.52 209 ASP B N 1
ATOM 2976 C CA . ASP B 1 47 ? 113.220 -43.810 2.412 1.00 46.45 209 ASP B CA 1
ATOM 2977 C C . ASP B 1 47 ? 114.589 -43.326 1.910 1.00 46.39 209 ASP B C 1
ATOM 2978 O O . ASP B 1 47 ? 115.072 -43.767 0.864 1.00 46.29 209 ASP B O 1
ATOM 2983 N N . SER B 1 48 ? 115.206 -42.424 2.675 1.00 46.27 210 SER B N 1
ATOM 2984 C CA . SER B 1 48 ? 116.540 -41.887 2.371 1.00 46.26 210 SER B CA 1
ATOM 2985 C C . SER B 1 48 ? 116.679 -41.443 0.904 1.00 46.20 210 SER B C 1
ATOM 2986 O O . SER B 1 48 ? 115.827 -40.710 0.400 1.00 46.26 210 SER B O 1
ATOM 2989 N N . ILE B 1 49 ? 117.735 -41.893 0.226 1.00 46.05 211 ILE B N 1
ATOM 2990 C CA . ILE B 1 49 ? 117.980 -41.501 -1.168 1.00 45.99 211 ILE B CA 1
ATOM 2991 C C . ILE B 1 49 ? 117.188 -42.332 -2.187 1.00 46.09 211 ILE B C 1
ATOM 2992 O O . ILE B 1 49 ? 117.374 -42.188 -3.398 1.00 46.13 211 ILE B O 1
ATOM 2997 N N . ASN B 1 50 ? 116.308 -43.201 -1.688 1.00 46.29 212 ASN B N 1
ATOM 2998 C CA . ASN B 1 50 ? 115.376 -43.946 -2.541 1.00 46.58 212 ASN B CA 1
ATOM 2999 C C . ASN B 1 50 ? 114.218 -43.072 -3.010 1.00 46.78 212 ASN B C 1
ATOM 3000 O O . ASN B 1 50 ? 113.480 -43.446 -3.926 1.00 46.83 212 ASN B O 1
ATOM 3005 N N . VAL B 1 51 ? 114.059 -41.919 -2.361 1.00 47.06 213 VAL B N 1
ATOM 3006 C CA . VAL B 1 51 ? 112.988 -40.976 -2.665 1.00 47.21 213 VAL B CA 1
ATOM 3007 C C . VAL B 1 51 ? 113.113 -40.423 -4.084 1.00 47.48 213 VAL B C 1
ATOM 3008 O O . VAL B 1 51 ? 114.218 -40.159 -4.565 1.00 47.47 213 VAL B O 1
ATOM 3012 N N . GLN B 1 52 ? 111.972 -40.285 -4.753 1.00 47.87 214 GLN B N 1
ATOM 3013 C CA . GLN B 1 52 ? 111.907 -39.604 -6.040 1.00 48.24 214 GLN B CA 1
ATOM 3014 C C . GLN B 1 52 ? 111.664 -38.118 -5.779 1.00 48.22 214 GLN B C 1
ATOM 3015 O O . GLN B 1 52 ? 110.533 -37.698 -5.516 1.00 48.14 214 GLN B O 1
ATOM 3021 N N . TRP B 1 53 ? 112.744 -37.337 -5.820 1.00 48.30 215 TRP B N 1
ATOM 3022 C CA . TRP B 1 53 ? 112.688 -35.906 -5.510 1.00 48.33 215 TRP B CA 1
ATOM 3023 C C . TRP B 1 53 ? 112.106 -35.085 -6.663 1.00 48.58 215 TRP B C 1
ATOM 3024 O O . TRP B 1 53 ? 111.554 -34.005 -6.439 1.00 48.64 215 TRP B O 1
ATOM 3035 N N . SER B 1 54 ? 112.239 -35.591 -7.888 1.00 48.85 216 SER B N 1
ATOM 3036 C CA . SER B 1 54 ? 111.526 -35.021 -9.032 1.00 49.33 216 SER B CA 1
ATOM 3037 C C . SER B 1 54 ? 110.595 -36.068 -9.643 1.00 49.57 216 SER B C 1
ATOM 3038 O O . SER B 1 54 ? 111.042 -37.147 -10.044 1.00 49.74 216 SER B O 1
ATOM 3041 N N . GLN B 1 55 ? 109.302 -35.742 -9.696 1.00 49.83 217 GLN B N 1
ATOM 3042 C CA . GLN B 1 55 ? 108.264 -36.674 -10.148 1.00 50.03 217 GLN B CA 1
ATOM 3043 C C . GLN B 1 55 ? 108.549 -37.255 -11.536 1.00 50.13 217 GLN B C 1
ATOM 3044 O O . GLN B 1 55 ? 109.035 -36.550 -12.428 1.00 50.15 217 GLN B O 1
ATOM 3046 N N . GLY B 1 56 ? 108.260 -38.548 -11.697 1.00 50.13 218 GLY B N 1
ATOM 3047 C CA . GLY B 1 56 ? 108.418 -39.236 -12.981 1.00 50.11 218 GLY B CA 1
ATOM 3048 C C . GLY B 1 56 ? 109.845 -39.629 -13.331 1.00 50.08 218 GLY B C 1
ATOM 3049 O O . GLY B 1 56 ? 110.095 -40.204 -14.395 1.00 50.07 218 GLY B O 1
ATOM 3050 N N . GLN B 1 57 ? 110.778 -39.311 -12.435 1.00 49.98 219 GLN B N 1
ATOM 3051 C CA . GLN B 1 57 ? 112.186 -39.665 -12.600 1.00 49.68 219 GLN B CA 1
ATOM 3052 C C . GLN B 1 57 ? 112.593 -40.751 -11.608 1.00 49.47 219 GLN B C 1
ATOM 3053 O O . GLN B 1 57 ? 112.054 -40.811 -10.498 1.00 49.41 219 GLN B O 1
ATOM 3059 N N . PRO B 1 58 ? 113.536 -41.626 -12.008 1.00 49.30 220 PRO B N 1
ATOM 3060 C CA . PRO B 1 58 ? 114.081 -42.605 -11.067 1.00 49.06 220 PRO B CA 1
ATOM 3061 C C . PRO B 1 58 ? 114.861 -41.914 -9.953 1.00 48.82 220 PRO B C 1
ATOM 3062 O O . PRO B 1 58 ? 115.434 -40.843 -10.169 1.00 48.82 220 PRO B O 1
ATOM 3066 N N . SER B 1 59 ? 114.871 -42.527 -8.773 1.00 48.58 221 SER B N 1
ATOM 3067 C CA . SER B 1 59 ? 115.588 -41.992 -7.617 1.00 48.29 221 SER B CA 1
ATOM 3068 C C . SER B 1 59 ? 117.099 -41.971 -7.836 1.00 48.09 221 SER B C 1
ATOM 3069 O O . SER B 1 59 ? 117.614 -42.626 -8.746 1.00 47.94 221 SER B O 1
ATOM 3072 N N . ALA B 1 60 ? 117.800 -41.216 -6.993 1.00 47.85 222 ALA B N 1
ATOM 3073 C CA . ALA B 1 60 ? 119.259 -41.156 -7.036 1.00 47.63 222 ALA B CA 1
ATOM 3074 C C . ALA B 1 60 ? 119.875 -42.544 -6.839 1.00 47.53 222 ALA B C 1
ATOM 3075 O O . ALA B 1 60 ? 120.840 -42.905 -7.520 1.00 47.43 222 ALA B O 1
ATOM 3077 N N . ALA B 1 61 ? 119.295 -43.315 -5.917 1.00 47.27 223 ALA B N 1
ATOM 3078 C CA . ALA B 1 61 ? 119.723 -44.683 -5.647 1.00 47.12 223 ALA B CA 1
ATOM 3079 C C . ALA B 1 61 ? 119.592 -45.574 -6.881 1.00 47.11 223 ALA B C 1
ATOM 3080 O O . ALA B 1 61 ? 120.541 -46.270 -7.252 1.00 47.10 223 ALA B O 1
ATOM 3082 N N . GLU B 1 62 ? 118.422 -45.538 -7.517 1.00 47.06 224 GLU B N 1
ATOM 3083 C CA . GLU B 1 62 ? 118.171 -46.329 -8.721 1.00 47.03 224 GLU B CA 1
ATOM 3084 C C . GLU B 1 62 ? 119.129 -45.955 -9.849 1.00 46.98 224 GLU B C 1
ATOM 3085 O O . GLU B 1 62 ? 119.655 -46.826 -10.541 1.00 46.94 224 GLU B O 1
ATOM 3091 N N . LYS B 1 63 ? 119.353 -44.656 -10.021 1.00 47.07 225 LYS B N 1
ATOM 3092 C CA . LYS B 1 63 ? 120.266 -44.156 -11.044 1.00 47.11 225 LYS B CA 1
ATOM 3093 C C . LYS B 1 63 ? 121.685 -44.680 -10.832 1.00 47.18 225 LYS B C 1
ATOM 3094 O O . LYS B 1 63 ? 122.366 -45.029 -11.796 1.00 47.11 225 LYS B O 1
ATOM 3100 N N . TYR B 1 64 ? 122.115 -44.744 -9.570 1.00 47.34 226 TYR B N 1
ATOM 3101 C CA . TYR B 1 64 ? 123.432 -45.278 -9.225 1.00 47.52 226 TYR B CA 1
ATOM 3102 C C . TYR B 1 64 ? 123.553 -46.751 -9.613 1.00 47.66 226 TYR B C 1
ATOM 3103 O O . TYR B 1 64 ? 124.497 -47.139 -10.310 1.00 47.70 226 TYR B O 1
ATOM 3112 N N . ALA B 1 65 ? 122.592 -47.556 -9.160 1.00 47.82 227 ALA B N 1
ATOM 3113 C CA . ALA B 1 65 ? 122.557 -48.984 -9.460 1.00 48.00 227 ALA B CA 1
ATOM 3114 C C . ALA B 1 65 ? 122.655 -49.241 -10.958 1.00 48.18 227 ALA B C 1
ATOM 3115 O O . ALA B 1 65 ? 123.509 -50.009 -11.402 1.00 48.37 227 ALA B O 1
ATOM 3117 N N . LYS B 1 66 ? 121.796 -48.575 -11.729 1.00 48.51 228 LYS B N 1
ATOM 3118 C CA . LYS B 1 66 ? 121.751 -48.740 -13.182 1.00 48.87 228 LYS B CA 1
ATOM 3119 C C . LYS B 1 66 ? 123.087 -48.416 -13.845 1.00 48.89 228 LYS B C 1
ATOM 3120 O O . LYS B 1 66 ? 123.538 -49.144 -14.727 1.00 49.01 228 LYS B O 1
ATOM 3126 N N . ALA B 1 67 ? 123.716 -47.333 -13.399 1.00 49.02 229 ALA B N 1
ATOM 3127 C CA . ALA B 1 67 ? 124.936 -46.825 -14.023 1.00 49.27 229 ALA B CA 1
ATOM 3128 C C . ALA B 1 67 ? 126.183 -47.652 -13.712 1.00 49.46 229 ALA B C 1
ATOM 3129 O O . ALA B 1 67 ? 127.157 -47.621 -14.472 1.00 49.49 229 ALA B O 1
ATOM 3131 N N . PHE B 1 68 ? 126.154 -48.385 -12.602 1.00 49.61 230 PHE B N 1
ATOM 3132 C CA . PHE B 1 68 ? 127.337 -49.105 -12.140 1.00 49.79 230 PHE B CA 1
ATOM 3133 C C . PHE B 1 68 ? 127.139 -50.620 -12.001 1.00 49.97 230 PHE B C 1
ATOM 3134 O O . PHE B 1 68 ? 127.787 -51.268 -11.175 1.00 50.07 230 PHE B O 1
ATOM 3142 N N . GLY B 1 69 ? 126.247 -51.171 -12.821 1.00 50.12 231 GLY B N 1
ATOM 3143 C CA . GLY B 1 69 ? 126.042 -52.620 -12.908 1.00 50.33 231 GLY B CA 1
ATOM 3144 C C . GLY B 1 69 ? 125.508 -53.308 -11.662 1.00 50.37 231 GLY B C 1
ATOM 3145 O O . GLY B 1 69 ? 125.828 -54.471 -11.410 1.00 50.47 231 GLY B O 1
ATOM 3146 N N . LYS B 1 70 ? 124.696 -52.597 -10.886 1.00 50.37 232 LYS B N 1
ATOM 3147 C CA . LYS B 1 70 ? 124.069 -53.165 -9.694 1.00 50.44 232 LYS B CA 1
ATOM 3148 C C . LYS B 1 70 ? 122.590 -53.469 -9.922 1.00 50.49 232 LYS B C 1
ATOM 3149 O O . LYS B 1 70 ? 121.950 -52.864 -10.785 1.00 50.58 232 LYS B O 1
ATOM 3155 N N . ASP B 1 71 ? 122.055 -54.414 -9.153 1.00 50.53 233 ASP B N 1
ATOM 3156 C CA . ASP B 1 71 ? 120.632 -54.729 -9.206 1.00 50.68 233 ASP B CA 1
ATOM 3157 C C . ASP B 1 71 ? 119.862 -53.658 -8.439 1.00 50.69 233 ASP B C 1
ATOM 3158 O O . ASP B 1 71 ? 120.100 -53.443 -7.244 1.00 50.79 233 ASP B O 1
ATOM 3163 N N . VAL B 1 72 ? 118.952 -52.986 -9.142 1.00 50.57 234 VAL B N 1
ATOM 3164 C CA . VAL B 1 72 ? 118.185 -51.865 -8.592 1.00 50.33 234 VAL B CA 1
ATOM 3165 C C . VAL B 1 72 ? 117.444 -52.253 -7.311 1.00 50.33 234 VAL B C 1
ATOM 3166 O O . VAL B 1 72 ? 117.548 -51.568 -6.291 1.00 50.26 234 VAL B O 1
ATOM 3170 N N . LYS B 1 73 ? 116.718 -53.365 -7.371 1.00 50.34 235 LYS B N 1
ATOM 3171 C CA . LYS B 1 73 ? 115.913 -53.836 -6.247 1.00 50.35 235 LYS B CA 1
ATOM 3172 C C . LYS B 1 73 ? 116.776 -54.171 -5.023 1.00 50.18 235 LYS B C 1
ATOM 3173 O O . LYS B 1 73 ? 116.382 -53.889 -3.889 1.00 50.05 235 LYS B O 1
ATOM 3179 N N . THR B 1 74 ? 117.952 -54.754 -5.266 1.00 50.04 236 THR B N 1
ATOM 3180 C CA . THR B 1 74 ? 118.881 -55.135 -4.194 1.00 49.95 236 THR B CA 1
ATOM 3181 C C . THR B 1 74 ? 119.484 -53.907 -3.516 1.00 49.71 236 THR B C 1
ATOM 3182 O O . THR B 1 74 ? 119.443 -53.787 -2.287 1.00 49.69 236 THR B O 1
ATOM 3186 N N . PHE B 1 75 ? 120.040 -53.007 -4.328 1.00 49.35 237 PHE B N 1
ATOM 3187 C CA . PHE B 1 75 ? 120.700 -51.802 -3.833 1.00 49.07 237 PHE B CA 1
ATOM 3188 C C . PHE B 1 75 ? 119.760 -50.904 -3.029 1.00 48.94 237 PHE B C 1
ATOM 3189 O O . PHE B 1 75 ? 120.111 -50.452 -1.939 1.00 48.92 237 PHE B O 1
ATOM 3197 N N . MET B 1 76 ? 118.569 -50.661 -3.569 1.00 48.75 238 MET B N 1
ATOM 3198 C CA . MET B 1 76 ? 117.571 -49.822 -2.910 1.00 48.56 238 MET B CA 1
ATOM 3199 C C . MET B 1 76 ? 117.081 -50.406 -1.580 1.00 48.49 238 MET B C 1
ATOM 3200 O O . MET B 1 76 ? 116.758 -49.657 -0.653 1.00 48.40 238 MET B O 1
ATOM 3205 N N . ASP B 1 77 ? 117.040 -51.736 -1.492 1.00 48.37 239 ASP B N 1
ATOM 3206 C CA . ASP B 1 77 ? 116.741 -52.425 -0.235 1.00 48.31 239 ASP B CA 1
ATOM 3207 C C . ASP B 1 77 ? 117.856 -52.215 0.788 1.00 48.14 239 ASP B C 1
ATOM 3208 O O . ASP B 1 77 ? 117.588 -52.041 1.979 1.00 48.06 239 ASP B O 1
ATOM 3213 N N . ALA B 1 78 ? 119.102 -52.231 0.310 1.00 47.90 240 ALA B N 1
ATOM 3214 C CA . ALA B 1 78 ? 120.275 -52.000 1.155 1.00 47.73 240 ALA B CA 1
ATOM 3215 C C . ALA B 1 78 ? 120.295 -50.571 1.687 1.00 47.62 240 ALA B C 1
ATOM 3216 O O . ALA B 1 78 ? 120.636 -50.340 2.850 1.00 47.68 240 ALA B O 1
ATOM 3218 N N . VAL B 1 79 ? 119.925 -49.625 0.825 1.00 47.48 241 VAL B N 1
ATOM 3219 C CA . VAL B 1 79 ? 119.757 -48.225 1.206 1.00 47.33 241 VAL B CA 1
ATOM 3220 C C . VAL B 1 79 ? 118.671 -48.101 2.277 1.00 47.40 241 VAL B C 1
ATOM 3221 O O . VAL B 1 79 ? 118.858 -47.417 3.285 1.00 47.29 241 VAL B O 1
ATOM 3225 N N . SER B 1 80 ? 117.551 -48.786 2.058 1.00 47.52 242 SER B N 1
ATOM 3226 C CA . SER B 1 80 ? 116.416 -48.731 2.972 1.00 47.74 242 SER B CA 1
ATOM 3227 C C . SER B 1 80 ? 116.713 -49.375 4.324 1.00 47.96 242 SER B C 1
ATOM 3228 O O . SER B 1 80 ? 116.300 -48.856 5.366 1.00 48.03 242 SER B O 1
ATOM 3231 N N . LYS B 1 81 ? 117.427 -50.499 4.299 1.00 48.25 243 LYS B N 1
ATOM 3232 C CA . LYS B 1 81 ? 117.749 -51.246 5.519 1.00 48.47 243 LYS B CA 1
ATOM 3233 C C . LYS B 1 81 ? 118.728 -50.498 6.423 1.00 48.66 243 LYS B C 1
ATOM 3234 O O . LYS B 1 81 ? 118.619 -50.565 7.648 1.00 48.77 243 LYS B O 1
ATOM 3236 N N . LYS B 1 82 ? 119.675 -49.785 5.814 1.00 48.81 244 LYS B N 1
ATOM 3237 C CA . LYS B 1 82 ? 120.701 -49.061 6.563 1.00 48.98 244 LYS B CA 1
ATOM 3238 C C . LYS B 1 82 ? 120.297 -47.624 6.896 1.00 49.15 244 LYS B C 1
ATOM 3239 O O . LYS B 1 82 ? 120.659 -47.106 7.956 1.00 49.15 244 LYS B O 1
ATOM 3241 N N . ASN B 1 83 ? 119.543 -46.991 5.997 1.00 49.40 245 ASN B N 1
ATOM 3242 C CA . ASN B 1 83 ? 119.225 -45.565 6.114 1.00 49.61 245 ASN B CA 1
ATOM 3243 C C . ASN B 1 83 ? 117.758 -45.198 5.899 1.00 49.92 245 ASN B C 1
ATOM 3244 O O . ASN B 1 83 ? 117.275 -44.217 6.462 1.00 49.80 245 ASN B O 1
ATOM 3249 N N . GLY B 1 84 ? 117.060 -45.979 5.081 1.00 50.43 246 GLY B N 1
ATOM 3250 C CA . GLY B 1 84 ? 115.685 -45.665 4.696 1.00 51.21 246 GLY B CA 1
ATOM 3251 C C . GLY B 1 84 ? 114.626 -46.171 5.658 1.00 51.75 246 GLY B C 1
ATOM 3252 O O . GLY B 1 84 ? 114.863 -46.263 6.866 1.00 51.64 246 GLY B O 1
ATOM 3253 N N . ILE B 1 85 ? 113.459 -46.504 5.106 1.00 52.31 247 ILE B N 1
ATOM 3254 C CA . ILE B 1 85 ? 112.290 -46.916 5.894 1.00 52.89 247 ILE B CA 1
ATOM 3255 C C . ILE B 1 85 ? 112.507 -48.241 6.632 1.00 53.29 247 ILE B C 1
ATOM 3256 O O . ILE B 1 85 ? 112.202 -48.349 7.826 1.00 53.41 247 ILE B O 1
ATOM 3261 N N . ASP B 1 86 ? 113.053 -49.231 5.930 1.00 53.77 248 ASP B N 1
ATOM 3262 C CA . ASP B 1 86 ? 113.273 -50.558 6.511 1.00 54.40 248 ASP B CA 1
ATOM 3263 C C . ASP B 1 86 ? 114.247 -50.565 7.697 1.00 54.82 248 ASP B C 1
ATOM 3264 O O . ASP B 1 86 ? 114.358 -51.566 8.404 1.00 55.04 248 ASP B O 1
ATOM 3269 N N . SER B 1 87 ? 114.931 -49.444 7.924 1.00 55.51 249 SER B N 1
ATOM 3270 C CA . SER B 1 87 ? 115.845 -49.310 9.062 1.00 56.26 249 SER B CA 1
ATOM 3271 C C . SER B 1 87 ? 115.113 -49.107 10.393 1.00 56.74 249 SER B C 1
ATOM 3272 O O . SER B 1 87 ? 115.730 -49.175 11.460 1.00 56.79 249 SER B O 1
ATOM 3275 N N . GLN B 1 88 ? 113.805 -48.860 10.324 1.00 57.54 250 GLN B N 1
ATOM 3276 C CA . GLN B 1 88 ? 112.993 -48.600 11.518 1.00 58.37 250 GLN B CA 1
ATOM 3277 C C . GLN B 1 88 ? 111.869 -49.633 11.698 1.00 58.99 250 GLN B C 1
ATOM 3278 O O . GLN B 1 88 ? 110.702 -49.273 11.908 1.00 59.14 250 GLN B O 1
ATOM 3284 N N . SER B 1 89 ? 112.233 -50.914 11.622 1.00 59.79 251 SER B N 1
ATOM 3285 C CA . SER B 1 89 ? 111.275 -52.016 11.762 1.00 60.48 251 SER B CA 1
ATOM 3286 C C . SER B 1 89 ? 110.684 -52.093 13.171 1.00 61.03 251 SER B C 1
ATOM 3287 O O . SER B 1 89 ? 109.505 -52.417 13.337 1.00 61.05 251 SER B O 1
ATOM 3290 N N . GLY B 1 90 ? 111.505 -51.778 14.174 1.00 61.64 252 GLY B N 1
ATOM 3291 C CA . GLY B 1 90 ? 111.104 -51.857 15.580 1.00 62.64 252 GLY B CA 1
ATOM 3292 C C . GLY B 1 90 ? 110.104 -50.810 16.052 1.00 63.26 252 GLY B C 1
ATOM 3293 O O . GLY B 1 90 ? 109.828 -50.708 17.251 1.00 63.34 252 GLY B O 1
ATOM 3294 N N . ARG B 1 91 ? 109.561 -50.036 15.113 1.00 63.88 253 ARG B N 1
ATOM 3295 C CA . ARG B 1 91 ? 108.581 -48.992 15.426 1.00 64.53 253 ARG B CA 1
ATOM 3296 C C . ARG B 1 91 ? 107.172 -49.397 14.994 1.00 64.94 253 ARG B C 1
ATOM 3297 O O . ARG B 1 91 ? 107.004 -50.356 14.232 1.00 65.00 253 ARG B O 1
ATOM 3305 N N . LYS B 1 92 ? 106.172 -48.660 15.484 1.00 65.50 254 LYS B N 1
ATOM 3306 C CA . LYS B 1 92 ? 104.756 -48.958 15.234 1.00 66.14 254 LYS B CA 1
ATOM 3307 C C . LYS B 1 92 ? 104.420 -49.095 13.747 1.00 66.53 254 LYS B C 1
ATOM 3308 O O . LYS B 1 92 ? 104.586 -48.147 12.972 1.00 66.73 254 LYS B O 1
ATOM 3310 N N . LYS B 1 93 ? 103.960 -50.285 13.362 1.00 67.13 255 LYS B N 1
ATOM 3311 C CA . LYS B 1 93 ? 103.545 -50.561 11.987 1.00 67.77 255 LYS B CA 1
ATOM 3312 C C . LYS B 1 93 ? 102.278 -49.777 11.649 1.00 68.23 255 LYS B C 1
ATOM 3313 O O . LYS B 1 93 ? 101.445 -49.530 12.525 1.00 68.39 255 LYS B O 1
ATOM 3315 N N . CYS B 1 94 ? 102.145 -49.381 10.384 1.00 68.86 256 CYS B N 1
ATOM 3316 C CA . CYS B 1 94 ? 101.026 -48.546 9.942 1.00 69.51 256 CYS B CA 1
ATOM 3317 C C . CYS B 1 94 ? 100.691 -48.753 8.464 1.00 69.93 256 CYS B C 1
ATOM 3318 O O . CYS B 1 94 ? 101.415 -49.447 7.745 1.00 70.00 256 CYS B O 1
ATOM 3321 N N . SER B 1 95 ? 99.589 -48.148 8.023 1.00 70.51 257 SER B N 1
ATOM 3322 C CA . SER B 1 95 ? 99.196 -48.160 6.609 1.00 71.12 257 SER B CA 1
ATOM 3323 C C . SER B 1 95 ? 98.644 -46.804 6.153 1.00 71.50 257 SER B C 1
ATOM 3324 O O . SER B 1 95 ? 98.446 -46.576 4.954 1.00 71.54 257 SER B O 1
ATOM 3327 N N . SER B 1 96 ? 98.397 -45.918 7.119 1.00 72.05 258 SER B N 1
ATOM 3328 C CA . SER B 1 96 ? 98.021 -44.521 6.857 1.00 72.58 258 SER B CA 1
ATOM 3329 C C . SER B 1 96 ? 98.453 -43.624 8.023 1.00 72.83 258 SER B C 1
ATOM 3330 O O . SER B 1 96 ? 98.702 -44.114 9.130 1.00 72.90 258 SER B O 1
ATOM 3333 N N . ASP B 1 97 ? 98.534 -42.317 7.767 1.00 73.19 259 ASP B N 1
ATOM 3334 C CA . ASP B 1 97 ? 98.984 -41.334 8.767 1.00 73.58 259 ASP B CA 1
ATOM 3335 C C . ASP B 1 97 ? 98.166 -41.331 10.066 1.00 73.74 259 ASP B C 1
ATOM 3336 O O . ASP B 1 97 ? 98.675 -40.938 11.122 1.00 73.76 259 ASP B O 1
ATOM 3341 N N . ASP B 1 98 ? 96.911 -41.776 9.978 1.00 73.91 260 ASP B N 1
ATOM 3342 C CA . ASP B 1 98 ? 95.996 -41.813 11.126 1.00 74.06 260 ASP B CA 1
ATOM 3343 C C . ASP B 1 98 ? 96.420 -42.819 12.202 1.00 74.09 260 ASP B C 1
ATOM 3344 O O . ASP B 1 98 ? 96.124 -42.626 13.388 1.00 74.11 260 ASP B O 1
ATOM 3346 N N . ASP B 1 99 ? 97.120 -43.874 11.780 1.00 74.08 261 ASP B N 1
ATOM 3347 C CA . ASP B 1 99 ? 97.562 -44.956 12.670 1.00 74.06 261 ASP B CA 1
ATOM 3348 C C . ASP B 1 99 ? 98.520 -44.512 13.777 1.00 74.01 261 ASP B C 1
ATOM 3349 O O . ASP B 1 99 ? 98.788 -45.275 14.708 1.00 73.98 261 ASP B O 1
ATOM 3354 N N . CYS B 1 100 ? 99.034 -43.287 13.676 1.00 73.95 262 CYS B N 1
ATOM 3355 C CA . CYS B 1 100 ? 100.032 -42.798 14.631 1.00 73.90 262 CYS B CA 1
ATOM 3356 C C . CYS B 1 100 ? 99.657 -41.488 15.317 1.00 74.22 262 CYS B C 1
ATOM 3357 O O . CYS B 1 100 ? 100.499 -40.608 15.530 1.00 74.29 262 CYS B O 1
ATOM 3360 N N . SER B 1 101 ? 98.381 -41.390 15.681 1.00 74.59 263 SER B N 1
ATOM 3361 C CA . SER B 1 101 ? 97.854 -40.255 16.423 1.00 74.92 263 SER B CA 1
ATOM 3362 C C . SER B 1 101 ? 98.318 -40.280 17.885 1.00 75.06 263 SER B C 1
ATOM 3363 O O . SER B 1 101 ? 98.373 -39.236 18.542 1.00 75.12 263 SER B O 1
ATOM 3366 N N . THR B 1 102 ? 98.664 -41.471 18.378 1.00 75.27 264 THR B N 1
ATOM 3367 C CA . THR B 1 102 ? 99.016 -41.678 19.791 1.00 75.49 264 THR B CA 1
ATOM 3368 C C . THR B 1 102 ? 100.422 -41.186 20.157 1.00 75.53 264 THR B C 1
ATOM 3369 O O . THR B 1 102 ? 100.647 -40.731 21.285 1.00 75.58 264 THR B O 1
ATOM 3373 N N . LEU B 1 103 ? 101.357 -41.282 19.209 1.00 75.49 265 LEU B N 1
ATOM 3374 C CA . LEU B 1 103 ? 102.764 -40.937 19.452 1.00 75.36 265 LEU B CA 1
ATOM 3375 C C . LEU B 1 103 ? 102.992 -39.427 19.550 1.00 75.23 265 LEU B C 1
ATOM 3376 O O . LEU B 1 103 ? 102.296 -38.646 18.897 1.00 75.23 265 LEU B O 1
ATOM 3381 N N . THR B 1 104 ? 103.968 -39.028 20.365 1.00 75.03 266 THR B N 1
ATOM 3382 C CA . THR B 1 104 ? 104.268 -37.605 20.587 1.00 74.98 266 THR B CA 1
ATOM 3383 C C . THR B 1 104 ? 105.660 -37.186 20.089 1.00 74.78 266 THR B C 1
ATOM 3384 O O . THR B 1 104 ? 106.180 -36.136 20.484 1.00 74.70 266 THR B O 1
ATOM 3388 N N . ASP B 1 105 ? 106.246 -38.004 19.214 1.00 74.51 267 ASP B N 1
ATOM 3389 C CA . ASP B 1 105 ? 107.600 -37.768 18.694 1.00 74.19 267 ASP B CA 1
ATOM 3390 C C . ASP B 1 105 ? 107.623 -37.069 17.323 1.00 73.95 267 ASP B C 1
ATOM 3391 O O . ASP B 1 105 ? 108.695 -36.758 16.791 1.00 73.96 267 ASP B O 1
ATOM 3396 N N . GLY B 1 106 ? 106.440 -36.825 16.763 1.00 73.60 268 GLY B N 1
ATOM 3397 C CA . GLY B 1 106 ? 106.313 -36.177 15.458 1.00 73.02 268 GLY B CA 1
ATOM 3398 C C . GLY B 1 106 ? 106.450 -37.150 14.303 1.00 72.64 268 GLY B C 1
ATOM 3399 O O . GLY B 1 106 ? 106.984 -36.800 13.247 1.00 72.62 268 GLY B O 1
ATOM 3400 N N . SER B 1 107 ? 105.957 -38.371 14.509 1.00 72.22 269 SER B N 1
ATOM 3401 C CA . SER B 1 107 ? 106.025 -39.432 13.505 1.00 71.79 269 SER B CA 1
ATOM 3402 C C . SER B 1 107 ? 105.075 -39.207 12.330 1.00 71.49 269 SER B C 1
ATOM 3403 O O . SER B 1 107 ? 104.141 -38.404 12.406 1.00 71.43 269 SER B O 1
ATOM 3406 N N . SER B 1 108 ? 105.343 -39.927 11.244 1.00 71.04 270 SER B N 1
ATOM 3407 C CA . SER B 1 108 ? 104.479 -39.968 10.073 1.00 70.57 270 SER B CA 1
ATOM 3408 C C . SER B 1 108 ? 104.580 -41.359 9.468 1.00 70.26 270 SER B C 1
ATOM 3409 O O . SER B 1 108 ? 105.652 -41.972 9.491 1.00 70.20 270 SER B O 1
ATOM 3412 N N . CYS B 1 109 ? 103.467 -41.862 8.939 1.00 69.81 271 CYS B N 1
ATOM 3413 C CA . CYS B 1 109 ? 103.445 -43.200 8.355 1.00 69.38 271 CYS B CA 1
ATOM 3414 C C . CYS B 1 109 ? 104.244 -43.228 7.058 1.00 69.00 271 CYS B C 1
ATOM 3415 O O . CYS B 1 109 ? 103.939 -42.499 6.109 1.00 68.98 271 CYS B O 1
ATOM 3418 N N . SER B 1 110 ? 105.271 -44.072 7.043 1.00 68.45 272 SER B N 1
ATOM 3419 C CA . SER B 1 110 ? 106.237 -44.120 5.954 1.00 67.93 272 SER B CA 1
ATOM 3420 C C . SER B 1 110 ? 106.119 -45.426 5.180 1.00 67.66 272 SER B C 1
ATOM 3421 O O . SER B 1 110 ? 106.393 -46.499 5.716 1.00 67.69 272 SER B O 1
ATOM 3424 N N . ILE B 1 111 ? 105.712 -45.326 3.918 1.00 67.22 273 ILE B N 1
ATOM 3425 C CA . ILE B 1 111 ? 105.524 -46.499 3.067 1.00 66.89 273 ILE B CA 1
ATOM 3426 C C . ILE B 1 111 ? 106.477 -46.448 1.873 1.00 66.66 273 ILE B C 1
ATOM 3427 O O . ILE B 1 111 ? 106.618 -45.408 1.227 1.00 66.58 273 ILE B O 1
ATOM 3432 N N . ARG B 1 112 ? 107.131 -47.574 1.593 1.00 66.37 274 ARG B N 1
ATOM 3433 C CA . ARG B 1 112 ? 108.046 -47.687 0.456 1.00 66.17 274 ARG B CA 1
ATOM 3434 C C . ARG B 1 112 ? 107.289 -47.718 -0.868 1.00 66.23 274 ARG B C 1
ATOM 3435 O O . ARG B 1 112 ? 106.136 -48.151 -0.918 1.00 66.29 274 ARG B O 1
ATOM 3443 N N . THR B 1 113 ? 107.945 -47.254 -1.931 1.00 66.33 275 THR B N 1
ATOM 3444 C CA . THR B 1 113 ? 107.362 -47.219 -3.277 1.00 66.45 275 THR B CA 1
ATOM 3445 C C . THR B 1 113 ? 106.889 -48.607 -3.721 1.00 66.64 275 THR B C 1
ATOM 3446 O O . THR B 1 113 ? 107.695 -49.527 -3.886 1.00 66.66 275 THR B O 1
ATOM 3450 N N . GLY B 1 114 ? 105.577 -48.745 -3.902 1.00 66.80 276 GLY B N 1
ATOM 3451 C CA . GLY B 1 114 ? 104.977 -50.018 -4.297 1.00 67.04 276 GLY B CA 1
ATOM 3452 C C . GLY B 1 114 ? 104.260 -50.732 -3.164 1.00 67.17 276 GLY B C 1
ATOM 3453 O O . GLY B 1 114 ? 103.225 -51.359 -3.383 1.00 67.22 276 GLY B O 1
ATOM 3454 N N . LYS B 1 115 ? 104.813 -50.636 -1.954 1.00 67.29 277 LYS B N 1
ATOM 3455 C CA . LYS B 1 115 ? 104.238 -51.280 -0.767 1.00 67.41 277 LYS B CA 1
ATOM 3456 C C . LYS B 1 115 ? 102.939 -50.600 -0.317 1.00 67.49 277 LYS B C 1
ATOM 3457 O O . LYS B 1 115 ? 102.595 -49.520 -0.806 1.00 67.54 277 LYS B O 1
ATOM 3459 N N . THR B 1 116 ? 102.222 -51.238 0.607 1.00 67.61 278 THR B N 1
ATOM 3460 C CA . THR B 1 116 ? 100.932 -50.723 1.089 1.00 67.66 278 THR B CA 1
ATOM 3461 C C . THR B 1 116 ? 100.896 -50.528 2.607 1.00 67.66 278 THR B C 1
ATOM 3462 O O . THR B 1 116 ? 99.926 -49.988 3.148 1.00 67.69 278 THR B O 1
ATOM 3466 N N . SER B 1 117 ? 101.950 -50.976 3.285 1.00 67.61 279 SER B N 1
ATOM 3467 C CA . SER B 1 117 ? 102.081 -50.801 4.731 1.00 67.59 279 SER B CA 1
ATOM 3468 C C . SER B 1 117 ? 103.523 -50.483 5.105 1.00 67.52 279 SER B C 1
ATOM 3469 O O . SER B 1 117 ? 104.456 -50.934 4.439 1.00 67.63 279 SER B O 1
ATOM 3472 N N . GLY B 1 118 ? 103.700 -49.709 6.172 1.00 67.40 280 GLY B N 1
ATOM 3473 C CA . GLY B 1 118 ? 105.031 -49.318 6.620 1.00 67.23 280 GLY B CA 1
ATOM 3474 C C . GLY B 1 118 ? 105.137 -49.119 8.118 1.00 67.22 280 GLY B C 1
ATOM 3475 O O . GLY B 1 118 ? 104.451 -49.785 8.893 1.00 67.31 280 GLY B O 1
ATOM 3476 N N . TYR B 1 119 ? 106.008 -48.197 8.518 1.00 67.17 281 TYR B N 1
ATOM 3477 C CA . TYR B 1 119 ? 106.276 -47.920 9.927 1.00 67.11 281 TYR B CA 1
ATOM 3478 C C . TYR B 1 119 ? 106.205 -46.416 10.182 1.00 67.12 281 TYR B C 1
ATOM 3479 O O . TYR B 1 119 ? 106.328 -45.613 9.251 1.00 67.13 281 TYR B O 1
ATOM 3488 N N . CYS B 1 120 ? 106.004 -46.037 11.440 1.00 67.12 282 CYS B N 1
ATOM 3489 C CA . CYS B 1 120 ? 105.964 -44.625 11.805 1.00 67.14 282 CYS B CA 1
ATOM 3490 C C . CYS B 1 120 ? 107.309 -44.091 12.281 1.00 66.33 282 CYS B C 1
ATOM 3491 O O . CYS B 1 120 ? 107.784 -44.418 13.375 1.00 66.21 282 CYS B O 1
ATOM 3494 N N . ILE B 1 121 ? 107.902 -43.258 11.432 1.00 65.25 283 ILE B N 1
ATOM 3495 C CA . ILE B 1 121 ? 109.236 -42.720 11.641 1.00 64.16 283 ILE B CA 1
ATOM 3496 C C . ILE B 1 121 ? 109.146 -41.206 11.848 1.00 63.43 283 ILE B C 1
ATOM 3497 O O . ILE B 1 121 ? 108.454 -40.522 11.089 1.00 63.38 283 ILE B O 1
ATOM 3502 N N . PRO B 1 122 ? 109.824 -40.683 12.890 1.00 62.66 284 PRO B N 1
ATOM 3503 C CA . PRO B 1 122 ? 109.937 -39.236 13.097 1.00 62.06 284 PRO B CA 1
ATOM 3504 C C . PRO B 1 122 ? 110.461 -38.511 11.853 1.00 61.40 284 PRO B C 1
ATOM 3505 O O . PRO B 1 122 ? 111.455 -38.938 11.254 1.00 61.46 284 PRO B O 1
ATOM 3509 N N . THR B 1 123 ? 109.787 -37.427 11.478 1.00 60.52 285 THR B N 1
ATOM 3510 C CA . THR B 1 123 ? 110.104 -36.675 10.259 1.00 59.54 285 THR B CA 1
ATOM 3511 C C . THR B 1 123 ? 111.507 -36.066 10.255 1.00 58.92 285 THR B C 1
ATOM 3512 O O . THR B 1 123 ? 112.046 -35.752 9.191 1.00 58.83 285 THR B O 1
ATOM 3516 N N . TRP B 1 124 ? 112.094 -35.911 11.439 1.00 57.95 286 TRP B N 1
ATOM 3517 C CA . TRP B 1 124 ? 113.384 -35.240 11.575 1.00 57.05 286 TRP B CA 1
ATOM 3518 C C . TRP B 1 124 ? 114.591 -36.174 11.434 1.00 56.33 286 TRP B C 1
ATOM 3519 O O . TRP B 1 124 ? 115.723 -35.704 11.293 1.00 56.33 286 TRP B O 1
ATOM 3530 N N . PHE B 1 125 ? 114.352 -37.484 11.474 1.00 55.28 287 PHE B N 1
ATOM 3531 C CA . PHE B 1 125 ? 115.419 -38.464 11.258 1.00 54.22 287 PHE B CA 1
ATOM 3532 C C . PHE B 1 125 ? 115.990 -38.307 9.856 1.00 53.37 287 PHE B C 1
ATOM 3533 O O . PHE B 1 125 ? 115.236 -38.268 8.878 1.00 53.45 287 PHE B O 1
ATOM 3541 N N . GLY B 1 126 ? 117.314 -38.216 9.761 1.00 52.16 288 GLY B N 1
ATOM 3542 C CA . GLY B 1 126 ? 117.978 -38.068 8.468 1.00 50.58 288 GLY B CA 1
ATOM 3543 C C . GLY B 1 126 ? 119.492 -38.107 8.528 1.00 49.60 288 GLY B C 1
ATOM 3544 O O . GLY B 1 126 ? 120.078 -38.665 9.458 1.00 49.54 288 GLY B O 1
ATOM 3545 N N . ILE B 1 127 ? 120.123 -37.510 7.521 1.00 48.47 289 ILE B N 1
ATOM 3546 C CA . ILE B 1 127 ? 121.581 -37.503 7.410 1.00 47.30 289 ILE B CA 1
ATOM 3547 C C . ILE B 1 127 ? 122.158 -36.084 7.305 1.00 46.65 289 ILE B C 1
ATOM 3548 O O . ILE B 1 127 ? 123.081 -35.830 6.526 1.00 46.45 289 ILE B O 1
ATOM 3553 N N . SER B 1 128 ? 121.615 -35.170 8.108 1.00 45.71 290 SER B N 1
ATOM 3554 C CA . SER B 1 128 ? 122.072 -33.780 8.127 1.00 44.78 290 SER B CA 1
ATOM 3555 C C . SER B 1 128 ? 123.505 -33.681 8.629 1.00 44.18 290 SER B C 1
ATOM 3556 O O . SER B 1 128 ? 124.251 -32.791 8.225 1.00 44.12 290 SER B O 1
ATOM 3559 N N . HIS B 1 129 ? 123.878 -34.610 9.506 1.00 43.36 291 HIS B N 1
ATOM 3560 C CA . HIS B 1 129 ? 125.242 -34.719 10.018 1.00 42.67 291 HIS B CA 1
ATOM 3561 C C . HIS B 1 129 ? 126.233 -35.094 8.912 1.00 42.24 291 HIS B C 1
ATOM 3562 O O . HIS B 1 129 ? 127.436 -34.905 9.069 1.00 42.15 291 HIS B O 1
ATOM 3569 N N . ALA B 1 130 ? 125.719 -35.636 7.809 1.00 41.64 292 ALA B N 1
ATOM 3570 C CA . ALA B 1 130 ? 126.553 -36.101 6.700 1.00 41.19 292 ALA B CA 1
ATOM 3571 C C . ALA B 1 130 ? 126.556 -35.138 5.511 1.00 40.97 292 ALA B C 1
ATOM 3572 O O . ALA B 1 130 ? 127.582 -34.982 4.840 1.00 41.02 292 ALA B O 1
ATOM 3574 N N . TRP B 1 131 ? 125.412 -34.503 5.249 1.00 40.44 293 TRP B N 1
ATOM 3575 C CA . TRP B 1 131 ? 125.323 -33.482 4.209 1.00 39.73 293 TRP B CA 1
ATOM 3576 C C . TRP B 1 131 ? 126.204 -32.280 4.550 1.00 39.42 293 TRP B C 1
ATOM 3577 O O . TRP B 1 131 ? 126.969 -31.810 3.708 1.00 39.36 293 TRP B O 1
ATOM 3588 N N . SER B 1 132 ? 126.098 -31.805 5.789 1.00 38.93 294 SER B N 1
ATOM 3589 C CA . SER B 1 132 ? 126.828 -30.622 6.249 1.00 38.61 294 SER B CA 1
ATOM 3590 C C . SER B 1 132 ? 128.334 -30.635 5.954 1.00 38.44 294 SER B C 1
ATOM 3591 O O . SER B 1 132 ? 128.852 -29.646 5.440 1.00 38.61 294 SER B O 1
ATOM 3594 N N . PRO B 1 133 ? 129.042 -31.744 6.274 1.00 38.26 295 PRO B N 1
ATOM 3595 C CA . PRO B 1 133 ? 130.466 -31.813 5.938 1.00 38.03 295 PRO B CA 1
ATOM 3596 C C . PRO B 1 133 ? 130.716 -31.854 4.439 1.00 37.94 295 PRO B C 1
ATOM 3597 O O . PRO B 1 133 ? 131.668 -31.242 3.961 1.00 37.92 295 PRO B O 1
ATOM 3601 N N . ALA B 1 134 ? 129.869 -32.577 3.710 1.00 37.92 296 ALA B N 1
ATOM 3602 C CA . ALA B 1 134 ? 130.015 -32.701 2.264 1.00 38.03 296 ALA B CA 1
ATOM 3603 C C . ALA B 1 134 ? 129.826 -31.349 1.592 1.00 38.19 296 ALA B C 1
ATOM 3604 O O . ALA B 1 134 ? 130.492 -31.045 0.606 1.00 38.22 296 ALA B O 1
ATOM 3606 N N . ALA B 1 135 ? 128.922 -30.542 2.144 1.00 38.42 297 ALA B N 1
ATOM 3607 C CA . ALA B 1 135 ? 128.691 -29.179 1.674 1.00 38.67 297 ALA B CA 1
ATOM 3608 C C . ALA B 1 135 ? 129.964 -28.343 1.776 1.00 38.85 297 ALA B C 1
ATOM 3609 O O . ALA B 1 135 ? 130.328 -27.624 0.837 1.00 38.97 297 ALA B O 1
ATOM 3611 N N . ILE B 1 136 ? 130.640 -28.462 2.914 1.00 38.99 298 ILE B N 1
ATOM 3612 C CA . ILE B 1 136 ? 131.867 -27.726 3.177 1.00 39.26 298 ILE B CA 1
ATOM 3613 C C . ILE B 1 136 ? 133.032 -28.272 2.354 1.00 39.59 298 ILE B C 1
ATOM 3614 O O . ILE B 1 136 ? 133.704 -27.517 1.648 1.00 39.89 298 ILE B O 1
ATOM 3619 N N . LEU B 1 137 ? 133.252 -29.581 2.432 1.00 39.98 299 LEU B N 1
ATOM 3620 C CA . LEU B 1 137 ? 134.439 -30.196 1.848 1.00 40.26 299 LEU B CA 1
ATOM 3621 C C . LEU B 1 137 ? 134.357 -30.420 0.343 1.00 40.52 299 LEU B C 1
ATOM 3622 O O . LEU B 1 137 ? 135.354 -30.245 -0.357 1.00 40.54 299 LEU B O 1
ATOM 3627 N N . GLU B 1 138 ? 133.185 -30.810 -0.152 1.00 40.97 300 GLU B N 1
ATOM 3628 C CA . GLU B 1 138 ? 133.020 -31.103 -1.580 1.00 41.61 300 GLU B CA 1
ATOM 3629 C C . GLU B 1 138 ? 132.657 -29.870 -2.403 1.00 41.89 300 GLU B C 1
ATOM 3630 O O . GLU B 1 138 ? 131.857 -29.034 -1.975 1.00 41.96 300 GLU B O 1
ATOM 3636 N N . THR B 1 139 ? 133.263 -29.764 -3.582 1.00 42.39 301 THR B N 1
ATOM 3637 C CA . THR B 1 139 ? 132.847 -28.791 -4.580 1.00 42.97 301 THR B CA 1
ATOM 3638 C C . THR B 1 139 ? 131.446 -29.185 -5.036 1.00 43.39 301 THR B C 1
ATOM 3639 O O . THR B 1 139 ? 131.190 -30.354 -5.333 1.00 43.51 301 THR B O 1
ATOM 3643 N N . GLU B 1 140 ? 130.544 -28.207 -5.070 1.00 44.00 302 GLU B N 1
ATOM 3644 C CA . GLU B 1 140 ? 129.150 -28.441 -5.435 1.00 44.53 302 GLU B CA 1
ATOM 3645 C C . GLU B 1 140 ? 129.002 -28.976 -6.860 1.00 45.06 302 GLU B C 1
ATOM 3646 O O . GLU B 1 140 ? 129.699 -28.516 -7.769 1.00 45.03 302 GLU B O 1
ATOM 3652 N N . PRO B 1 141 ? 128.103 -29.964 -7.055 1.00 45.64 303 PRO B N 1
ATOM 3653 C CA . PRO B 1 141 ? 127.741 -30.374 -8.407 1.00 46.18 303 PRO B CA 1
ATOM 3654 C C . PRO B 1 141 ? 127.076 -29.213 -9.140 1.00 46.75 303 PRO B C 1
ATOM 3655 O O . PRO B 1 141 ? 126.240 -28.517 -8.566 1.00 46.84 303 PRO B O 1
ATOM 3659 N N . LYS B 1 142 ? 127.462 -29.006 -10.392 1.00 47.59 304 LYS B N 1
ATOM 3660 C CA . LYS B 1 142 ? 127.024 -27.848 -11.161 1.00 48.48 304 LYS B CA 1
ATOM 3661 C C . LYS B 1 142 ? 126.147 -28.289 -12.336 1.00 49.00 304 LYS B C 1
ATOM 3662 O O . LYS B 1 142 ? 124.956 -27.974 -12.386 1.00 48.98 304 LYS B O 1
ATOM 3668 N N . CYS B 1 143 ? 126.752 -29.033 -13.262 1.00 49.73 305 CYS B N 1
ATOM 3669 C CA . CYS B 1 143 ? 126.085 -29.548 -14.458 1.00 50.40 305 CYS B CA 1
ATOM 3670 C C . CYS B 1 143 ? 125.710 -31.027 -14.295 1.00 50.41 305 CYS B C 1
ATOM 3671 O O . CYS B 1 143 ? 126.386 -31.757 -13.568 1.00 50.58 305 CYS B O 1
ATOM 3674 N N . PRO B 1 144 ? 124.632 -31.477 -14.970 1.00 50.48 306 PRO B N 1
ATOM 3675 C CA . PRO B 1 144 ? 124.319 -32.910 -14.976 1.00 50.42 306 PRO B CA 1
ATOM 3676 C C . PRO B 1 144 ? 125.384 -33.732 -15.704 1.00 50.38 306 PRO B C 1
ATOM 3677 O O . PRO B 1 144 ? 126.111 -33.195 -16.542 1.00 50.27 306 PRO B O 1
ATOM 3681 N N . VAL B 1 145 ? 125.478 -35.018 -15.366 1.00 50.45 307 VAL B N 1
ATOM 3682 C CA . VAL B 1 145 ? 126.485 -35.916 -15.945 1.00 50.53 307 VAL B CA 1
ATOM 3683 C C . VAL B 1 145 ? 125.851 -37.212 -16.452 1.00 50.54 307 VAL B C 1
ATOM 3684 O O . VAL B 1 145 ? 125.127 -37.889 -15.717 1.00 50.48 307 VAL B O 1
ATOM 3688 N N . LYS B 1 146 ? 126.124 -37.544 -17.711 1.00 50.61 308 LYS B N 1
ATOM 3689 C CA . LYS B 1 146 ? 125.686 -38.812 -18.285 1.00 50.71 308 LYS B CA 1
ATOM 3690 C C . LYS B 1 146 ? 126.797 -39.844 -18.137 1.00 50.75 308 LYS B C 1
ATOM 3691 O O . LYS B 1 146 ? 127.926 -39.620 -18.577 1.00 50.74 308 LYS B O 1
ATOM 3693 N N . HIS B 1 147 ? 126.473 -40.962 -17.492 1.00 50.84 309 HIS B N 1
ATOM 3694 C CA . HIS B 1 147 ? 127.414 -42.064 -17.320 1.00 50.91 309 HIS B CA 1
ATOM 3695 C C . HIS B 1 147 ? 126.714 -43.398 -17.556 1.00 50.94 309 HIS B C 1
ATOM 3696 O O . HIS B 1 147 ? 125.759 -43.738 -16.850 1.00 50.90 309 HIS B O 1
ATOM 3703 N N . ASN B 1 148 ? 127.201 -44.140 -18.553 1.00 50.94 310 ASN B N 1
ATOM 3704 C CA . ASN B 1 148 ? 126.570 -45.380 -19.025 1.00 50.93 310 ASN B CA 1
ATOM 3705 C C . ASN B 1 148 ? 125.070 -45.228 -19.306 1.00 50.72 310 ASN B C 1
ATOM 3706 O O . ASN B 1 148 ? 124.250 -46.015 -18.826 1.00 50.81 310 ASN B O 1
ATOM 3711 N N . GLY B 1 149 ? 124.726 -44.197 -20.076 1.00 50.42 311 GLY B N 1
ATOM 3712 C CA . GLY B 1 149 ? 123.340 -43.934 -20.465 1.00 50.01 311 GLY B CA 1
ATOM 3713 C C . GLY B 1 149 ? 122.422 -43.463 -19.349 1.00 49.67 311 GLY B C 1
ATOM 3714 O O . GLY B 1 149 ? 121.203 -43.410 -19.527 1.00 49.80 311 GLY B O 1
ATOM 3715 N N . VAL B 1 150 ? 123.002 -43.126 -18.199 1.00 49.23 312 VAL B N 1
ATOM 3716 C CA . VAL B 1 150 ? 122.241 -42.618 -17.056 1.00 48.64 312 VAL B CA 1
ATOM 3717 C C . VAL B 1 150 ? 122.626 -41.164 -16.798 1.00 48.26 312 VAL B C 1
ATOM 3718 O O . VAL B 1 150 ? 123.807 -40.849 -16.638 1.00 48.21 312 VAL B O 1
ATOM 3722 N N . THR B 1 151 ? 121.630 -40.284 -16.766 1.00 47.69 313 THR B N 1
ATOM 3723 C CA . THR B 1 151 ? 121.875 -38.867 -16.505 1.00 47.16 313 THR B CA 1
ATOM 3724 C C . THR B 1 151 ? 121.653 -38.527 -15.032 1.00 46.65 313 THR B C 1
ATOM 3725 O O . THR B 1 151 ? 120.534 -38.603 -14.513 1.00 46.37 313 THR B O 1
ATOM 3729 N N . PHE B 1 152 ? 122.746 -38.160 -14.372 1.00 46.11 314 PHE B N 1
ATOM 3730 C CA . PHE B 1 152 ? 122.722 -37.772 -12.972 1.00 45.58 314 PHE B CA 1
ATOM 3731 C C . PHE B 1 152 ? 122.523 -36.272 -12.854 1.00 45.21 314 PHE B C 1
ATOM 3732 O O . PHE B 1 152 ? 123.285 -35.490 -13.426 1.00 45.12 314 PHE B O 1
ATOM 3740 N N . GLN B 1 153 ? 121.489 -35.877 -12.121 1.00 44.58 315 GLN B N 1
ATOM 3741 C CA . GLN B 1 153 ? 121.275 -34.470 -11.829 1.00 44.17 315 GLN B CA 1
ATOM 3742 C C . GLN B 1 153 ? 122.229 -34.040 -10.713 1.00 43.80 315 GLN B C 1
ATOM 3743 O O . GLN B 1 153 ? 122.623 -34.869 -9.888 1.00 43.66 315 GLN B O 1
ATOM 3749 N N . PRO B 1 154 ? 122.623 -32.748 -10.694 1.00 43.35 316 PRO B N 1
ATOM 3750 C CA . PRO B 1 154 ? 123.419 -32.229 -9.582 1.00 42.97 316 PRO B CA 1
ATOM 3751 C C . PRO B 1 154 ? 122.821 -32.600 -8.226 1.00 42.60 316 PRO B C 1
ATOM 3752 O O . PRO B 1 154 ? 123.558 -32.883 -7.281 1.00 42.69 316 PRO B O 1
ATOM 3756 N N . MET B 1 155 ? 121.492 -32.616 -8.154 1.00 42.09 317 MET B N 1
ATOM 3757 C CA . MET B 1 155 ? 120.771 -33.015 -6.950 1.00 41.57 317 MET B CA 1
ATOM 3758 C C . MET B 1 155 ? 120.962 -34.508 -6.634 1.00 41.33 317 MET B C 1
ATOM 3759 O O . MET B 1 155 ? 121.118 -34.880 -5.468 1.00 41.29 317 MET B O 1
ATOM 3764 N N . ASP B 1 156 ? 120.964 -35.350 -7.670 1.00 40.82 318 ASP B N 1
ATOM 3765 C CA . ASP B 1 156 ? 121.219 -36.784 -7.508 1.00 40.33 318 ASP B CA 1
ATOM 3766 C C . ASP B 1 156 ? 122.594 -37.030 -6.895 1.00 40.03 318 ASP B C 1
ATOM 3767 O O . ASP B 1 156 ? 122.748 -37.880 -6.015 1.00 40.00 318 ASP B O 1
ATOM 3772 N N . LEU B 1 157 ? 123.586 -36.277 -7.370 1.00 39.50 319 LEU B N 1
ATOM 3773 C CA . LEU B 1 157 ? 124.950 -36.372 -6.861 1.00 39.02 319 LEU B CA 1
ATOM 3774 C C . LEU B 1 157 ? 125.051 -35.905 -5.412 1.00 38.84 319 LEU B C 1
ATOM 3775 O O . LEU B 1 157 ? 125.814 -36.470 -4.626 1.00 38.97 319 LEU B O 1
ATOM 3780 N N . LYS B 1 158 ? 124.273 -34.883 -5.061 1.00 38.48 320 LYS B N 1
ATOM 3781 C CA . LYS B 1 158 ? 124.205 -34.413 -3.680 1.00 38.11 320 LYS B CA 1
ATOM 3782 C C . LYS B 1 158 ? 123.692 -35.521 -2.763 1.00 37.93 320 LYS B C 1
ATOM 3783 O O . LYS B 1 158 ? 124.144 -35.645 -1.625 1.00 37.92 320 LYS B O 1
ATOM 3789 N N . ALA B 1 159 ? 122.770 -36.333 -3.282 1.00 37.68 321 ALA B N 1
ATOM 3790 C CA . ALA B 1 159 ? 122.231 -37.498 -2.571 1.00 37.37 321 ALA B CA 1
ATOM 3791 C C . ALA B 1 159 ? 123.282 -38.581 -2.364 1.00 37.20 321 ALA B C 1
ATOM 3792 O O . ALA B 1 159 ? 123.438 -39.099 -1.254 1.00 37.11 321 ALA B O 1
ATOM 3794 N N . LEU B 1 160 ? 123.989 -38.922 -3.440 1.00 36.73 322 LEU B N 1
ATOM 3795 C CA . LEU B 1 160 ? 125.011 -39.958 -3.392 1.00 36.45 322 LEU B CA 1
ATOM 3796 C C . LEU B 1 160 ? 126.130 -39.603 -2.414 1.00 36.36 322 LEU B C 1
ATOM 3797 O O . LEU B 1 160 ? 126.407 -40.366 -1.486 1.00 36.48 322 LEU B O 1
ATOM 3802 N N . VAL B 1 161 ? 126.741 -38.434 -2.603 1.00 36.12 323 VAL B N 1
ATOM 3803 C CA . VAL B 1 161 ? 127.850 -37.998 -1.751 1.00 35.77 323 VAL B CA 1
ATOM 3804 C C . VAL B 1 161 ? 127.430 -37.804 -0.287 1.00 35.71 323 VAL B C 1
ATOM 3805 O O . VAL B 1 161 ? 128.239 -38.004 0.620 1.00 35.80 323 VAL B O 1
ATOM 3809 N N . SER B 1 162 ? 126.168 -37.441 -0.059 1.00 35.51 324 SER B N 1
ATOM 3810 C CA . SER B 1 162 ? 125.661 -37.283 1.305 1.00 35.43 324 SER B CA 1
ATOM 3811 C C . SER B 1 162 ? 125.598 -38.613 2.048 1.00 35.31 324 SER B C 1
ATOM 3812 O O . SER B 1 162 ? 125.974 -38.690 3.217 1.00 35.14 324 SER B O 1
ATOM 3815 N N . LEU B 1 163 ? 125.137 -39.658 1.362 1.00 35.28 325 LEU B N 1
ATOM 3816 C CA . LEU B 1 163 ? 125.049 -40.984 1.968 1.00 35.30 325 LEU B CA 1
ATOM 3817 C C . LEU B 1 163 ? 126.429 -41.614 2.118 1.00 35.45 325 LEU B C 1
ATOM 3818 O O . LEU B 1 163 ? 126.667 -42.382 3.056 1.00 35.51 325 LEU B O 1
ATOM 3823 N N . VAL B 1 164 ? 127.328 -41.284 1.192 1.00 35.52 326 VAL B N 1
ATOM 3824 C CA . VAL B 1 164 ? 128.720 -41.701 1.287 1.00 35.71 326 VAL B CA 1
ATOM 3825 C C . VAL B 1 164 ? 129.330 -41.189 2.594 1.00 36.00 326 VAL B C 1
ATOM 3826 O O . VAL B 1 164 ? 129.950 -41.954 3.332 1.00 36.25 326 VAL B O 1
ATOM 3830 N N . TYR B 1 165 ? 129.122 -39.908 2.888 1.00 36.22 327 TYR B N 1
ATOM 3831 C CA . TYR B 1 165 ? 129.611 -39.313 4.131 1.00 36.47 327 TYR B CA 1
ATOM 3832 C C . TYR B 1 165 ? 129.010 -39.956 5.378 1.00 36.98 327 TYR B C 1
ATOM 3833 O O . TYR B 1 165 ? 129.666 -40.019 6.417 1.00 37.28 327 TYR B O 1
ATOM 3842 N N . ASP B 1 166 ? 127.774 -40.436 5.273 1.00 37.74 328 ASP B N 1
ATOM 3843 C CA . ASP B 1 166 ? 127.123 -41.128 6.386 1.00 38.54 328 ASP B CA 1
ATOM 3844 C C . ASP B 1 166 ? 127.744 -42.498 6.635 1.00 39.12 328 ASP B C 1
ATOM 3845 O O . ASP B 1 166 ? 127.960 -42.891 7.783 1.00 39.21 328 ASP B O 1
ATOM 3850 N N . GLY B 1 167 ? 128.022 -43.217 5.551 1.00 39.83 329 GLY B N 1
ATOM 3851 C CA . GLY B 1 167 ? 128.548 -44.570 5.634 1.00 40.80 329 GLY B CA 1
ATOM 3852 C C . GLY B 1 167 ? 130.060 -44.661 5.618 1.00 41.51 329 GLY B C 1
ATOM 3853 O O . GLY B 1 167 ? 130.613 -45.757 5.501 1.00 41.81 329 GLY B O 1
ATOM 3854 N N . ALA B 1 168 ? 130.730 -43.516 5.727 1.00 42.09 330 ALA B N 1
ATOM 3855 C CA . ALA B 1 168 ? 132.188 -43.475 5.785 1.00 42.75 330 ALA B CA 1
ATOM 3856 C C . ALA B 1 168 ? 132.657 -42.785 7.055 1.00 43.31 330 ALA B C 1
ATOM 3857 O O . ALA B 1 168 ? 131.937 -41.964 7.634 1.00 43.53 330 ALA B O 1
ATOM 3859 N N . ARG B 1 169 ? 133.864 -43.136 7.490 1.00 44.13 331 ARG B N 1
ATOM 3860 C CA . ARG B 1 169 ? 134.475 -42.509 8.652 1.00 44.83 331 ARG B CA 1
ATOM 3861 C C . ARG B 1 169 ? 134.916 -41.104 8.265 1.00 45.25 331 ARG B C 1
ATOM 3862 O O . ARG B 1 169 ? 135.737 -40.932 7.358 1.00 45.43 331 ARG B O 1
ATOM 3864 N N . VAL B 1 170 ? 134.340 -40.105 8.929 1.00 45.74 332 VAL B N 1
ATOM 3865 C CA . VAL B 1 170 ? 134.717 -38.715 8.693 1.00 46.14 332 VAL B CA 1
ATOM 3866 C C . VAL B 1 170 ? 135.362 -38.167 9.959 1.00 46.45 332 VAL B C 1
ATOM 3867 O O . VAL B 1 170 ? 134.711 -38.058 11.001 1.00 46.47 332 VAL B O 1
ATOM 3871 N N . GLN B 1 171 ? 136.648 -37.841 9.858 1.00 46.80 333 GLN B N 1
ATOM 3872 C CA . GLN B 1 171 ? 137.418 -37.323 10.988 1.00 47.21 333 GLN B CA 1
ATOM 3873 C C . GLN B 1 171 ? 136.891 -35.952 11.421 1.00 47.15 333 GLN B C 1
ATOM 3874 O O . GLN B 1 171 ? 136.832 -35.024 10.612 1.00 47.22 333 GLN B O 1
ATOM 3880 N N . THR B 1 172 ? 136.497 -35.833 12.689 1.00 47.03 334 THR B N 1
ATOM 3881 C CA . THR B 1 172 ? 135.921 -34.583 13.200 1.00 46.94 334 THR B CA 1
ATOM 3882 C C . THR B 1 172 ? 136.713 -33.957 14.344 1.00 46.95 334 THR B C 1
ATOM 3883 O O . THR B 1 172 ? 137.311 -34.662 15.159 1.00 47.08 334 THR B O 1
ATOM 3887 N N . VAL B 1 173 ? 136.702 -32.627 14.392 1.00 46.91 335 VAL B N 1
ATOM 3888 C CA . VAL B 1 173 ? 137.124 -31.878 15.573 1.00 46.82 335 VAL B CA 1
ATOM 3889 C C . VAL B 1 173 ? 135.848 -31.372 16.254 1.00 46.88 335 VAL B C 1
ATOM 3890 O O . VAL B 1 173 ? 135.276 -30.362 15.847 1.00 46.90 335 VAL B O 1
ATOM 3894 N N . PHE B 1 174 ? 135.402 -32.097 17.277 1.00 46.94 336 PHE B N 1
ATOM 3895 C CA . PHE B 1 174 ? 134.118 -31.839 17.931 1.00 47.00 336 PHE B CA 1
ATOM 3896 C C . PHE B 1 174 ? 134.292 -30.989 19.189 1.00 47.03 336 PHE B C 1
ATOM 3897 O O . PHE B 1 174 ? 135.129 -31.299 20.037 1.00 47.16 336 PHE B O 1
ATOM 3905 N N . THR B 1 175 ? 133.505 -29.920 19.304 1.00 47.06 337 THR B N 1
ATOM 3906 C CA . THR B 1 175 ? 133.584 -29.012 20.457 1.00 47.13 337 THR B CA 1
ATOM 3907 C C . THR B 1 175 ? 132.206 -28.613 20.986 1.00 47.33 337 THR B C 1
ATOM 3908 O O . THR B 1 175 ? 131.262 -28.445 20.212 1.00 47.36 337 THR B O 1
ATOM 3912 N N . GLY B 1 176 ? 132.105 -28.451 22.305 1.00 47.54 338 GLY B N 1
ATOM 3913 C CA . GLY B 1 176 ? 130.853 -28.051 22.952 1.00 47.70 338 GLY B CA 1
ATOM 3914 C C . GLY B 1 176 ? 130.465 -28.955 24.107 1.00 47.76 338 GLY B C 1
ATOM 3915 O O . GLY B 1 176 ? 130.187 -30.140 23.916 1.00 47.86 338 GLY B O 1
ATOM 3916 N N . ASP B 1 199 ? 126.415 -27.707 27.045 1.00 49.16 361 ASP B N 1
ATOM 3917 C CA . ASP B 1 199 ? 126.257 -26.261 26.906 1.00 49.08 361 ASP B CA 1
ATOM 3918 C C . ASP B 1 199 ? 127.361 -25.659 26.029 1.00 48.56 361 ASP B C 1
ATOM 3919 O O . ASP B 1 199 ? 128.292 -26.363 25.618 1.00 48.77 361 ASP B O 1
ATOM 3924 N N . LEU B 1 200 ? 127.246 -24.364 25.736 1.00 47.60 362 LEU B N 1
ATOM 3925 C CA . LEU B 1 200 ? 128.267 -23.645 24.975 1.00 46.50 362 LEU B CA 1
ATOM 3926 C C . LEU B 1 200 ? 128.494 -22.256 25.555 1.00 45.83 362 LEU B C 1
ATOM 3927 O O . LEU B 1 200 ? 127.565 -21.452 25.647 1.00 45.87 362 LEU B O 1
ATOM 3932 N N . ASN B 1 201 ? 129.735 -21.987 25.946 1.00 44.81 363 ASN B N 1
ATOM 3933 C CA . ASN B 1 201 ? 130.115 -20.700 26.513 1.00 43.83 363 ASN B CA 1
ATOM 3934 C C . ASN B 1 201 ? 130.194 -19.626 25.418 1.00 43.18 363 ASN B C 1
ATOM 3935 O O . ASN B 1 201 ? 130.738 -19.884 24.339 1.00 43.18 363 ASN B O 1
ATOM 3940 N N . PRO B 1 202 ? 129.640 -18.423 25.688 1.00 42.34 364 PRO B N 1
ATOM 3941 C CA . PRO B 1 202 ? 129.635 -17.333 24.705 1.00 41.64 364 PRO B CA 1
ATOM 3942 C C . PRO B 1 202 ? 131.040 -16.907 24.289 1.00 41.04 364 PRO B C 1
ATOM 3943 O O . PRO B 1 202 ? 131.259 -16.552 23.129 1.00 40.88 364 PRO B O 1
ATOM 3947 N N . ALA B 1 203 ? 131.972 -16.942 25.241 1.00 40.29 365 ALA B N 1
ATOM 3948 C CA . ALA B 1 203 ? 133.373 -16.627 24.984 1.00 39.44 365 ALA B CA 1
ATOM 3949 C C . ALA B 1 203 ? 133.945 -17.567 23.940 1.00 38.95 365 ALA B C 1
ATOM 3950 O O . ALA B 1 203 ? 134.557 -17.120 22.969 1.00 38.85 365 ALA B O 1
ATOM 3952 N N . TYR B 1 204 ? 133.736 -18.867 24.134 1.00 38.21 366 TYR B N 1
ATOM 3953 C CA . TYR B 1 204 ? 134.233 -19.844 23.181 1.00 37.56 366 TYR B CA 1
ATOM 3954 C C . TYR B 1 204 ? 133.589 -19.640 21.812 1.00 37.27 366 TYR B C 1
ATOM 3955 O O . TYR B 1 204 ? 134.283 -19.647 20.795 1.00 37.17 366 TYR B O 1
ATOM 3964 N N . PHE B 1 205 ? 132.270 -19.451 21.799 1.00 36.90 367 PHE B N 1
ATOM 3965 C CA . PHE B 1 205 ? 131.520 -19.266 20.557 1.00 36.52 367 PHE B CA 1
ATOM 3966 C C . PHE B 1 205 ? 132.090 -18.125 19.726 1.00 36.42 367 PHE B C 1
ATOM 3967 O O . PHE B 1 205 ? 132.314 -18.281 18.526 1.00 36.38 367 PHE B O 1
ATOM 3975 N N . HIS B 1 206 ? 132.321 -16.984 20.372 1.00 36.22 368 HIS B N 1
ATOM 3976 C CA . HIS B 1 206 ? 132.864 -15.811 19.695 1.00 36.09 368 HIS B CA 1
ATOM 3977 C C . HIS B 1 206 ? 134.267 -16.083 19.164 1.00 36.04 368 HIS B C 1
ATOM 3978 O O . HIS B 1 206 ? 134.539 -15.855 17.984 1.00 36.18 368 HIS B O 1
ATOM 3985 N N . ILE B 1 207 ? 135.141 -16.579 20.039 1.00 35.89 369 ILE B N 1
ATOM 3986 C CA . ILE B 1 207 ? 136.527 -16.882 19.684 1.00 35.70 369 ILE B CA 1
ATOM 3987 C C . ILE B 1 207 ? 136.599 -17.896 18.538 1.00 35.66 369 ILE B C 1
ATOM 3988 O O . ILE B 1 207 ? 137.317 -17.679 17.561 1.00 35.71 369 ILE B O 1
ATOM 3993 N N . ALA B 1 208 ? 135.839 -18.982 18.651 1.00 35.52 370 ALA B N 1
ATOM 3994 C CA . ALA B 1 208 ? 135.786 -19.996 17.602 1.00 35.44 370 ALA B CA 1
ATOM 3995 C C . ALA B 1 208 ? 135.376 -19.394 16.261 1.00 35.46 370 ALA B C 1
ATOM 3996 O O . ALA B 1 208 ? 136.076 -19.564 15.263 1.00 35.41 370 ALA B O 1
ATOM 3998 N N . SER B 1 209 ? 134.259 -18.669 16.257 1.00 35.55 371 SER B N 1
ATOM 3999 C CA . SER B 1 209 ? 133.683 -18.108 15.033 1.00 35.68 371 SER B CA 1
ATOM 4000 C C . SER B 1 209 ? 134.593 -17.089 14.351 1.00 35.84 371 SER B C 1
ATOM 4001 O O . SER B 1 209 ? 134.840 -17.178 13.147 1.00 35.98 371 SER B O 1
ATOM 4004 N N . ALA B 1 210 ? 135.085 -16.125 15.125 1.00 35.95 372 ALA B N 1
ATOM 4005 C CA . ALA B 1 210 ? 135.953 -15.078 14.599 1.00 36.08 372 ALA B CA 1
ATOM 4006 C C . ALA B 1 210 ? 137.270 -15.649 14.073 1.00 36.23 372 ALA B C 1
ATOM 4007 O O . ALA B 1 210 ? 137.745 -15.240 13.013 1.00 36.29 372 ALA B O 1
ATOM 4009 N N . ASN B 1 211 ? 137.848 -16.595 14.811 1.00 36.34 373 ASN B N 1
ATOM 4010 C CA . ASN B 1 211 ? 139.088 -17.249 14.398 1.00 36.48 373 ASN B CA 1
ATOM 4011 C C . ASN B 1 211 ? 138.924 -18.124 13.156 1.00 36.70 373 ASN B C 1
ATOM 4012 O O . ASN B 1 211 ? 139.649 -17.952 12.176 1.00 36.81 373 ASN B O 1
ATOM 4017 N N . ILE B 1 212 ? 137.967 -19.049 13.195 1.00 36.91 374 ILE B N 1
ATOM 4018 C CA . ILE B 1 212 ? 137.775 -19.998 12.098 1.00 37.18 374 ILE B CA 1
ATOM 4019 C C . ILE B 1 212 ? 137.329 -19.308 10.803 1.00 37.50 374 ILE B C 1
ATOM 4020 O O . ILE B 1 212 ? 137.932 -19.518 9.750 1.00 37.70 374 ILE B O 1
ATOM 4025 N N . LEU B 1 213 ? 136.293 -18.478 10.888 1.00 37.96 375 LEU B N 1
ATOM 4026 C CA . LEU B 1 213 ? 135.723 -17.831 9.704 1.00 38.54 375 LEU B CA 1
ATOM 4027 C C . LEU B 1 213 ? 136.484 -16.583 9.255 1.00 39.11 375 LEU B C 1
ATOM 4028 O O . LEU B 1 213 ? 136.548 -16.286 8.061 1.00 39.18 375 LEU B O 1
ATOM 4033 N N . GLY B 1 214 ? 137.070 -15.868 10.212 1.00 39.84 376 GLY B N 1
ATOM 4034 C CA . GLY B 1 214 ? 137.705 -14.582 9.941 1.00 40.81 376 GLY B CA 1
ATOM 4035 C C . GLY B 1 214 ? 139.203 -14.619 9.720 1.00 41.46 376 GLY B C 1
ATOM 4036 O O . GLY B 1 214 ? 139.717 -13.915 8.850 1.00 41.79 376 GLY B O 1
ATOM 4037 N N . LYS B 1 215 ? 139.909 -15.426 10.508 1.00 42.04 377 LYS B N 1
ATOM 4038 C CA . LYS B 1 215 ? 141.369 -15.501 10.415 1.00 42.64 377 LYS B CA 1
ATOM 4039 C C . LYS B 1 215 ? 141.900 -16.730 9.679 1.00 42.87 377 LYS B C 1
ATOM 4040 O O . LYS B 1 215 ? 142.960 -16.666 9.062 1.00 42.98 377 LYS B O 1
ATOM 4046 N N . LEU B 1 216 ? 141.165 -17.837 9.737 1.00 43.32 378 LEU B N 1
ATOM 4047 C CA . LEU B 1 216 ? 141.681 -19.124 9.266 1.00 43.70 378 LEU B CA 1
ATOM 4048 C C . LEU B 1 216 ? 141.097 -19.629 7.943 1.00 44.05 378 LEU B C 1
ATOM 4049 O O . LEU B 1 216 ? 141.348 -20.772 7.555 1.00 44.29 378 LEU B O 1
ATOM 4054 N N . ASN B 1 217 ? 140.332 -18.783 7.252 1.00 44.51 379 ASN B N 1
ATOM 4055 C CA . ASN B 1 217 ? 139.757 -19.125 5.942 1.00 44.93 379 ASN B CA 1
ATOM 4056 C C . ASN B 1 217 ? 139.059 -20.487 5.915 1.00 45.00 379 ASN B C 1
ATOM 4057 O O . ASN B 1 217 ? 139.110 -21.211 4.917 1.00 45.09 379 ASN B O 1
ATOM 4062 N N . SER B 1 218 ? 138.405 -20.822 7.021 1.00 45.06 380 SER B N 1
ATOM 4063 C CA . SER B 1 218 ? 137.756 -22.115 7.180 1.00 45.23 380 SER B CA 1
ATOM 4064 C C . SER B 1 218 ? 136.329 -21.931 7.697 1.00 45.23 380 SER B C 1
ATOM 4065 O O . SER B 1 218 ? 135.890 -20.801 7.926 1.00 45.35 380 SER B O 1
ATOM 4068 N N . THR B 1 219 ? 135.604 -23.035 7.863 1.00 45.23 381 THR B N 1
ATOM 4069 C CA . THR B 1 219 ? 134.270 -22.998 8.468 1.00 45.30 381 THR B CA 1
ATOM 4070 C C . THR B 1 219 ? 133.977 -24.241 9.326 1.00 45.53 381 THR B C 1
ATOM 4071 O O . THR B 1 219 ? 134.836 -25.111 9.489 1.00 45.41 381 THR B O 1
ATOM 4075 N N . PHE B 1 220 ? 132.771 -24.304 9.886 1.00 45.79 382 PHE B N 1
ATOM 4076 C CA . PHE B 1 220 ? 132.368 -25.420 10.735 1.00 46.00 382 PHE B CA 1
ATOM 4077 C C . PHE B 1 220 ? 130.893 -25.781 10.579 1.00 46.39 382 PHE B C 1
ATOM 4078 O O . PHE B 1 220 ? 130.167 -25.160 9.802 1.00 46.36 382 PHE B O 1
ATOM 4086 N N . VAL B 1 221 ? 130.475 -26.807 11.315 1.00 47.05 383 VAL B N 1
ATOM 4087 C CA . VAL B 1 221 ? 129.087 -27.242 11.371 1.00 47.75 383 VAL B CA 1
ATOM 4088 C C . VAL B 1 221 ? 128.570 -26.930 12.767 1.00 48.51 383 VAL B C 1
ATOM 4089 O O . VAL B 1 221 ? 129.329 -26.982 13.735 1.00 48.55 383 VAL B O 1
ATOM 4093 N N . ALA B 1 222 ? 127.285 -26.597 12.871 1.00 49.70 384 ALA B N 1
ATOM 4094 C CA . ALA B 1 222 ? 126.683 -26.263 14.160 1.00 51.05 384 ALA B CA 1
ATOM 4095 C C . ALA B 1 222 ? 125.257 -26.770 14.291 1.00 51.93 384 ALA B C 1
ATOM 4096 O O . ALA B 1 222 ? 124.519 -26.828 13.308 1.00 52.16 384 ALA B O 1
ATOM 4098 N N . ASP B 1 223 ? 124.884 -27.155 15.511 1.00 53.38 385 ASP B N 1
ATOM 4099 C CA . ASP B 1 223 ? 123.490 -27.425 15.840 1.00 54.79 385 ASP B CA 1
ATOM 4100 C C . ASP B 1 223 ? 122.861 -26.105 16.245 1.00 55.64 385 ASP B C 1
ATOM 4101 O O . ASP B 1 223 ? 123.172 -25.558 17.305 1.00 55.84 385 ASP B O 1
ATOM 4106 N N . VAL B 1 224 ? 121.987 -25.594 15.386 1.00 56.88 386 VAL B N 1
ATOM 4107 C CA . VAL B 1 224 ? 121.350 -24.302 15.606 1.00 58.04 386 VAL B CA 1
ATOM 4108 C C . VAL B 1 224 ? 120.166 -24.403 16.567 1.00 58.82 386 VAL B C 1
ATOM 4109 O O . VAL B 1 224 ? 120.000 -23.553 17.444 1.00 59.10 386 VAL B O 1
ATOM 4113 N N . THR B 1 225 ? 119.349 -25.440 16.390 1.00 59.94 387 THR B N 1
ATOM 4114 C CA . THR B 1 225 ? 118.213 -25.700 17.274 1.00 60.91 387 THR B CA 1
ATOM 4115 C C . THR B 1 225 ? 118.714 -26.161 18.644 1.00 61.41 387 THR B C 1
ATOM 4116 O O . THR B 1 225 ? 119.367 -27.205 18.760 1.00 61.58 387 THR B O 1
ATOM 4120 N N . ALA B 1 226 ? 118.417 -25.365 19.671 1.00 62.08 388 ALA B N 1
ATOM 4121 C CA . ALA B 1 226 ? 118.863 -25.649 21.041 1.00 62.60 388 ALA B CA 1
ATOM 4122 C C . ALA B 1 226 ? 117.935 -26.618 21.787 1.00 62.82 388 ALA B C 1
ATOM 4123 O O . ALA B 1 226 ? 118.174 -26.943 22.954 1.00 62.94 388 ALA B O 1
ATOM 4125 N N . GLY B 1 227 ? 116.888 -27.079 21.102 1.00 63.13 389 GLY B N 1
ATOM 4126 C CA . GLY B 1 227 ? 115.949 -28.054 21.660 1.00 63.35 389 GLY B CA 1
ATOM 4127 C C . GLY B 1 227 ? 116.480 -29.480 21.669 1.00 63.44 389 GLY B C 1
ATOM 4128 O O . GLY B 1 227 ? 117.697 -29.708 21.647 1.00 63.45 389 GLY B O 1
ATOM 4129 N N . ALA B 1 228 ? 115.557 -30.441 21.701 1.00 63.38 390 ALA B N 1
ATOM 4130 C CA . ALA B 1 228 ? 115.901 -31.864 21.769 1.00 63.19 390 ALA B CA 1
ATOM 4131 C C . ALA B 1 228 ? 116.563 -32.364 20.481 1.00 62.99 390 ALA B C 1
ATOM 4132 O O . ALA B 1 228 ? 117.616 -33.009 20.526 1.00 62.89 390 ALA B O 1
ATOM 4134 N N . GLU B 1 229 ? 115.942 -32.048 19.345 1.00 62.67 391 GLU B N 1
ATOM 4135 C CA . GLU B 1 229 ? 116.420 -32.472 18.027 1.00 62.28 391 GLU B CA 1
ATOM 4136 C C . GLU B 1 229 ? 117.833 -31.975 17.729 1.00 61.84 391 GLU B C 1
ATOM 4137 O O . GLU B 1 229 ? 118.220 -30.871 18.134 1.00 61.88 391 GLU B O 1
A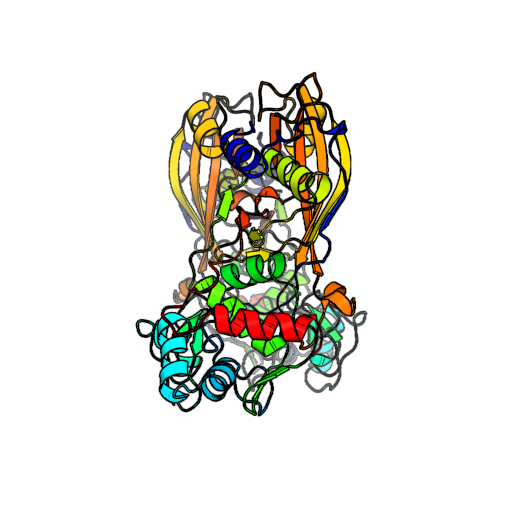TOM 4143 N N . VAL B 1 230 ? 118.594 -32.804 17.019 1.00 61.08 392 VAL B N 1
ATOM 4144 C CA . VAL B 1 230 ? 119.932 -32.442 16.565 1.00 60.26 392 VAL B CA 1
ATOM 4145 C C . VAL B 1 230 ? 119.853 -31.998 15.102 1.00 59.65 392 VAL B C 1
ATOM 4146 O O . VAL B 1 230 ? 119.472 -32.783 14.230 1.00 59.61 392 VAL B O 1
ATOM 4150 N N . TRP B 1 231 ? 120.192 -30.734 14.851 1.00 58.68 393 TRP B N 1
ATOM 4151 C CA . TRP B 1 231 ? 120.150 -30.160 13.503 1.00 57.70 393 TRP B CA 1
ATOM 4152 C C . TRP B 1 231 ? 121.498 -29.596 13.064 1.00 56.64 393 TRP B C 1
ATOM 4153 O O . TRP B 1 231 ? 121.853 -28.463 13.408 1.00 56.58 393 TRP B O 1
ATOM 4164 N N . ASN B 1 232 ? 122.237 -30.387 12.292 1.00 54.99 394 ASN B N 1
ATOM 4165 C CA . ASN B 1 232 ? 123.529 -29.967 11.766 1.00 53.29 394 ASN B CA 1
ATOM 4166 C C . ASN B 1 232 ? 123.367 -29.124 10.510 1.00 52.20 394 ASN B C 1
ATOM 4167 O O . ASN B 1 232 ? 122.762 -29.567 9.535 1.00 52.07 394 ASN B O 1
ATOM 4172 N N . GLN B 1 233 ? 123.890 -27.901 10.549 1.00 50.70 395 GLN B N 1
ATOM 4173 C CA . GLN B 1 233 ? 123.854 -26.996 9.398 1.00 49.27 395 GLN B CA 1
ATOM 4174 C C . GLN B 1 233 ? 125.257 -26.465 9.114 1.00 48.25 395 GL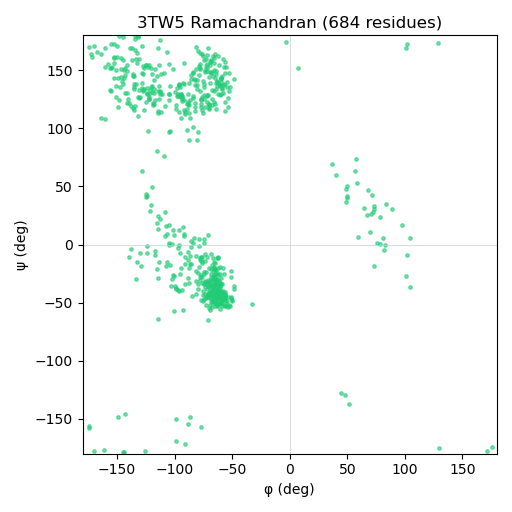N B C 1
ATOM 4175 O O . GLN B 1 233 ? 125.966 -26.075 10.044 1.00 48.14 395 GLN B O 1
ATOM 4181 N N . PRO B 1 234 ? 125.668 -26.453 7.832 1.00 47.17 396 PRO B N 1
ATOM 4182 C CA . PRO B 1 234 ? 126.975 -25.904 7.471 1.00 46.43 396 PRO B CA 1
ATOM 4183 C C . PRO B 1 234 ? 126.985 -24.374 7.528 1.00 45.76 396 PRO B C 1
ATOM 4184 O O . PRO B 1 234 ? 126.152 -23.721 6.896 1.00 45.73 396 PRO B O 1
ATOM 4188 N N . VAL B 1 235 ? 127.921 -23.818 8.290 1.00 44.86 397 VAL B N 1
ATOM 4189 C CA . VAL B 1 235 ? 127.993 -22.373 8.514 1.00 44.00 397 VAL B CA 1
ATOM 4190 C C . VAL B 1 235 ? 128.663 -21.643 7.342 1.00 43.62 397 VAL B C 1
ATOM 4191 O O . VAL B 1 235 ? 129.709 -22.068 6.849 1.00 43.46 397 VAL B O 1
ATOM 4195 N N . ARG B 1 236 ? 128.045 -20.549 6.901 1.00 43.00 398 ARG B N 1
ATOM 4196 C CA . ARG B 1 236 ? 128.566 -19.755 5.791 1.00 42.47 398 ARG B CA 1
ATOM 4197 C C . ARG B 1 236 ? 129.368 -18.544 6.256 1.00 42.24 398 ARG B C 1
ATOM 4198 O O . ARG B 1 236 ? 130.389 -18.204 5.651 1.00 42.20 398 ARG B O 1
ATOM 4206 N N . GLY B 1 237 ? 128.907 -17.888 7.319 1.00 41.88 399 GLY B N 1
ATOM 4207 C CA . GLY B 1 237 ? 129.554 -16.666 7.774 1.00 41.43 399 GLY B CA 1
ATOM 4208 C C . GLY B 1 237 ? 129.234 -16.186 9.172 1.00 41.19 399 GLY B C 1
ATOM 4209 O O . GLY B 1 237 ? 128.249 -16.600 9.786 1.00 41.08 399 GLY B O 1
ATOM 4210 N N . PHE B 1 238 ? 130.084 -15.289 9.656 1.00 41.05 400 PHE B N 1
ATOM 4211 C CA . PHE B 1 238 ? 129.959 -14.697 10.976 1.00 41.04 400 PHE B CA 1
ATOM 4212 C C . PHE B 1 238 ? 130.194 -13.189 10.880 1.00 41.21 400 PHE B C 1
ATOM 4213 O O . PHE B 1 238 ? 131.122 -12.740 10.202 1.00 41.13 400 PHE B O 1
ATOM 4221 N N . LYS B 1 239 ? 129.345 -12.418 11.555 1.00 41.40 401 LYS B N 1
ATOM 4222 C CA . LYS B 1 239 ? 129.431 -10.958 11.535 1.00 41.57 401 LYS B CA 1
ATOM 4223 C C . LYS B 1 239 ? 129.078 -10.370 12.893 1.00 41.45 401 LYS B C 1
ATOM 4224 O O . LYS B 1 239 ? 128.056 -10.724 13.485 1.00 41.47 401 LYS B O 1
ATOM 4230 N N . VAL B 1 240 ? 129.935 -9.474 13.376 1.00 41.44 402 VAL B N 1
ATOM 4231 C CA . VAL B 1 240 ? 129.693 -8.739 14.617 1.00 41.44 402 VAL B CA 1
ATOM 4232 C C . VAL B 1 240 ? 128.976 -7.424 14.297 1.00 41.51 402 VAL B C 1
ATOM 4233 O O . VAL B 1 240 ? 129.523 -6.556 13.614 1.00 41.48 402 VAL B O 1
ATOM 4237 N N . TYR B 1 241 ? 127.746 -7.294 14.786 1.00 41.60 403 TYR B N 1
ATOM 4238 C CA . TYR B 1 241 ? 126.938 -6.103 14.540 1.00 41.80 403 TYR B CA 1
ATOM 4239 C C . TYR B 1 241 ? 127.173 -5.004 15.575 1.00 41.91 403 TYR B C 1
ATOM 4240 O O . TYR B 1 241 ? 127.101 -3.819 15.247 1.00 42.07 403 TYR B O 1
ATOM 4249 N N . GLU B 1 242 ? 127.456 -5.396 16.816 1.00 42.01 404 GLU B N 1
ATOM 4250 C CA . GLU B 1 242 ? 127.734 -4.431 17.876 1.00 42.03 404 GLU B CA 1
ATOM 4251 C C . GLU B 1 242 ? 128.776 -4.913 18.880 1.00 42.16 404 GLU B C 1
ATOM 4252 O O . GLU B 1 242 ? 128.804 -6.088 19.247 1.00 42.22 404 GLU B O 1
ATOM 4258 N N . GLN B 1 243 ? 129.629 -3.984 19.305 1.00 42.29 405 GLN B N 1
ATOM 4259 C CA . GLN B 1 243 ? 130.539 -4.175 20.427 1.00 42.40 405 GLN B CA 1
ATOM 4260 C C . GLN B 1 243 ? 130.469 -2.922 21.279 1.00 42.50 405 GLN B C 1
ATOM 4261 O O . GLN B 1 243 ? 130.835 -1.832 20.822 1.00 42.81 405 GLN B O 1
ATOM 4267 N N . THR B 1 244 ? 129.990 -3.070 22.510 1.00 42.49 406 THR B N 1
ATOM 4268 C CA . THR B 1 244 ? 129.883 -1.937 23.421 1.00 42.47 406 THR B CA 1
ATOM 4269 C C . THR B 1 244 ? 130.569 -2.230 24.746 1.00 42.58 406 THR B C 1
ATOM 4270 O O . THR B 1 244 ? 130.168 -3.135 25.479 1.00 42.57 406 THR B O 1
ATOM 4274 N N . GLU B 1 245 ? 131.616 -1.461 25.032 1.00 42.75 407 GLU B N 1
ATOM 4275 C CA . GLU B 1 245 ? 132.342 -1.577 26.290 1.00 42.93 407 GLU B CA 1
ATOM 4276 C C . GLU B 1 245 ? 131.470 -1.121 27.456 1.00 42.67 407 GLU B C 1
ATOM 4277 O O . GLU B 1 245 ? 130.810 -0.078 27.387 1.00 42.74 407 GLU B O 1
ATOM 4283 N N . MET B 1 246 ? 131.454 -1.931 28.510 1.00 42.29 408 MET B N 1
ATOM 4284 C CA . MET B 1 246 ? 130.719 -1.625 29.731 1.00 41.81 408 MET B CA 1
ATOM 4285 C C . MET B 1 246 ? 131.600 -1.923 30.933 1.00 41.51 408 MET B C 1
ATOM 4286 O O . MET B 1 246 ? 132.400 -2.861 30.911 1.00 41.38 408 MET B O 1
ATOM 4291 N N . THR B 1 247 ? 131.461 -1.121 31.981 1.00 41.12 409 THR B N 1
ATOM 4292 C CA . THR B 1 247 ? 132.136 -1.413 33.237 1.00 40.85 409 THR B CA 1
ATOM 4293 C C . THR B 1 247 ? 131.425 -2.597 33.893 1.00 40.68 409 THR B C 1
ATOM 4294 O O . THR B 1 247 ? 130.279 -2.902 33.550 1.00 40.72 409 THR B O 1
ATOM 4298 N N . LEU B 1 248 ? 132.108 -3.273 34.814 1.00 40.49 410 LEU B N 1
ATOM 4299 C CA . LEU B 1 248 ? 131.513 -4.389 35.550 1.00 40.21 410 LEU B CA 1
ATOM 4300 C C . LEU B 1 248 ? 130.151 -4.004 36.131 1.00 40.17 410 LEU B C 1
ATOM 4301 O O . LEU B 1 248 ? 129.171 -4.735 35.966 1.00 40.03 410 LEU B O 1
ATOM 4306 N N . GLU B 1 249 ? 130.105 -2.842 36.784 1.00 40.06 411 GLU B N 1
ATOM 4307 C CA . GLU B 1 249 ? 128.894 -2.332 37.429 1.00 40.06 411 GLU B CA 1
ATOM 4308 C C . GLU B 1 249 ? 127.792 -1.984 36.426 1.00 39.89 411 GLU B C 1
ATOM 4309 O O . GLU B 1 249 ? 126.607 -2.185 36.708 1.00 39.95 411 GLU B O 1
ATOM 4315 N N . GLU B 1 250 ? 128.183 -1.460 35.266 1.00 39.59 412 GLU B N 1
ATOM 4316 C CA . GLU B 1 250 ? 127.230 -1.160 34.197 1.00 39.41 412 GLU B CA 1
ATOM 4317 C C . GLU B 1 250 ? 126.549 -2.433 33.686 1.00 39.18 412 GLU B C 1
ATOM 4318 O O . GLU B 1 250 ? 125.324 -2.477 33.549 1.00 39.02 412 GLU B O 1
ATOM 4324 N N . GLY B 1 251 ? 127.348 -3.466 33.426 1.00 38.87 413 GLY B N 1
ATOM 4325 C CA . GLY B 1 251 ? 126.839 -4.741 32.928 1.00 38.48 413 GLY B CA 1
ATOM 4326 C C . GLY B 1 251 ? 125.971 -5.471 33.933 1.00 38.21 413 GLY B C 1
ATOM 4327 O O . GLY B 1 251 ? 124.958 -6.073 33.567 1.00 38.06 413 GLY B O 1
ATOM 4328 N N . ALA B 1 252 ? 126.373 -5.407 35.201 1.00 37.92 414 ALA B N 1
ATOM 4329 C CA . ALA B 1 252 ? 125.670 -6.081 36.290 1.00 37.67 414 ALA B CA 1
ATOM 4330 C C . ALA B 1 252 ? 124.260 -5.532 36.486 1.00 37.58 414 ALA B C 1
ATOM 4331 O O . ALA B 1 252 ? 123.307 -6.293 36.661 1.00 37.59 414 ALA B O 1
ATOM 4333 N N . GLN B 1 253 ? 124.141 -4.207 36.446 1.00 37.40 415 GLN B N 1
ATOM 4334 C CA . GLN B 1 253 ? 122.870 -3.526 36.655 1.00 37.08 415 GLN B CA 1
ATOM 4335 C C . GLN B 1 253 ? 121.949 -3.637 35.438 1.00 36.92 415 GLN B C 1
ATOM 4336 O O . GLN B 1 253 ? 120.757 -3.899 35.584 1.00 36.96 415 GLN B O 1
ATOM 4342 N N . THR B 1 254 ? 122.511 -3.452 34.247 1.00 36.75 416 THR B N 1
ATOM 4343 C CA . THR B 1 254 ? 121.740 -3.466 33.003 1.00 36.69 416 THR B CA 1
ATOM 4344 C C . THR B 1 254 ? 121.109 -4.827 32.710 1.00 36.74 416 THR B C 1
ATOM 4345 O O . THR B 1 254 ? 119.962 -4.901 32.263 1.00 36.79 416 THR B O 1
ATOM 4349 N N . PHE B 1 255 ? 121.853 -5.896 32.977 1.00 36.77 417 PHE B N 1
ATOM 4350 C CA . PHE B 1 255 ? 121.420 -7.235 32.585 1.00 36.72 417 PHE B CA 1
ATOM 4351 C C . PHE B 1 255 ? 120.968 -8.132 33.732 1.00 36.90 417 PHE B C 1
ATOM 4352 O O . PHE B 1 255 ? 120.278 -9.121 33.494 1.00 37.15 417 PHE B O 1
ATOM 4360 N N . TYR B 1 256 ? 121.345 -7.796 34.965 1.00 37.19 418 TYR B N 1
ATOM 4361 C CA . TYR B 1 256 ? 121.008 -8.649 36.115 1.00 37.58 418 TYR B CA 1
ATOM 4362 C C . TYR B 1 256 ? 120.377 -7.911 37.298 1.00 37.90 418 TYR B C 1
ATOM 4363 O O . TYR B 1 256 ? 119.915 -8.539 38.254 1.00 38.10 418 TYR B O 1
ATOM 4372 N N . GLY B 1 257 ? 120.351 -6.581 37.220 1.00 38.16 419 GLY B N 1
ATOM 4373 C CA . GLY B 1 257 ? 119.762 -5.751 38.267 1.00 38.52 419 GLY B CA 1
ATOM 4374 C C . GLY B 1 257 ? 120.571 -5.737 39.549 1.00 38.82 419 GLY B C 1
ATOM 4375 O O . GLY B 1 257 ? 120.026 -5.503 40.631 1.00 38.94 419 GLY B O 1
ATOM 4376 N N . LEU B 1 258 ? 121.874 -5.978 39.420 1.00 39.16 420 LEU B N 1
ATOM 4377 C CA . LEU B 1 258 ? 122.774 -6.083 40.568 1.00 39.49 420 LEU B CA 1
ATOM 4378 C C . LEU B 1 258 ? 123.775 -4.940 40.601 1.00 39.67 420 LEU B C 1
ATOM 4379 O O . LEU B 1 258 ? 124.099 -4.355 39.568 1.00 39.66 420 LEU B O 1
ATOM 4384 N N . GLU B 1 259 ? 124.263 -4.632 41.797 1.00 40.05 421 GLU B N 1
ATOM 4385 C CA . GLU B 1 259 ? 125.244 -3.570 41.978 1.00 40.54 421 GLU B CA 1
ATOM 4386 C C . GLU B 1 259 ? 126.648 -4.017 41.581 1.00 40.36 421 GLU B C 1
ATOM 4387 O O . GLU B 1 259 ? 127.456 -3.200 41.136 1.00 40.45 421 GLU B O 1
ATOM 4393 N N . ALA B 1 260 ? 126.931 -5.309 41.747 1.00 40.18 422 ALA B N 1
ATOM 4394 C CA . ALA B 1 260 ? 128.232 -5.882 41.401 1.00 39.87 422 ALA B CA 1
ATOM 4395 C C . ALA B 1 260 ? 128.082 -7.077 40.464 1.00 39.82 422 ALA B C 1
ATOM 4396 O O . ALA B 1 260 ? 127.057 -7.760 40.481 1.00 39.82 422 ALA B O 1
ATOM 4398 N N . TYR B 1 261 ? 129.107 -7.313 39.645 1.00 39.72 423 TYR B N 1
ATOM 4399 C CA . TYR B 1 261 ? 129.118 -8.421 38.685 1.00 39.62 423 TYR B CA 1
ATOM 4400 C C . TYR B 1 261 ? 129.543 -9.731 39.367 1.00 39.81 423 TYR B C 1
ATOM 4401 O O . TYR B 1 261 ? 130.689 -9.856 39.811 1.00 39.90 423 TYR B O 1
ATOM 4410 N N . PRO B 1 262 ? 128.623 -10.713 39.444 1.00 39.89 424 PRO B N 1
ATOM 4411 C CA . PRO B 1 262 ? 128.849 -11.922 40.238 1.00 40.00 424 PRO B CA 1
ATOM 4412 C C . PRO B 1 262 ? 129.491 -13.106 39.498 1.00 40.16 424 PRO B C 1
ATOM 4413 O O . PRO B 1 262 ? 130.005 -14.021 40.146 1.00 40.26 424 PRO B O 1
ATOM 4417 N N . TRP B 1 263 ? 129.468 -13.081 38.167 1.00 40.30 425 TRP B N 1
ATOM 4418 C CA . TRP B 1 263 ? 129.728 -14.277 37.350 1.00 40.36 425 TRP B CA 1
ATOM 4419 C C . TRP B 1 263 ? 131.192 -14.696 37.173 1.00 40.31 425 TRP B C 1
ATOM 4420 O O . TRP B 1 263 ? 131.466 -15.843 36.809 1.00 40.38 425 TRP B O 1
ATOM 4431 N N . ASN B 1 264 ? 132.117 -13.771 37.422 1.00 40.31 426 ASN B N 1
ATOM 4432 C CA . ASN B 1 264 ? 133.547 -14.031 37.278 1.00 40.31 426 ASN B CA 1
ATOM 4433 C C . ASN B 1 264 ? 134.366 -13.014 38.050 1.00 40.29 426 ASN B C 1
ATOM 4434 O O . ASN B 1 264 ? 134.466 -11.853 37.646 1.00 40.39 426 ASN B O 1
ATOM 4439 N N . ALA B 1 265 ? 134.962 -13.464 39.151 1.00 40.27 427 ALA B N 1
ATOM 4440 C CA . ALA B 1 265 ? 135.778 -12.608 40.014 1.00 40.18 427 ALA B CA 1
ATOM 4441 C C . ALA B 1 265 ? 137.038 -12.083 39.319 1.00 40.13 427 ALA B C 1
ATOM 4442 O O . ALA B 1 265 ? 137.595 -11.064 39.728 1.00 40.20 427 ALA B O 1
ATOM 4444 N N . ALA B 1 266 ? 137.472 -12.777 38.268 1.00 40.07 428 ALA B N 1
ATOM 4445 C CA . ALA B 1 266 ? 138.673 -12.403 37.515 1.00 40.00 428 ALA B CA 1
ATOM 4446 C C . ALA B 1 266 ? 138.401 -11.384 36.403 1.00 39.96 428 ALA B C 1
ATOM 4447 O O . ALA B 1 266 ? 139.334 -10.758 35.892 1.00 40.03 428 ALA B O 1
ATOM 4449 N N . ALA B 1 267 ? 137.129 -11.229 36.035 1.00 39.87 429 ALA B N 1
ATOM 4450 C CA . ALA B 1 267 ? 136.716 -10.273 35.004 1.00 39.69 429 ALA B CA 1
ATOM 4451 C C . ALA B 1 267 ? 136.926 -8.834 35.470 1.00 39.56 429 ALA B C 1
ATOM 4452 O O . ALA B 1 267 ? 136.434 -8.441 36.530 1.00 39.63 429 ALA B O 1
ATOM 4454 N N . LYS B 1 268 ? 137.667 -8.062 34.677 1.00 39.31 430 LYS B N 1
ATOM 4455 C CA . LYS B 1 268 ? 137.996 -6.675 35.016 1.00 39.02 430 LYS B CA 1
ATOM 4456 C C . LYS B 1 268 ? 137.106 -5.684 34.272 1.00 38.69 430 LYS B C 1
ATOM 4457 O O . LYS B 1 268 ? 136.856 -4.579 34.753 1.00 38.67 430 LYS B O 1
ATOM 4463 N N . SER B 1 269 ? 136.629 -6.102 33.102 1.00 38.28 431 SER B N 1
ATOM 4464 C CA . SER B 1 269 ? 135.860 -5.256 32.199 1.00 37.67 431 SER B CA 1
ATOM 4465 C C . SER B 1 269 ? 134.877 -6.116 31.407 1.00 37.34 431 SER B C 1
ATOM 4466 O O . SER B 1 269 ? 135.045 -7.333 31.311 1.00 37.41 431 SER B O 1
ATOM 4469 N N . LEU B 1 270 ? 133.853 -5.480 30.842 1.00 36.83 432 LEU B N 1
ATOM 4470 C CA . LEU B 1 270 ? 132.853 -6.180 30.035 1.00 36.16 432 LEU B CA 1
ATOM 4471 C C . LEU B 1 270 ? 132.676 -5.538 28.665 1.00 35.90 432 LEU B C 1
ATOM 4472 O O . LEU B 1 270 ? 132.931 -4.346 28.488 1.00 35.77 432 LEU B O 1
ATOM 4477 N N . VAL B 1 271 ? 132.249 -6.344 27.697 1.00 35.55 433 VAL B N 1
ATOM 4478 C CA . VAL B 1 271 ? 131.866 -5.849 26.378 1.00 35.30 433 VAL B CA 1
ATOM 4479 C C . VAL B 1 271 ? 130.577 -6.540 25.941 1.00 35.20 433 VAL B C 1
ATOM 4480 O O . VAL B 1 271 ? 130.542 -7.763 25.797 1.00 35.30 433 VAL B O 1
ATOM 4484 N N . TYR B 1 272 ? 129.519 -5.753 25.753 1.00 35.00 434 TYR B N 1
ATOM 4485 C CA . TYR B 1 272 ? 128.274 -6.268 25.197 1.00 34.76 434 TYR B CA 1
ATOM 4486 C C . TYR B 1 272 ? 128.476 -6.499 23.709 1.00 34.69 434 TYR B C 1
ATOM 4487 O O . TYR B 1 272 ? 128.938 -5.608 22.995 1.00 34.70 434 TYR B O 1
ATOM 4496 N N . VAL B 1 273 ? 128.141 -7.700 23.251 1.00 34.64 435 VAL B N 1
ATOM 4497 C CA . VAL B 1 273 ? 128.324 -8.060 21.853 1.00 34.74 435 VAL B CA 1
ATOM 4498 C C . VAL B 1 273 ? 127.014 -8.522 21.238 1.00 34.93 435 VAL B C 1
ATOM 4499 O O . VAL B 1 273 ? 126.271 -9.296 21.843 1.00 34.97 435 VAL B O 1
ATOM 4503 N N . LYS B 1 274 ? 126.734 -8.019 20.041 1.00 35.13 436 LYS B N 1
ATOM 4504 C CA . LYS B 1 274 ? 125.667 -8.545 19.211 1.00 35.45 436 LYS B CA 1
ATOM 4505 C C . LYS B 1 274 ? 126.300 -9.076 17.935 1.00 35.71 436 LYS B C 1
ATOM 4506 O O . LYS B 1 274 ? 126.973 -8.339 17.212 1.00 35.85 436 LYS B O 1
ATOM 4512 N N . SER B 1 275 ? 126.101 -10.361 17.671 1.00 35.91 437 SER B N 1
ATOM 4513 C CA . SER B 1 275 ? 126.660 -10.980 16.479 1.00 36.12 437 SER B CA 1
ATOM 4514 C C . SER B 1 275 ? 125.621 -11.845 15.790 1.00 36.32 437 SER B C 1
ATOM 4515 O O . SER B 1 275 ? 124.565 -12.136 16.358 1.00 36.29 437 SER B O 1
ATOM 4518 N N . ARG B 1 276 ? 125.928 -12.249 14.561 1.00 36.52 438 ARG B N 1
ATOM 4519 C CA . ARG B 1 276 ? 125.024 -13.065 13.773 1.00 36.79 438 ARG B CA 1
ATOM 4520 C C . ARG B 1 276 ? 125.776 -14.206 13.105 1.00 36.86 438 ARG B C 1
ATOM 4521 O O . ARG B 1 276 ? 126.849 -14.004 12.530 1.00 37.02 438 ARG B O 1
ATOM 4529 N N . LEU B 1 277 ? 125.206 -15.403 13.195 1.00 36.89 439 LEU B N 1
ATOM 4530 C CA . LEU B 1 277 ? 125.751 -16.576 12.528 1.00 36.96 439 LEU B CA 1
ATOM 4531 C C . LEU B 1 277 ? 124.892 -16.898 11.311 1.00 37.11 439 LEU B C 1
ATOM 4532 O O . LEU B 1 277 ? 123.670 -16.970 11.410 1.00 36.94 439 LEU B O 1
ATOM 4537 N N . SER B 1 278 ? 125.537 -17.072 10.162 1.00 37.45 440 SER B N 1
ATOM 4538 C CA . SER B 1 278 ? 124.833 -17.381 8.918 1.00 37.79 440 SER B CA 1
ATOM 4539 C C . SER B 1 278 ? 125.158 -18.792 8.456 1.00 37.89 440 SER B C 1
ATOM 4540 O O . SER B 1 278 ? 126.326 -19.171 8.377 1.00 37.95 440 SER B O 1
ATOM 4543 N N . TRP B 1 279 ? 124.122 -19.565 8.153 1.00 38.11 441 TRP B N 1
ATOM 4544 C CA . TRP B 1 279 ? 124.304 -20.944 7.707 1.00 38.40 441 TRP B CA 1
ATOM 4545 C C . TRP B 1 279 ? 123.395 -21.305 6.533 1.00 38.71 441 TRP B C 1
ATOM 4546 O O . TRP B 1 279 ? 122.472 -20.565 6.191 1.00 38.74 441 TRP B O 1
ATOM 4557 N N . ILE B 1 280 ? 123.665 -22.462 5.938 1.00 39.12 442 ILE B N 1
ATOM 4558 C CA . ILE B 1 280 ? 122.929 -22.950 4.781 1.00 39.53 442 ILE B CA 1
ATOM 4559 C C . ILE B 1 280 ? 121.856 -23.945 5.234 1.00 39.97 442 ILE B C 1
ATOM 4560 O O . ILE B 1 280 ? 122.129 -24.812 6.066 1.00 40.12 442 ILE B O 1
ATOM 4565 N N . TYR B 1 281 ? 120.639 -23.811 4.703 1.00 40.54 443 TYR B N 1
ATOM 4566 C CA . TYR B 1 281 ? 119.553 -24.736 5.050 1.00 41.19 443 TYR B CA 1
ATOM 4567 C C . TYR B 1 281 ? 119.093 -25.625 3.885 1.00 41.40 443 TYR B C 1
ATOM 4568 O O . TYR B 1 281 ? 119.573 -25.494 2.757 1.00 41.41 443 TYR B O 1
ATOM 4577 N N . GLU B 1 282 ? 118.161 -26.528 4.182 1.00 41.80 444 GLU B N 1
ATOM 4578 C CA . GLU B 1 282 ? 117.791 -27.619 3.276 1.00 42.25 444 GLU B CA 1
ATOM 4579 C C . GLU B 1 282 ? 116.948 -27.184 2.079 1.00 42.23 444 GLU B C 1
ATOM 4580 O O . GLU B 1 282 ? 116.032 -26.372 2.217 1.00 42.47 444 GLU B O 1
ATOM 4586 N N . THR B 1 283 ? 117.270 -27.734 0.909 1.00 42.14 445 THR B N 1
ATOM 4587 C CA . THR B 1 283 ? 116.464 -27.549 -0.298 1.00 42.09 445 THR B CA 1
ATOM 4588 C C . THR B 1 283 ? 116.644 -28.698 -1.288 1.00 42.09 445 THR B C 1
ATOM 4589 O O . THR B 1 283 ? 117.693 -29.341 -1.324 1.00 42.16 445 THR B O 1
ATOM 4593 N N . TYR B 1 284 ? 115.611 -28.939 -2.092 1.00 42.10 446 TYR B N 1
ATOM 4594 C CA . TYR B 1 284 ? 115.653 -29.950 -3.144 1.00 41.99 446 TYR B CA 1
ATOM 4595 C C . TYR B 1 284 ? 115.892 -29.323 -4.521 1.00 42.04 446 TYR B C 1
ATOM 4596 O O . TYR B 1 284 ? 115.822 -30.015 -5.539 1.00 42.11 446 TYR B O 1
ATOM 4605 N N . THR B 1 285 ? 116.186 -28.021 -4.544 1.00 42.07 447 THR B N 1
ATOM 4606 C CA . THR B 1 285 ? 116.406 -27.277 -5.791 1.00 42.13 447 THR B CA 1
ATOM 4607 C C . THR B 1 285 ? 117.627 -27.774 -6.567 1.00 42.16 447 THR B C 1
ATOM 4608 O O . THR B 1 285 ? 118.765 -27.675 -6.100 1.00 42.21 447 THR B O 1
ATOM 4612 N N . ASP B 1 286 ? 117.366 -28.295 -7.761 1.00 42.26 448 ASP B N 1
ATOM 4613 C CA . ASP B 1 286 ? 118.400 -28.838 -8.639 1.00 42.41 448 ASP B CA 1
ATOM 4614 C C . ASP B 1 286 ? 119.320 -27.738 -9.184 1.00 42.48 448 ASP B C 1
ATOM 4615 O O . ASP B 1 286 ? 118.956 -26.561 -9.202 1.00 42.62 448 ASP B O 1
ATOM 4620 N N . GLY B 1 287 ? 120.515 -28.128 -9.615 1.00 42.54 449 GLY B N 1
ATOM 4621 C CA . GLY B 1 287 ? 121.446 -27.201 -10.249 1.00 42.63 449 GLY B CA 1
ATOM 4622 C C . GLY B 1 287 ? 122.553 -26.719 -9.337 1.00 42.72 449 GLY B C 1
ATOM 4623 O O . GLY B 1 287 ? 122.550 -26.998 -8.136 1.00 42.77 449 GLY B O 1
ATOM 4624 N N . GLY B 1 288 ? 123.507 -25.999 -9.922 1.00 42.85 450 GLY B N 1
ATOM 4625 C CA . GLY B 1 288 ? 124.622 -25.420 -9.178 1.00 43.09 450 GLY B CA 1
ATOM 4626 C C . GLY B 1 288 ? 124.206 -24.145 -8.475 1.00 43.22 450 GLY B C 1
ATOM 4627 O O . GLY B 1 288 ? 124.191 -23.069 -9.077 1.00 43.25 450 GLY B O 1
ATOM 4628 N N . LEU B 1 289 ? 123.872 -24.276 -7.194 1.00 43.33 451 LEU B N 1
ATOM 4629 C CA . LEU B 1 289 ? 123.349 -23.174 -6.391 1.00 43.53 451 LEU B CA 1
ATOM 4630 C C . LEU B 1 289 ? 124.404 -22.144 -5.987 1.00 43.77 451 LEU B C 1
ATOM 4631 O O . LEU B 1 289 ? 124.105 -20.953 -5.896 1.00 43.87 451 LEU B O 1
ATOM 4636 N N . VAL B 1 290 ? 125.629 -22.602 -5.745 1.00 44.11 452 VAL B N 1
ATOM 4637 C CA . VAL B 1 290 ? 126.704 -21.723 -5.279 1.00 44.36 452 VAL B CA 1
ATOM 4638 C C . VAL B 1 290 ? 127.292 -20.878 -6.412 1.00 44.67 452 VAL B C 1
ATOM 4639 O O . VAL B 1 290 ? 127.453 -19.667 -6.263 1.00 44.78 452 VAL B O 1
ATOM 4643 N N . SER B 1 291 ? 127.599 -21.520 -7.537 1.00 45.09 453 SER B N 1
ATOM 4644 C CA . SER B 1 291 ? 128.212 -20.844 -8.684 1.00 45.50 453 SER B CA 1
ATOM 4645 C C . SER B 1 291 ? 127.293 -19.793 -9.316 1.00 45.58 453 SER B C 1
ATOM 4646 O O . SER B 1 291 ? 127.760 -18.750 -9.782 1.00 45.62 453 SER B O 1
ATOM 4649 N N . SER B 1 292 ? 125.993 -20.078 -9.322 1.00 45.69 454 SER B N 1
ATOM 4650 C CA . SER B 1 292 ? 125.002 -19.171 -9.889 1.00 45.83 454 SER B CA 1
ATOM 4651 C C . SER B 1 292 ? 124.717 -17.991 -8.968 1.00 45.85 454 SER B C 1
ATOM 4652 O O . SER B 1 292 ? 124.354 -16.912 -9.433 1.00 46.02 454 SER B O 1
ATOM 4655 N N . GLY B 1 293 ? 124.888 -18.202 -7.666 1.00 45.89 455 GLY B N 1
ATOM 4656 C CA . GLY B 1 293 ? 124.583 -17.183 -6.665 1.00 45.91 455 GLY B CA 1
ATOM 4657 C C . GLY B 1 293 ? 123.254 -17.434 -5.977 1.00 45.97 455 GLY B C 1
ATOM 4658 O O . GLY B 1 293 ? 122.929 -16.779 -4.983 1.00 46.02 455 GLY B O 1
ATOM 4659 N N . GLN B 1 294 ? 122.494 -18.395 -6.505 1.00 45.97 456 GLN B N 1
ATOM 4660 C CA . GLN B 1 294 ? 121.189 -18.786 -5.963 1.00 46.03 456 GLN B CA 1
ATOM 4661 C C . GLN B 1 294 ? 121.278 -19.240 -4.502 1.00 45.94 456 GLN B C 1
ATOM 4662 O O . GLN B 1 294 ? 120.280 -19.231 -3.776 1.00 45.81 456 GLN B O 1
ATOM 4668 N N . ILE B 1 295 ? 122.487 -19.619 -4.087 1.00 45.91 457 ILE B N 1
ATOM 4669 C CA . ILE B 1 295 ? 122.791 -20.050 -2.720 1.00 45.80 457 ILE B CA 1
ATOM 4670 C C . ILE B 1 295 ? 122.302 -19.059 -1.655 1.00 45.79 457 ILE B C 1
ATOM 4671 O O . ILE B 1 295 ? 122.071 -19.439 -0.502 1.00 45.80 457 ILE B O 1
ATOM 4676 N N . ASP B 1 296 ? 122.125 -17.800 -2.059 1.00 45.74 458 ASP B N 1
ATOM 4677 C CA . ASP B 1 296 ? 121.683 -16.735 -1.155 1.00 45.65 458 ASP B CA 1
ATOM 4678 C C . ASP B 1 296 ? 120.238 -16.913 -0.678 1.00 45.42 458 ASP B C 1
ATOM 4679 O O . ASP B 1 296 ? 119.890 -16.472 0.417 1.00 45.32 458 ASP B O 1
ATOM 4684 N N . LYS B 1 297 ? 119.414 -17.568 -1.495 1.00 45.14 459 LYS B N 1
ATOM 4685 C CA . LYS B 1 297 ? 118.032 -17.892 -1.126 1.00 45.03 459 LYS B CA 1
ATOM 4686 C C . LYS B 1 297 ? 117.977 -18.898 0.017 1.00 44.62 459 LYS B C 1
ATOM 4687 O O . LYS B 1 297 ? 116.974 -18.989 0.730 1.00 44.56 459 LYS B O 1
ATOM 4693 N N . PHE B 1 298 ? 119.059 -19.653 0.179 1.00 44.09 460 PHE B N 1
ATOM 4694 C CA . PHE B 1 298 ? 119.105 -20.742 1.146 1.00 43.51 460 PHE B CA 1
ATOM 4695 C C . PHE B 1 298 ? 120.109 -20.493 2.270 1.00 43.31 460 PHE B C 1
ATOM 4696 O O . PHE B 1 298 ? 120.448 -21.404 3.031 1.00 43.23 460 PHE B O 1
ATOM 4704 N N . THR B 1 299 ? 120.578 -19.250 2.358 1.00 42.87 461 THR B N 1
ATOM 4705 C CA . THR B 1 299 ? 121.344 -18.784 3.505 1.00 42.46 461 THR B CA 1
ATOM 4706 C C . THR B 1 299 ? 120.385 -18.119 4.486 1.00 42.27 461 THR B C 1
ATOM 4707 O O . THR B 1 299 ? 119.583 -17.265 4.107 1.00 42.37 461 THR B O 1
ATOM 4711 N N . THR B 1 300 ? 120.461 -18.535 5.743 1.00 42.04 462 THR B N 1
ATOM 4712 C CA . THR B 1 300 ? 119.666 -17.946 6.813 1.00 41.77 462 THR B CA 1
ATOM 4713 C C . THR B 1 300 ? 120.584 -17.632 7.994 1.00 41.65 462 THR B C 1
ATOM 4714 O O . THR B 1 300 ? 121.790 -17.889 7.932 1.00 41.61 462 THR B O 1
ATOM 4718 N N . GLY B 1 301 ? 120.023 -17.071 9.060 1.00 41.47 463 GLY B N 1
ATOM 4719 C CA . GLY B 1 301 ? 120.827 -16.685 10.210 1.00 41.40 463 GLY B CA 1
ATOM 4720 C C . GLY B 1 301 ? 120.069 -16.470 11.501 1.00 41.28 463 GLY B C 1
ATOM 4721 O O . GLY B 1 301 ? 118.857 -16.661 11.565 1.00 41.51 463 GLY B O 1
ATOM 4722 N N . GLN B 1 302 ? 120.806 -16.061 12.528 1.00 41.17 464 GLN B N 1
ATOM 4723 C CA . GLN B 1 302 ? 120.276 -15.887 13.871 1.00 41.08 464 GLN B CA 1
ATOM 4724 C C . GLN B 1 302 ? 121.158 -14.886 14.605 1.00 40.79 464 GLN B C 1
ATOM 4725 O O . GLN B 1 302 ? 122.386 -14.989 14.564 1.00 40.93 464 GLN B O 1
ATOM 4731 N N . TYR B 1 303 ? 120.537 -13.920 15.274 1.00 40.41 465 TYR B N 1
ATOM 4732 C CA . TYR B 1 303 ? 121.280 -12.981 16.107 1.00 39.88 465 TYR B CA 1
ATOM 4733 C C . TYR B 1 303 ? 121.552 -13.584 17.480 1.00 39.38 465 TYR B C 1
ATOM 4734 O O . TYR B 1 303 ? 120.709 -14.298 18.035 1.00 39.18 465 TYR B O 1
ATOM 4743 N N . TYR B 1 304 ? 122.735 -13.294 18.015 1.00 38.64 466 TYR B N 1
ATOM 4744 C CA . TYR B 1 304 ? 123.123 -13.752 19.344 1.00 37.96 466 TYR B CA 1
ATOM 4745 C C . TYR B 1 304 ? 123.613 -12.603 20.209 1.00 37.63 466 TYR B C 1
ATOM 4746 O O . TYR B 1 304 ? 124.338 -11.720 19.741 1.00 37.63 466 TYR B O 1
ATOM 4755 N N . TYR B 1 305 ? 123.204 -12.621 21.472 1.00 37.09 467 TYR B N 1
ATOM 4756 C CA . TYR B 1 305 ? 123.519 -11.552 22.407 1.00 36.77 467 TYR B CA 1
ATOM 4757 C C . TYR B 1 305 ? 124.252 -12.129 23.609 1.00 36.53 467 TYR B C 1
ATOM 4758 O O . TYR B 1 305 ? 123.806 -13.106 24.213 1.00 36.58 467 TYR B O 1
ATOM 4767 N N . TYR B 1 306 ? 125.386 -11.528 23.946 1.00 36.15 468 TYR B N 1
ATOM 4768 C CA . TYR B 1 306 ? 126.177 -11.985 25.079 1.00 35.84 468 TYR B CA 1
ATOM 4769 C C . TYR B 1 306 ? 127.103 -10.908 25.622 1.00 36.06 468 TYR B C 1
ATOM 4770 O O . TYR B 1 306 ? 127.467 -9.966 24.912 1.00 35.98 468 TYR B O 1
ATOM 4779 N N . LEU B 1 307 ? 127.453 -11.046 26.897 1.00 36.27 469 LEU B N 1
ATOM 4780 C CA . LEU B 1 307 ? 128.484 -10.228 27.516 1.00 36.66 469 LEU B CA 1
ATOM 4781 C C . LEU B 1 307 ? 129.789 -11.000 27.495 1.00 36.92 469 LEU B C 1
ATOM 4782 O O . LEU B 1 307 ? 129.834 -12.150 27.930 1.00 37.02 469 LEU B O 1
ATOM 4787 N N . LEU B 1 308 ? 130.842 -10.374 26.978 1.00 37.29 470 LEU B N 1
ATOM 4788 C CA . LEU B 1 308 ? 132.178 -10.953 27.049 1.00 37.73 470 LEU B CA 1
ATOM 4789 C C . LEU B 1 308 ? 132.939 -10.399 28.245 1.00 38.12 470 LEU B C 1
ATOM 4790 O O . LEU B 1 308 ? 132.909 -9.196 28.512 1.00 38.32 470 LEU B O 1
ATOM 4795 N N . GLU B 1 309 ? 133.613 -11.289 28.965 1.00 38.67 471 GLU B N 1
ATOM 4796 C CA . GLU B 1 309 ? 134.418 -10.907 30.120 1.00 39.12 471 GLU B CA 1
ATOM 4797 C C . GLU B 1 309 ? 135.872 -10.677 29.710 1.00 39.41 471 GLU B C 1
ATOM 4798 O O . GLU B 1 309 ? 136.490 -11.527 29.067 1.00 39.45 471 GLU B O 1
ATOM 4804 N N . LEU B 1 310 ? 136.400 -9.514 30.073 1.00 39.94 472 LEU B N 1
ATOM 4805 C CA . LEU B 1 310 ? 137.758 -9.127 29.704 1.00 40.54 472 LEU B CA 1
ATOM 4806 C C . LEU B 1 310 ? 138.651 -8.944 30.926 1.00 41.01 472 LEU B C 1
ATOM 4807 O O . LEU B 1 310 ? 138.169 -8.598 32.008 1.00 41.05 472 LEU B O 1
ATOM 4812 N N . ASP B 1 311 ? 139.949 -9.189 30.747 1.00 41.70 473 ASP B N 1
ATOM 4813 C CA . ASP B 1 311 ? 140.949 -8.898 31.778 1.00 42.30 473 ASP B CA 1
ATOM 4814 C C . ASP B 1 311 ? 141.643 -7.557 31.496 1.00 42.65 473 ASP B C 1
ATOM 4815 O O . ASP B 1 311 ? 141.192 -6.795 30.635 1.00 42.67 473 ASP B O 1
ATOM 4820 N N . ASP B 1 312 ? 142.727 -7.272 32.219 1.00 43.17 474 ASP B N 1
ATOM 4821 C CA . ASP B 1 312 ? 143.479 -6.022 32.051 1.00 43.63 474 ASP B CA 1
ATOM 4822 C C . ASP B 1 312 ? 144.112 -5.874 30.669 1.00 43.65 474 ASP B C 1
ATOM 4823 O O . ASP B 1 312 ? 144.274 -4.754 30.172 1.00 43.71 474 ASP B O 1
ATOM 4828 N N . ALA B 1 313 ? 144.469 -7.005 30.062 1.00 43.59 475 ALA B N 1
ATOM 4829 C CA . ALA B 1 313 ? 145.112 -7.023 28.749 1.00 43.50 475 ALA B CA 1
ATOM 4830 C C . ALA B 1 313 ? 144.098 -6.994 27.606 1.00 43.40 475 ALA B C 1
ATOM 4831 O O . ALA B 1 313 ? 144.477 -6.961 26.432 1.00 43.52 475 ALA B O 1
ATOM 4833 N N . GLY B 1 314 ? 142.815 -7.007 27.956 1.00 43.27 476 GLY B N 1
ATOM 4834 C CA . GLY B 1 314 ? 141.737 -7.009 26.970 1.00 43.11 476 GLY B CA 1
ATOM 4835 C C . GLY B 1 314 ? 141.498 -8.377 26.363 1.00 43.02 476 GLY B C 1
ATOM 4836 O O . GLY B 1 314 ? 140.972 -8.491 25.253 1.00 42.98 476 GLY B O 1
ATOM 4837 N N . GLU B 1 315 ? 141.885 -9.418 27.095 1.00 42.97 477 GLU B N 1
ATOM 4838 C CA . GLU B 1 315 ? 141.712 -10.791 26.637 1.00 43.04 477 GLU B CA 1
ATOM 4839 C C . GLU B 1 315 ? 140.388 -11.378 27.100 1.00 42.67 477 GLU B C 1
ATOM 4840 O O . GLU B 1 315 ? 139.977 -11.186 28.247 1.00 42.60 477 GLU B O 1
ATOM 4846 N N . ILE B 1 316 ? 139.729 -12.095 26.193 1.00 42.23 478 ILE B N 1
ATOM 4847 C CA . ILE B 1 316 ? 138.477 -12.776 26.497 1.00 41.87 478 ILE B CA 1
ATOM 4848 C C . ILE B 1 316 ? 138.749 -13.954 27.437 1.00 41.76 478 ILE B C 1
ATOM 4849 O O . ILE B 1 316 ? 139.516 -14.864 27.111 1.00 41.80 478 ILE B O 1
ATOM 4854 N N . ILE B 1 317 ? 138.133 -13.909 28.615 1.00 41.50 479 ILE B N 1
ATOM 4855 C CA . ILE B 1 317 ? 138.363 -14.911 29.654 1.00 41.34 479 ILE B CA 1
ATOM 4856 C C . ILE B 1 317 ? 137.060 -15.582 30.088 1.00 41.38 479 ILE B C 1
ATOM 4857 O O . ILE B 1 317 ? 137.063 -16.474 30.940 1.00 41.47 479 ILE B O 1
ATOM 4862 N N . GLY B 1 318 ? 135.953 -15.147 29.495 1.00 41.33 480 GLY B N 1
ATOM 4863 C CA . GLY B 1 318 ? 134.638 -15.675 29.837 1.00 41.38 480 GLY B CA 1
ATOM 4864 C C . GLY B 1 318 ? 133.496 -14.907 29.205 1.00 41.41 480 GLY B C 1
ATOM 4865 O O . GLY B 1 318 ? 133.712 -13.961 28.448 1.00 41.48 480 GLY B O 1
ATOM 4866 N N . GLY B 1 319 ? 132.273 -15.320 29.518 1.00 41.52 481 GLY B N 1
ATOM 4867 C CA . GLY B 1 319 ? 131.090 -14.708 28.934 1.00 41.59 481 GLY B CA 1
ATOM 4868 C C . GLY B 1 319 ? 129.791 -15.187 29.543 1.00 41.71 481 GLY B C 1
ATOM 4869 O O . GLY B 1 319 ? 129.755 -16.202 30.241 1.00 41.69 481 GLY B O 1
ATOM 4870 N N . GLU B 1 320 ? 128.725 -14.435 29.278 1.00 41.86 482 GLU B N 1
ATOM 4871 C CA . GLU B 1 320 ? 127.376 -14.778 29.718 1.00 42.00 482 GLU B CA 1
ATOM 4872 C C . GLU B 1 320 ? 126.368 -14.432 28.628 1.00 42.17 482 GLU B C 1
ATOM 4873 O O . GLU B 1 320 ? 126.392 -13.325 28.091 1.00 42.13 482 GLU B O 1
ATOM 4879 N N . TRP B 1 321 ? 125.497 -15.385 28.294 1.00 42.54 483 TRP B N 1
ATOM 4880 C CA . TRP B 1 321 ? 124.428 -15.154 27.322 1.00 42.98 483 TRP B CA 1
ATOM 4881 C C . TRP B 1 321 ? 123.387 -14.205 27.905 1.00 43.61 483 TRP B C 1
ATOM 4882 O O . TRP B 1 321 ? 123.031 -14.312 29.081 1.00 43.72 483 TRP B O 1
ATOM 4893 N N . VAL B 1 322 ? 122.907 -13.274 27.085 1.00 44.48 484 VAL B N 1
ATOM 4894 C CA . VAL B 1 322 ? 121.854 -12.343 27.506 1.00 45.33 484 VAL B CA 1
ATOM 4895 C C . VAL B 1 322 ? 120.694 -12.325 26.509 1.00 46.13 484 VAL B C 1
ATOM 4896 O O . VAL B 1 322 ? 120.796 -12.901 25.423 1.00 46.21 484 VAL B O 1
ATOM 4900 N N . TYR B 1 323 ? 119.600 -11.666 26.889 1.00 47.32 485 TYR B N 1
ATOM 4901 C CA . TYR B 1 323 ? 118.352 -11.661 26.112 1.00 48.54 485 TYR B CA 1
ATOM 4902 C C . TYR B 1 323 ? 117.889 -13.083 25.755 1.00 49.15 485 TYR B C 1
ATOM 4903 O O . TYR B 1 323 ? 117.946 -13.985 26.594 1.00 49.30 485 TYR B O 1
ATOM 4912 N N . GLY B 1 324 ? 117.443 -13.280 24.516 1.00 49.96 486 GLY B N 1
ATOM 4913 C CA . GLY B 1 324 ? 116.925 -14.577 24.076 1.00 51.11 486 GLY B CA 1
ATOM 4914 C C . GLY B 1 324 ? 117.966 -15.678 23.974 1.00 51.76 486 GLY B C 1
ATOM 4915 O O . GLY B 1 324 ? 117.630 -16.862 24.014 1.00 51.83 486 GLY B O 1
ATOM 4916 N N . SER B 1 325 ? 119.232 -15.280 23.854 1.00 52.55 487 SER B N 1
ATOM 4917 C CA . SER B 1 325 ? 120.348 -16.203 23.634 1.00 53.23 487 SER B CA 1
ATOM 4918 C C . SER B 1 325 ? 120.643 -17.110 24.827 1.00 53.76 487 SER B C 1
ATOM 4919 O O . SER B 1 325 ? 121.451 -18.037 24.722 1.00 53.81 487 SER B O 1
ATOM 4922 N N . ASP B 1 326 ? 119.985 -16.838 25.953 1.00 54.63 488 ASP B N 1
ATOM 4923 C CA . ASP B 1 326 ? 120.123 -17.645 27.164 1.00 55.39 488 ASP B CA 1
ATOM 4924 C C . ASP B 1 326 ? 119.680 -19.091 26.930 1.00 55.58 488 ASP B C 1
ATOM 4925 O O . ASP B 1 326 ? 120.361 -20.032 27.341 1.00 55.58 488 ASP B O 1
ATOM 4930 N N . ASP B 1 327 ? 118.542 -19.248 26.257 1.00 55.93 489 ASP B N 1
ATOM 4931 C CA . ASP B 1 327 ? 118.002 -20.563 25.920 1.00 56.23 489 ASP B CA 1
ATOM 4932 C C . ASP B 1 327 ? 118.217 -20.906 24.444 1.00 56.19 489 ASP B C 1
ATOM 4933 O O . ASP B 1 327 ? 118.142 -22.074 24.056 1.00 56.39 489 ASP B O 1
ATOM 4938 N N . ASP B 1 328 ? 118.492 -19.885 23.633 1.00 56.05 490 ASP B N 1
ATOM 4939 C CA . ASP B 1 328 ? 118.593 -20.042 22.182 1.00 55.84 490 ASP B CA 1
ATOM 4940 C C . ASP B 1 328 ? 120.004 -19.759 21.655 1.00 55.52 490 ASP B C 1
ATOM 4941 O O . ASP B 1 328 ? 120.287 -18.668 21.154 1.00 55.53 490 ASP B O 1
ATOM 4946 N N . HIS B 1 329 ? 120.881 -20.752 21.775 1.00 55.07 491 HIS B N 1
ATOM 4947 C CA . HIS B 1 329 ? 122.246 -20.668 21.254 1.00 54.58 491 HIS B CA 1
ATOM 4948 C C . HIS B 1 329 ? 122.695 -22.041 20.748 1.00 54.17 491 HIS B C 1
ATOM 4949 O O . HIS B 1 329 ? 122.127 -23.056 21.157 1.00 54.34 491 HIS B O 1
ATOM 4956 N N . PRO B 1 330 ? 123.706 -22.083 19.854 1.00 53.75 492 PRO B N 1
ATOM 4957 C CA . PRO B 1 330 ? 124.186 -23.364 19.321 1.00 53.40 492 PRO B CA 1
ATOM 4958 C C . PRO B 1 330 ? 124.683 -24.326 20.404 1.00 53.07 492 PRO B C 1
ATOM 4959 O O . PRO B 1 330 ? 125.410 -23.912 21.309 1.00 53.03 492 PRO B O 1
ATOM 4963 N N . ASP B 1 331 ? 124.273 -25.591 20.304 1.00 52.62 493 ASP B N 1
ATOM 4964 C CA . ASP B 1 331 ? 124.660 -26.633 21.261 1.00 51.98 493 ASP B CA 1
ATOM 4965 C C . ASP B 1 331 ? 126.123 -27.048 21.104 1.00 51.36 493 ASP B C 1
ATOM 4966 O O . ASP B 1 331 ? 126.850 -27.167 22.097 1.00 51.32 493 ASP B O 1
ATOM 4971 N N . PHE B 1 332 ? 126.546 -27.265 19.859 1.00 50.39 494 PHE B N 1
ATOM 4972 C CA . PHE B 1 332 ? 127.920 -27.675 19.565 1.00 49.46 494 PHE B CA 1
ATOM 4973 C C . PHE B 1 332 ? 128.462 -27.134 18.238 1.00 48.69 494 PHE B C 1
ATOM 4974 O O . PHE B 1 332 ? 127.701 -26.734 17.356 1.00 48.49 494 PHE B O 1
ATOM 4982 N N . LEU B 1 333 ? 129.787 -27.129 18.123 1.00 47.66 495 LEU B N 1
ATOM 4983 C CA . LEU B 1 333 ? 130.487 -26.735 16.905 1.00 46.76 495 LEU B CA 1
ATOM 4984 C C . LEU B 1 333 ? 131.470 -27.829 16.511 1.00 46.14 495 LEU B C 1
ATOM 4985 O O . LEU B 1 333 ? 132.237 -28.304 17.351 1.00 46.02 495 LEU B O 1
ATOM 4990 N N . TRP B 1 334 ? 131.457 -28.229 15.243 1.00 45.22 496 TRP B N 1
ATOM 4991 C CA . TRP B 1 334 ? 132.452 -29.187 14.761 1.00 44.45 496 TRP B CA 1
ATOM 4992 C C . TRP B 1 334 ? 132.942 -28.959 13.335 1.00 44.36 496 TRP B C 1
ATOM 4993 O O . TRP B 1 334 ? 132.227 -28.415 12.498 1.00 44.33 496 TRP B O 1
ATOM 5004 N N . LEU B 1 335 ? 134.180 -29.380 13.089 1.00 44.23 497 LEU B N 1
ATOM 5005 C CA . LEU B 1 335 ? 134.801 -29.313 11.773 1.00 44.03 497 LEU B CA 1
ATOM 5006 C C . LEU B 1 335 ? 135.127 -30.714 11.278 1.00 43.93 497 LEU B C 1
ATOM 5007 O O . LEU B 1 335 ? 135.538 -31.567 12.062 1.00 43.89 497 LEU B O 1
ATOM 5012 N N . PRO B 1 336 ? 134.942 -30.959 9.973 1.00 43.86 498 PRO B N 1
ATOM 5013 C CA . PRO B 1 336 ? 135.485 -32.170 9.369 1.00 43.81 498 PRO B CA 1
ATOM 5014 C C . PRO B 1 336 ? 136.945 -31.948 8.981 1.00 43.75 498 PRO B C 1
ATOM 5015 O O . PRO B 1 336 ? 137.254 -30.971 8.295 1.00 43.80 498 PRO B O 1
ATOM 5019 N N . LYS B 1 337 ? 137.828 -32.843 9.426 1.00 43.68 499 LYS B N 1
ATOM 5020 C CA . LYS B 1 337 ? 139.269 -32.728 9.168 1.00 43.63 499 LYS B CA 1
ATOM 5021 C C . LYS B 1 337 ? 139.601 -32.845 7.683 1.00 43.37 499 LYS B C 1
ATOM 5022 O O . LYS B 1 337 ? 140.334 -32.016 7.133 1.00 43.38 499 LYS B O 1
ATOM 5028 N N . ALA B 1 338 ? 139.062 -33.884 7.048 1.00 43.03 500 ALA B N 1
ATOM 5029 C CA . ALA B 1 338 ? 139.270 -34.137 5.623 1.00 42.73 500 ALA B CA 1
ATOM 5030 C C . ALA B 1 338 ? 138.130 -34.968 5.039 1.00 42.48 500 ALA B C 1
ATOM 5031 O O . ALA B 1 338 ? 137.255 -35.440 5.770 1.00 42.29 500 ALA B O 1
ATOM 5033 N N . LYS B 1 339 ? 138.147 -35.128 3.716 1.00 42.16 501 LYS B N 1
ATOM 5034 C CA . LYS B 1 339 ? 137.182 -35.961 3.005 1.00 41.83 501 LYS B CA 1
ATOM 5035 C C . LYS B 1 339 ? 137.348 -37.432 3.393 1.00 41.76 501 LYS B C 1
ATOM 5036 O O . LYS B 1 339 ? 138.398 -37.819 3.913 1.00 41.80 501 LYS B O 1
ATOM 5042 N N . PRO B 1 340 ? 136.311 -38.260 3.151 1.00 41.65 502 PRO B N 1
ATOM 5043 C CA . PRO B 1 340 ? 136.481 -39.704 3.274 1.00 41.52 502 PRO B CA 1
ATOM 5044 C C . PRO B 1 340 ? 137.670 -40.181 2.445 1.00 41.39 502 PRO B C 1
ATOM 5045 O O . PRO B 1 340 ? 137.963 -39.608 1.390 1.00 41.35 502 PRO B O 1
ATOM 5049 N N . ALA B 1 341 ? 138.349 -41.216 2.926 1.00 41.16 503 ALA B N 1
ATOM 5050 C CA . ALA B 1 341 ? 139.500 -41.765 2.221 1.00 41.00 503 ALA B CA 1
ATOM 5051 C C . ALA B 1 341 ? 139.109 -42.265 0.832 1.00 40.87 503 ALA B C 1
ATOM 5052 O O . ALA B 1 341 ? 138.061 -42.892 0.662 1.00 40.70 503 ALA B O 1
ATOM 5054 N N . ALA B 1 342 ? 139.948 -41.964 -0.159 1.00 40.74 504 ALA B N 1
ATOM 5055 C CA . ALA B 1 342 ? 139.709 -42.391 -1.536 1.00 40.68 504 ALA B CA 1
ATOM 5056 C C . ALA B 1 342 ? 139.454 -43.894 -1.601 1.00 40.67 504 ALA B C 1
ATOM 5057 O O . ALA B 1 342 ? 140.155 -44.679 -0.952 1.00 41.04 504 ALA B O 1
ATOM 5059 N N . ASN B 1 343 ? 138.438 -44.279 -2.371 1.00 40.32 505 ASN B N 1
ATOM 5060 C CA . ASN B 1 343 ? 138.083 -45.687 -2.603 1.00 39.97 505 ASN B CA 1
ATOM 5061 C C . ASN B 1 343 ? 137.263 -46.353 -1.497 1.00 39.81 505 ASN B C 1
ATOM 5062 O O . ASN B 1 343 ? 137.008 -47.556 -1.560 1.00 39.86 505 ASN B O 1
ATOM 5067 N N . THR B 1 344 ? 136.842 -45.583 -0.496 1.00 39.56 506 THR B N 1
ATOM 5068 C CA . THR B 1 344 ? 135.923 -46.097 0.521 1.00 39.44 506 THR B CA 1
ATOM 5069 C C . THR B 1 344 ? 134.660 -46.608 -0.154 1.00 39.20 506 THR B C 1
ATOM 5070 O O . THR B 1 344 ? 134.158 -45.992 -1.089 1.00 39.24 506 THR B O 1
ATOM 5074 N N . VAL B 1 345 ? 134.171 -47.752 0.305 1.00 39.11 507 VAL B N 1
ATOM 5075 C CA . VAL B 1 345 ? 132.870 -48.245 -0.118 1.00 38.98 507 VAL B CA 1
ATOM 5076 C C . VAL B 1 345 ? 131.995 -48.430 1.119 1.00 39.13 507 VAL B C 1
ATOM 5077 O O . VAL B 1 345 ? 132.376 -49.105 2.074 1.00 39.12 507 VAL B O 1
ATOM 5081 N N . THR B 1 346 ? 130.829 -47.796 1.094 1.00 39.38 508 THR B N 1
ATOM 5082 C CA . THR B 1 346 ? 129.871 -47.859 2.190 1.00 39.60 508 THR B CA 1
ATOM 5083 C C . THR B 1 346 ? 129.229 -49.241 2.247 1.00 39.59 508 THR B C 1
ATOM 5084 O O . THR B 1 346 ? 129.188 -49.954 1.242 1.00 39.53 508 THR B O 1
ATOM 5088 N N . SER B 1 347 ? 128.750 -49.615 3.432 1.00 39.70 509 SER B N 1
ATOM 5089 C CA . SER B 1 347 ? 128.071 -50.893 3.635 1.00 39.95 509 SER B CA 1
ATOM 5090 C C . SER B 1 347 ? 126.812 -51.044 2.772 1.00 40.03 509 SER B C 1
ATOM 5091 O O . SER B 1 347 ? 126.342 -52.163 2.553 1.00 40.27 509 SER B O 1
ATOM 5094 N N . VAL B 1 348 ? 126.274 -49.924 2.287 1.00 40.03 510 VAL B N 1
ATOM 5095 C CA . VAL B 1 348 ? 125.141 -49.956 1.358 1.00 39.99 510 VAL B CA 1
ATOM 5096 C C . VAL B 1 348 ? 125.592 -50.308 -0.061 1.00 40.01 510 VAL B C 1
ATOM 5097 O O . VAL B 1 348 ? 124.765 -50.619 -0.920 1.00 40.20 510 VAL B O 1
ATOM 5101 N N . GLY B 1 349 ? 126.901 -50.251 -0.298 1.00 39.99 511 GLY B N 1
ATOM 5102 C CA . GLY B 1 349 ? 127.473 -50.561 -1.604 1.00 40.04 511 GLY B CA 1
ATOM 5103 C C . GLY B 1 349 ? 127.898 -49.335 -2.389 1.00 40.13 511 GLY B C 1
ATOM 5104 O O . GLY B 1 349 ? 128.298 -49.445 -3.547 1.00 40.20 511 GLY B O 1
ATOM 5105 N N . LEU B 1 350 ? 127.810 -48.165 -1.759 1.00 40.33 512 LEU B N 1
ATOM 5106 C CA . LEU B 1 350 ? 128.198 -46.905 -2.396 1.00 40.49 512 LEU B CA 1
ATOM 5107 C C . LEU B 1 350 ? 129.705 -46.732 -2.463 1.00 40.61 512 LEU B C 1
ATOM 5108 O O . LEU B 1 350 ? 130.372 -46.619 -1.434 1.00 40.71 512 LEU B O 1
ATOM 5113 N N . SER B 1 351 ? 130.236 -46.700 -3.679 1.00 40.77 513 SER B N 1
ATOM 5114 C CA . SER B 1 351 ? 131.659 -46.471 -3.880 1.00 41.08 513 SER B CA 1
ATOM 5115 C C . SER B 1 351 ? 131.952 -44.977 -4.011 1.00 41.26 513 SER B C 1
ATOM 5116 O O . SER B 1 351 ? 131.485 -44.323 -4.944 1.00 41.35 513 SER B O 1
ATOM 5119 N N . TYR B 1 352 ? 132.724 -44.448 -3.065 1.00 41.58 514 TYR B N 1
ATOM 5120 C CA . TYR B 1 352 ? 133.138 -43.047 -3.083 1.00 41.92 514 TYR B CA 1
ATOM 5121 C C . TYR B 1 352 ? 134.038 -42.753 -4.280 1.00 42.06 514 TYR B C 1
ATOM 5122 O O . TYR B 1 352 ? 134.103 -41.618 -4.745 1.00 42.12 514 TYR B O 1
ATOM 5131 N N . ALA B 1 353 ? 134.721 -43.784 -4.775 1.00 42.38 515 ALA B N 1
ATOM 5132 C CA . ALA B 1 353 ? 135.532 -43.680 -5.988 1.00 42.61 515 ALA B CA 1
ATOM 5133 C C . ALA B 1 353 ? 134.660 -43.414 -7.213 1.00 42.76 515 ALA B C 1
ATOM 5134 O O . ALA B 1 353 ? 135.062 -42.684 -8.122 1.00 42.81 515 ALA B O 1
ATOM 5136 N N . ASP B 1 354 ? 133.468 -44.009 -7.225 1.00 42.96 516 ASP B N 1
ATOM 5137 C CA . ASP B 1 354 ? 132.488 -43.783 -8.284 1.00 43.27 516 ASP B CA 1
ATOM 5138 C C . ASP B 1 354 ? 131.857 -42.395 -8.176 1.00 43.33 516 ASP B C 1
ATOM 5139 O O . ASP B 1 354 ? 131.716 -41.690 -9.176 1.00 43.41 516 ASP B O 1
ATOM 5144 N N . VAL B 1 355 ? 131.483 -42.013 -6.957 1.00 43.42 517 VAL B N 1
ATOM 5145 C CA . VAL B 1 355 ? 130.856 -40.723 -6.695 1.00 43.49 517 VAL B CA 1
ATOM 5146 C C . VAL B 1 355 ? 131.800 -39.561 -7.018 1.00 43.73 517 VAL B C 1
ATOM 5147 O O . VAL B 1 355 ? 131.397 -38.605 -7.685 1.00 43.76 517 VAL B O 1
ATOM 5151 N N . SER B 1 356 ? 133.049 -39.660 -6.559 1.00 44.04 518 SER B N 1
ATOM 5152 C CA . SER B 1 356 ? 134.078 -38.649 -6.835 1.00 44.36 518 SER B CA 1
ATOM 5153 C C . SER B 1 356 ? 134.246 -38.430 -8.330 1.00 44.56 518 SER B C 1
ATOM 5154 O O . SER B 1 356 ? 134.400 -37.297 -8.784 1.00 44.67 518 SER B O 1
ATOM 5157 N N . MET B 1 357 ? 134.214 -39.528 -9.081 1.00 44.95 519 MET B N 1
ATOM 5158 C CA . MET B 1 357 ? 134.342 -39.496 -10.533 1.00 45.31 519 MET B CA 1
ATOM 5159 C C . MET B 1 357 ? 133.208 -38.678 -11.147 1.00 45.48 519 MET B C 1
ATOM 5160 O O . MET B 1 357 ? 133.437 -37.868 -12.044 1.00 45.52 519 MET B O 1
ATOM 5165 N N . LEU B 1 358 ? 131.993 -38.890 -10.645 1.00 45.82 520 LEU B N 1
ATOM 5166 C CA . LEU B 1 358 ? 130.827 -38.123 -11.075 1.00 46.12 520 LEU B CA 1
ATOM 5167 C C . LEU B 1 358 ? 130.886 -36.668 -10.602 1.00 46.42 520 LEU B C 1
ATOM 5168 O O . LEU B 1 358 ? 130.555 -35.755 -11.362 1.00 46.49 520 LEU B O 1
ATOM 5173 N N . LEU B 1 359 ? 131.316 -36.462 -9.357 1.00 46.82 521 LEU B N 1
ATOM 5174 C CA . LEU B 1 359 ? 131.426 -35.124 -8.768 1.00 47.26 521 LEU B CA 1
ATOM 5175 C C . LEU B 1 359 ? 132.426 -34.228 -9.491 1.00 47.64 521 LEU B C 1
ATOM 5176 O O . LEU B 1 359 ? 132.214 -33.021 -9.603 1.00 47.70 521 LEU B O 1
ATOM 5181 N N . LYS B 1 360 ? 133.517 -34.823 -9.966 1.00 48.24 522 LYS B N 1
ATOM 5182 C CA . LYS B 1 360 ? 134.553 -34.090 -10.685 1.00 48.85 522 LYS B CA 1
ATOM 5183 C C . LYS B 1 360 ? 134.039 -33.638 -12.048 1.00 49.07 522 LYS B C 1
ATOM 5184 O O . LYS B 1 360 ? 134.324 -32.522 -12.486 1.00 49.17 522 LYS B O 1
ATOM 5190 N N . LYS B 1 361 ? 133.277 -34.510 -12.706 1.00 49.46 523 LYS B N 1
ATOM 5191 C CA . LYS B 1 361 ? 132.701 -34.215 -14.017 1.00 49.87 523 LYS B CA 1
ATOM 5192 C C . LYS B 1 361 ? 131.600 -33.158 -13.931 1.00 50.05 523 LYS B C 1
ATOM 5193 O O . LYS B 1 361 ? 131.466 -32.317 -14.823 1.00 50.19 523 LYS B O 1
ATOM 5199 N N . SER B 1 362 ? 130.826 -33.207 -12.849 1.00 50.22 524 SER B N 1
ATOM 5200 C CA . SER B 1 362 ? 129.723 -32.278 -12.624 1.00 50.43 524 SER B CA 1
ATOM 5201 C C . SER B 1 362 ? 130.198 -30.845 -12.382 1.00 50.72 524 SER B C 1
ATOM 5202 O O . SER B 1 362 ? 129.624 -29.895 -12.918 1.00 50.75 524 SER B O 1
ATOM 5205 N N . ALA B 1 363 ? 131.248 -30.701 -11.576 1.00 51.03 525 ALA B N 1
ATOM 5206 C CA . ALA B 1 363 ? 131.795 -29.393 -11.229 1.00 51.42 525 ALA B CA 1
ATOM 5207 C C . ALA B 1 363 ? 132.485 -28.715 -12.412 1.00 51.74 525 ALA B C 1
ATOM 5208 O O . ALA B 1 363 ? 132.458 -27.489 -12.530 1.00 51.78 525 ALA B O 1
ATOM 5210 N N . ALA B 1 364 ? 133.098 -29.518 -13.280 1.00 52.19 526 ALA B N 1
ATOM 5211 C CA . ALA B 1 364 ? 133.821 -29.009 -14.446 1.00 52.60 526 ALA B CA 1
ATOM 5212 C C . ALA B 1 364 ? 132.933 -28.904 -15.687 1.00 52.87 526 ALA B C 1
ATOM 5213 O O . ALA B 1 364 ? 133.330 -28.307 -16.691 1.00 52.97 526 ALA B O 1
ATOM 5215 N N . CYS B 1 365 ? 131.734 -29.482 -15.602 1.00 53.27 527 CYS B N 1
ATOM 5216 C CA . CYS B 1 365 ? 130.772 -29.538 -16.715 1.00 53.61 527 CYS B CA 1
ATOM 5217 C C . CYS B 1 365 ? 131.361 -30.215 -17.964 1.00 54.06 527 CYS B C 1
ATOM 5218 O O . CYS B 1 365 ? 131.670 -29.549 -18.960 1.00 54.25 527 CYS B O 1
ATOM 5221 N N . THR B 1 366 ? 131.509 -31.540 -17.893 1.00 54.48 528 THR B N 1
ATOM 5222 C CA . THR B 1 366 ? 132.156 -32.323 -18.952 1.00 54.85 528 THR B CA 1
ATOM 5223 C C . THR B 1 366 ? 131.131 -33.057 -19.827 1.00 54.94 528 THR B C 1
ATOM 5224 O O . THR B 1 366 ? 130.777 -34.212 -19.572 1.00 55.06 528 THR B O 1
#

GO terms:
  GO:0003810 protein-glutamine gamma-glutamyltransferase activity (F, IMP)

Solvent-accessible surface area: 29147 Å² total; per-residue (Å²): 101,69,31,49,117,136,30,8,53,92,0,57,84,83,47,69,62,80,10,43,47,31,9,95,88,12,36,63,81,7,87,26,111,102,12,1,2,0,0,0,38,2,3,13,58,71,9,0,0,12,27,86,52,32,178,76,87,40,2,0,0,41,8,2,0,110,4,43,74,81,87,39,60,88,8,43,58,29,0,0,55,116,22,0,5,48,38,34,68,84,83,51,82,7,72,53,93,119,73,9,97,121,86,141,58,52,27,26,18,3,65,22,120,82,114,122,62,4,54,3,0,4,50,79,48,25,6,8,80,1,0,0,2,0,2,32,50,12,96,19,0,90,34,66,4,76,39,113,87,18,63,0,46,2,0,0,0,1,0,0,0,0,0,1,8,48,39,11,95,29,121,59,8,96,2,58,149,9,34,6,0,7,0,1,0,0,0,1,2,2,4,25,103,46,132,26,3,0,0,0,2,20,52,29,47,113,64,72,38,7,10,0,0,48,4,4,101,15,104,71,78,56,148,35,73,42,103,92,0,0,96,84,40,45,47,18,154,70,23,33,35,19,109,62,3,111,42,1,5,21,0,59,0,65,0,23,20,0,87,40,19,82,50,48,23,6,1,34,78,78,43,57,4,89,135,24,37,50,17,53,74,0,53,0,0,0,0,15,43,128,78,20,63,1,45,0,1,30,26,10,147,55,4,85,96,51,14,0,41,32,2,18,5,7,94,56,103,9,75,76,110,43,92,9,88,6,18,0,16,9,37,40,0,38,59,0,9,160,74,0,28,70,53,128,103,70,36,47,117,137,29,10,54,82,0,57,84,78,48,65,66,78,8,43,54,26,9,98,89,11,34,67,78,6,87,25,112,103,10,1,2,0,0,0,37,2,3,13,56,61,10,1,0,5,25,89,51,36,105,75,87,51,2,0,0,48,11,2,0,122,2,44,80,84,92,45,149,88,7,28,46,35,0,0,63,56,23,0,4,53,38,39,67,90,86,54,80,10,68,57,100,83,78,16,104,130,80,143,57,48,25,28,18,2,68,44,114,77,54,115,74,7,58,0,0,3,53,80,50,29,6,9,82,2,0,0,2,0,3,29,46,14,98,16,0,95,39,73,4,74,40,114,85,17,67,0,48,2,0,0,0,1,0,0,0,0,0,0,5,47,33,14,96,34,117,61,9,96,0,51,145,4,32,5,0,7,0,1,0,0,0,2,3,1,6,31,110,45,140,26,2,0,0,0,2,16,58,38,55,108,72,67,41,7,12,0,0,50,5,4,95,18,101,68,74,57,148,27,75,45,105,91,0,0,101,90,41,45,43,19,157,69,23,36,34,18,109,59,4,115,37,0,4,23,0,55,0,61,0,27,18,0,84,42,16,79,50,52,22,12,1,32,74,80,35,61,4,90,136,24,38,48,18,56,77,0,53,0,0,0,0,18,42,131,77,20,59,1,44,0,1,29,19,8,139,52,3,83,98,54,10,0,44,30,2,17,4,6,98,57,104,6,74,85,106,40,89,7,113,7,18,0,18,11,40,39,0,39,56,0,10,160,72,0,31,76,54,132

Nearest PDB structures (foldseek):
  3tw5-assembly2_B  TM=1.002E+00  e=2.817E-75  Phytophthora sojae
  3lh4-assembly1_A  TM=3.120E-01  e=7.969E+00  Ixodes scapularis
  3tw5-assembly2_B  TM=1.003E+00  e=7.321E-79  Phytophthora sojae
  3lh4-assembly1_A  TM=3.120E-01  e=4.291E+00  Ixodes scapularis

B-factor: mean 46.61, std 9.16, range [33.28, 75.58]

CATH classification: 3.30.40.240

Organism: Phytophthora sojae (NCBI:txid67593)